Protein AF-0000000083319286 (afdb_homodimer)

pLDDT: mean 96.93, std 7.29, range [30.56, 98.94]

Structure (mmCIF, N/CA/C/O backbone):
data_AF-0000000083319286-model_v1
#
loop_
_entity.id
_entity.type
_entity.pdbx_description
1 polymer 'Gfo/Idh/MocA family oxidoreductase'
#
loop_
_atom_site.group_PDB
_atom_site.id
_atom_site.type_symbol
_atom_site.label_atom_id
_atom_site.label_alt_id
_atom_site.label_comp_id
_atom_site.label_asym_id
_atom_site.label_entity_id
_atom_site.label_seq_id
_atom_site.pdbx_PDB_ins_code
_atom_site.Cartn_x
_atom_site.Cartn_y
_atom_site.Cartn_z
_atom_site.occupancy
_atom_site.B_iso_or_equiv
_atom_site.auth_seq_id
_atom_site.auth_comp_id
_atom_site.auth_asym_id
_atom_site.auth_atom_id
_atom_site.pdbx_PDB_model_num
ATOM 1 N N . MET A 1 1 ? 12.781 -44.344 -26.469 1 31.19 1 MET A N 1
ATOM 2 C CA . MET A 1 1 ? 13.422 -43.125 -25.984 1 31.19 1 MET A CA 1
ATOM 3 C C . MET A 1 1 ? 12.641 -41.875 -26.422 1 31.19 1 MET A C 1
ATOM 5 O O . MET A 1 1 ? 12.672 -41.5 -27.594 1 31.19 1 MET A O 1
ATOM 9 N N . SER A 1 2 ? 11.344 -41.562 -25.906 1 36.69 2 SER A N 1
ATOM 10 C CA . SER A 1 2 ? 10.086 -41.094 -26.484 1 36.69 2 SER A CA 1
ATOM 11 C C . SER A 1 2 ? 10.25 -39.75 -27.156 1 36.69 2 SER A C 1
ATOM 13 O O . SER A 1 2 ? 11.242 -39.062 -26.938 1 36.69 2 SER A O 1
ATOM 15 N N . GLU A 1 3 ? 9.406 -39.25 -27.984 1 42.56 3 GLU A N 1
ATOM 16 C CA . GLU A 1 3 ? 9.195 -38.062 -28.812 1 42.56 3 GLU A CA 1
ATOM 17 C C . GLU A 1 3 ? 9.555 -36.812 -28.047 1 42.56 3 GLU A C 1
ATOM 19 O O . GLU A 1 3 ? 9.492 -35.719 -28.594 1 42.56 3 GLU A O 1
ATOM 24 N N . ALA A 1 4 ? 9.711 -36.812 -26.734 1 52 4 ALA A N 1
ATOM 25 C CA . ALA A 1 4 ? 10.461 -35.719 -26.109 1 52 4 ALA A CA 1
ATOM 26 C C . ALA A 1 4 ? 11.82 -35.531 -26.797 1 52 4 ALA A C 1
ATOM 28 O O . ALA A 1 4 ? 12.547 -34.594 -26.469 1 52 4 ALA A O 1
ATOM 29 N N . ALA A 1 5 ? 12.195 -36.562 -27.594 1 50.38 5 ALA A N 1
ATOM 30 C CA . ALA A 1 5 ? 13.461 -36.562 -28.312 1 50.38 5 ALA A CA 1
ATOM 31 C C . ALA A 1 5 ? 13.469 -35.531 -29.422 1 50.38 5 ALA A C 1
ATOM 33 O O . ALA A 1 5 ? 14.531 -35.031 -29.812 1 50.38 5 ALA A O 1
ATOM 34 N N . ASN A 1 6 ? 12.211 -35.156 -29.969 1 66.62 6 ASN A N 1
ATOM 35 C CA . ASN A 1 6 ? 12.195 -34.219 -31.078 1 66.62 6 ASN A CA 1
ATOM 36 C C . ASN A 1 6 ? 12.07 -32.75 -30.594 1 66.62 6 ASN A C 1
ATOM 38 O O . ASN A 1 6 ? 11.914 -31.844 -31.406 1 66.62 6 ASN A O 1
ATOM 42 N N . GLY A 1 7 ? 12.133 -32.562 -29.234 1 87.19 7 GLY A N 1
ATOM 43 C CA . GLY A 1 7 ? 12.172 -31.203 -28.703 1 87.19 7 GLY A CA 1
ATOM 44 C C . GLY A 1 7 ? 10.805 -30.672 -28.312 1 87.19 7 GLY A C 1
ATOM 45 O O . GLY A 1 7 ? 10.68 -29.516 -27.891 1 87.19 7 GLY A O 1
ATOM 46 N N . ILE A 1 8 ? 9.703 -31.625 -28.422 1 94.94 8 ILE A N 1
ATOM 47 C CA . ILE A 1 8 ? 8.344 -31.188 -28.141 1 94.94 8 ILE A CA 1
ATOM 48 C C . ILE A 1 8 ? 7.766 -32.031 -26.984 1 94.94 8 ILE A C 1
ATOM 50 O O . ILE A 1 8 ? 7.77 -33.25 -27.047 1 94.94 8 ILE A O 1
ATOM 54 N N . ILE A 1 9 ? 7.266 -31.422 -25.953 1 97.94 9 ILE A N 1
ATOM 55 C CA . ILE A 1 9 ? 6.664 -32.062 -24.797 1 97.94 9 ILE A CA 1
ATOM 56 C C . ILE A 1 9 ? 5.199 -32.375 -25.094 1 97.94 9 ILE A C 1
ATOM 58 O O . ILE A 1 9 ? 4.434 -31.5 -25.484 1 97.94 9 ILE A O 1
ATOM 62 N N . LYS A 1 10 ? 4.809 -33.625 -24.938 1 98.5 10 LYS A N 1
ATOM 63 C CA . LYS A 1 10 ? 3.404 -34 -25.031 1 98.5 10 LYS A CA 1
ATOM 64 C C . LYS A 1 10 ? 2.689 -33.844 -23.703 1 98.5 10 LYS A C 1
ATOM 66 O O . LYS A 1 10 ? 2.959 -34.594 -22.75 1 98.5 10 LYS A O 1
ATOM 71 N N . TRP A 1 11 ? 1.744 -32.906 -23.734 1 98.81 11 TRP A N 1
ATOM 72 C CA . TRP A 1 11 ? 1.089 -32.531 -22.484 1 98.81 11 TRP A CA 1
ATOM 73 C C . TRP A 1 11 ? -0.213 -33.312 -22.297 1 98.81 11 TRP A C 1
ATOM 75 O O . TRP A 1 11 ? -0.993 -33.469 -23.234 1 98.81 11 TRP A O 1
ATOM 85 N N . GLY A 1 12 ? -0.416 -33.812 -21.109 1 98.88 12 GLY A N 1
ATOM 86 C CA . GLY A 1 12 ? -1.74 -34.125 -20.609 1 98.88 12 GLY A CA 1
ATOM 87 C C . GLY A 1 12 ? -2.312 -33.062 -19.688 1 98.88 12 GLY A C 1
ATOM 88 O O . GLY A 1 12 ? -1.579 -32.438 -18.938 1 98.88 12 GLY A O 1
ATOM 89 N N . ILE A 1 13 ? -3.607 -32.875 -19.75 1 98.94 13 ILE A N 1
ATOM 90 C CA . ILE A 1 13 ? -4.293 -31.969 -18.812 1 98.94 13 ILE A CA 1
ATOM 91 C C . ILE A 1 13 ? -5.227 -32.781 -17.922 1 98.94 13 ILE A C 1
ATOM 93 O O . ILE A 1 13 ? -6.035 -33.562 -18.406 1 98.94 13 ILE A O 1
ATOM 97 N N . LEU A 1 14 ? -5.023 -32.656 -16.641 1 98.81 14 LEU A N 1
ATOM 98 C CA . LEU A 1 14 ? -5.852 -33.312 -15.633 1 98.81 14 LEU A CA 1
ATOM 99 C C . LEU A 1 14 ? -6.906 -32.344 -15.086 1 98.81 14 LEU A C 1
ATOM 101 O O . LEU A 1 14 ? -6.59 -31.453 -14.305 1 98.81 14 LEU A O 1
ATOM 105 N N . GLY A 1 15 ? -8.164 -32.562 -15.414 1 98.12 15 GLY A N 1
ATOM 106 C CA . GLY A 1 15 ? -9.266 -31.656 -15.125 1 98.12 15 GLY A CA 1
ATOM 107 C C . GLY A 1 15 ? -9.703 -30.859 -16.328 1 98.12 15 GLY A C 1
ATOM 108 O O . GLY A 1 15 ? -8.891 -30.531 -17.188 1 98.12 15 GLY A O 1
ATOM 109 N N . THR A 1 16 ? -10.984 -30.484 -16.406 1 97.81 16 THR A N 1
ATOM 110 C CA . THR A 1 16 ? -11.539 -29.828 -17.578 1 97.81 16 THR A CA 1
ATOM 111 C C . THR A 1 16 ? -12.266 -28.547 -17.203 1 97.81 16 THR A C 1
ATOM 113 O O . THR A 1 16 ? -13.281 -28.203 -17.812 1 97.81 16 THR A O 1
ATOM 116 N N . GLY A 1 17 ? -11.797 -27.922 -16.125 1 95.94 17 GLY A N 1
ATOM 117 C CA . GLY A 1 17 ? -12.398 -26.672 -15.695 1 95.94 17 GLY A CA 1
ATOM 118 C C . GLY A 1 17 ? -11.906 -25.469 -16.484 1 95.94 17 GLY A C 1
ATOM 119 O O . GLY A 1 17 ? -11.242 -25.625 -17.516 1 95.94 17 GLY A O 1
ATOM 120 N N . TRP A 1 18 ? -12.273 -24.344 -16.047 1 95.62 18 TRP A N 1
ATOM 121 C CA . TRP A 1 18 ? -12.008 -23.094 -16.734 1 95.62 18 TRP A CA 1
ATOM 122 C C . TRP A 1 18 ? -10.516 -22.875 -16.938 1 95.62 18 TRP A C 1
ATOM 124 O O . TRP A 1 18 ? -10.078 -22.484 -18.016 1 95.62 18 TRP A O 1
ATOM 134 N N . ILE A 1 19 ? -9.727 -23.109 -15.906 1 97.06 19 ILE A N 1
ATOM 135 C CA . ILE A 1 19 ? -8.297 -22.859 -16 1 97.06 19 ILE A CA 1
ATOM 136 C C . ILE A 1 19 ? -7.668 -23.828 -17 1 97.06 19 ILE A C 1
ATOM 138 O O . ILE A 1 19 ? -6.695 -23.484 -17.672 1 97.06 19 ILE A O 1
ATOM 142 N N . ALA A 1 20 ? -8.164 -25.047 -17.047 1 98.5 20 ALA A N 1
ATOM 143 C CA . ALA A 1 20 ? -7.727 -26.016 -18.062 1 98.5 20 ALA A CA 1
ATOM 144 C C . ALA A 1 20 ? -7.945 -25.469 -19.469 1 98.5 20 ALA A C 1
ATOM 146 O O . ALA A 1 20 ? -7.09 -25.641 -20.344 1 98.5 20 ALA A O 1
ATOM 147 N N . GLU A 1 21 ? -9.086 -24.812 -19.656 1 98.31 21 GLU A N 1
ATOM 148 C CA . GLU A 1 21 ? -9.391 -24.234 -20.969 1 98.31 21 GLU A CA 1
ATOM 149 C C . GLU A 1 21 ? -8.383 -23.141 -21.328 1 98.31 21 GLU A C 1
ATOM 151 O O . GLU A 1 21 ? -7.926 -23.062 -22.469 1 98.31 21 GLU A O 1
ATOM 156 N N . GLN A 1 22 ? -8.031 -22.328 -20.328 1 97.88 22 GLN A N 1
ATOM 157 C CA . GLN A 1 22 ? -7.062 -21.266 -20.578 1 97.88 22 GLN A CA 1
ATOM 158 C C . GLN A 1 22 ? -5.703 -21.844 -20.969 1 97.88 22 GLN A C 1
ATOM 160 O O . GLN A 1 22 ? -5.078 -21.375 -21.922 1 97.88 22 GLN A O 1
ATOM 165 N N . PHE A 1 23 ? -5.301 -22.828 -20.25 1 98.56 23 PHE A N 1
ATOM 166 C CA . PHE A 1 23 ? -4.008 -23.453 -20.516 1 98.56 23 PHE A CA 1
ATOM 167 C C . PHE A 1 23 ? -3.988 -24.109 -21.891 1 98.56 23 PHE A C 1
ATOM 169 O O . PHE A 1 23 ? -3.049 -23.906 -22.656 1 98.56 23 PHE A O 1
ATOM 176 N N . ALA A 1 24 ? -5.004 -24.844 -22.203 1 98.5 24 ALA A N 1
ATOM 177 C CA . ALA A 1 24 ? -5.086 -25.547 -23.484 1 98.5 24 ALA A CA 1
ATOM 178 C C . ALA A 1 24 ? -5.062 -24.547 -24.641 1 98.5 24 ALA A C 1
ATOM 180 O O . ALA A 1 24 ? -4.352 -24.766 -25.625 1 98.5 24 ALA A O 1
ATOM 181 N N . ALA A 1 25 ? -5.812 -23.5 -24.469 1 97.75 25 ALA A N 1
ATOM 182 C CA . ALA A 1 25 ? -5.898 -22.5 -25.516 1 97.75 25 ALA A CA 1
ATOM 183 C C . ALA A 1 25 ? -4.539 -21.844 -25.766 1 97.75 25 ALA A C 1
ATOM 185 O O . ALA A 1 25 ? -4.215 -21.484 -26.906 1 97.75 25 ALA A O 1
ATOM 186 N N . ASP A 1 26 ? -3.729 -21.75 -24.734 1 98 26 ASP A N 1
ATOM 187 C CA . ASP A 1 26 ? -2.438 -21.078 -24.828 1 98 26 ASP A CA 1
ATOM 188 C C . ASP A 1 26 ? -1.349 -22.047 -25.297 1 98 26 ASP A C 1
ATOM 190 O O . ASP A 1 26 ? -0.362 -21.625 -25.906 1 98 26 ASP A O 1
ATOM 194 N N . LEU A 1 27 ? -1.534 -23.297 -24.969 1 98 27 LEU A N 1
ATOM 195 C CA . LEU A 1 27 ? -0.496 -24.297 -25.203 1 98 27 LEU A CA 1
ATOM 196 C C . LEU A 1 27 ? -0.13 -24.375 -26.688 1 98 27 LEU A C 1
ATOM 198 O O . LEU A 1 27 ? 1.029 -24.609 -27.031 1 98 27 LEU A O 1
ATOM 202 N N . LYS A 1 28 ? -1.063 -24.125 -27.562 1 95.62 28 LYS A N 1
ATOM 203 C CA . LYS A 1 28 ? -0.822 -24.203 -29 1 95.62 28 LYS A CA 1
ATOM 204 C C . LYS A 1 28 ? 0.209 -23.156 -29.453 1 95.62 28 LYS A C 1
ATOM 206 O O . LYS A 1 28 ? 0.765 -23.25 -30.547 1 95.62 28 LYS A O 1
ATOM 211 N N . HIS A 1 29 ? 0.444 -22.188 -28.562 1 96.06 29 HIS A N 1
ATOM 212 C CA . HIS A 1 29 ? 1.405 -21.141 -28.875 1 96.06 29 HIS A CA 1
ATOM 213 C C . HIS A 1 29 ? 2.768 -21.438 -28.266 1 96.06 29 HIS A C 1
ATOM 215 O O . HIS A 1 29 ? 3.732 -20.703 -28.5 1 96.06 29 HIS A O 1
ATOM 221 N N . ALA A 1 30 ? 2.842 -22.453 -27.484 1 96.62 30 ALA A N 1
ATOM 222 C CA . ALA A 1 30 ? 4.121 -22.828 -26.891 1 96.62 30 ALA A CA 1
ATOM 223 C C . ALA A 1 30 ? 5.07 -23.391 -27.938 1 96.62 30 ALA A C 1
ATOM 225 O O . ALA A 1 30 ? 4.66 -24.188 -28.797 1 96.62 30 ALA A O 1
ATOM 226 N N . SER A 1 31 ? 6.309 -23.047 -27.891 1 95.62 31 SER A N 1
ATOM 227 C CA . SER A 1 31 ? 7.289 -23.422 -28.906 1 95.62 31 SER A CA 1
ATOM 228 C C . SER A 1 31 ? 7.758 -24.859 -28.703 1 95.62 31 SER A C 1
ATOM 230 O O . SER A 1 31 ? 8.328 -25.469 -29.609 1 95.62 31 SER A O 1
ATOM 232 N N . ASN A 1 32 ? 7.484 -25.391 -27.547 1 97.81 32 ASN A N 1
ATOM 233 C CA . ASN A 1 32 ? 8.078 -26.703 -27.234 1 97.81 32 ASN A CA 1
ATOM 234 C C . ASN A 1 32 ? 7.074 -27.625 -26.578 1 97.81 32 ASN A C 1
ATOM 236 O O . ASN A 1 32 ? 7.445 -28.453 -25.734 1 97.81 32 ASN A O 1
ATOM 240 N N . GLY A 1 33 ? 5.785 -27.438 -26.828 1 97.31 33 GLY A N 1
ATOM 241 C CA . GLY A 1 33 ? 4.762 -28.281 -26.219 1 97.31 33 GLY A CA 1
ATOM 242 C C . GLY A 1 33 ? 3.531 -28.422 -27.094 1 97.31 33 GLY A C 1
ATOM 243 O O . GLY A 1 33 ? 3.172 -27.516 -27.844 1 97.31 33 GLY A O 1
ATOM 244 N N . GLU A 1 34 ? 2.881 -29.547 -26.984 1 97.56 34 GLU A N 1
ATOM 245 C CA . GLU A 1 34 ? 1.618 -29.781 -27.672 1 97.56 34 GLU A CA 1
ATOM 246 C C . GLU A 1 34 ? 0.628 -30.516 -26.781 1 97.56 34 GLU A C 1
ATOM 248 O O . GLU A 1 34 ? 1.027 -31.328 -25.938 1 97.56 34 GLU A O 1
ATOM 253 N N . LEU A 1 35 ? -0.613 -30.25 -27 1 98.62 35 LEU A N 1
ATOM 254 C CA . LEU A 1 35 ? -1.671 -30.953 -26.281 1 98.62 35 LEU A CA 1
ATOM 255 C C . LEU A 1 35 ? -1.861 -32.375 -26.828 1 98.62 35 LEU A C 1
ATOM 257 O O . LEU A 1 35 ? -2.084 -32.562 -28.016 1 98.62 35 LEU A O 1
ATOM 261 N N . TYR A 1 36 ? -1.771 -33.344 -25.953 1 98.56 36 TYR A N 1
ATOM 262 C CA . TYR A 1 36 ? -1.844 -34.719 -26.438 1 98.56 36 TYR A CA 1
ATOM 263 C C . TYR A 1 36 ? -3.035 -35.438 -25.828 1 98.56 36 TYR A C 1
ATOM 265 O O . TYR A 1 36 ? -3.773 -36.125 -26.531 1 98.56 36 TYR A O 1
ATOM 273 N N . ALA A 1 37 ? -3.27 -35.188 -24.531 1 98.81 37 ALA A N 1
ATOM 274 C CA . ALA A 1 37 ? -4.289 -36 -23.875 1 98.81 37 ALA A CA 1
ATOM 275 C C . ALA A 1 37 ? -5.043 -35.219 -22.828 1 98.81 37 ALA A C 1
ATOM 277 O O . ALA A 1 37 ? -4.488 -34.281 -22.234 1 98.81 37 ALA A O 1
ATOM 278 N N . ILE A 1 38 ? -6.32 -35.625 -22.641 1 98.81 38 ILE A N 1
ATOM 279 C CA . ILE A 1 38 ? -7.164 -35.062 -21.594 1 98.81 38 ILE A CA 1
ATOM 280 C C . ILE A 1 38 ? -7.594 -36.125 -20.609 1 98.81 38 ILE A C 1
ATOM 282 O O . ILE A 1 38 ? -7.941 -37.25 -21.016 1 98.81 38 ILE A O 1
ATOM 286 N N . GLY A 1 39 ? -7.484 -35.844 -19.344 1 98.69 39 GLY A N 1
ATOM 287 C CA . GLY A 1 39 ? -8.055 -36.688 -18.312 1 98.69 39 GLY A CA 1
ATOM 288 C C . GLY A 1 39 ? -9.18 -36 -17.547 1 98.69 39 GLY A C 1
ATOM 289 O O . GLY A 1 39 ? -9.047 -34.875 -17.109 1 98.69 39 GLY A O 1
ATOM 290 N N . SER A 1 40 ? -10.258 -36.656 -17.438 1 97.94 40 SER A N 1
ATOM 291 C CA . SER A 1 40 ? -11.398 -36.219 -16.641 1 97.94 40 SER A CA 1
ATOM 292 C C . SER A 1 40 ? -12.008 -37.375 -15.852 1 97.94 40 SER A C 1
ATOM 294 O O . SER A 1 40 ? -11.539 -38.5 -15.953 1 97.94 40 SER A O 1
ATOM 296 N N . ARG A 1 41 ? -12.969 -37.062 -14.969 1 92.5 41 ARG A N 1
ATOM 297 C CA . ARG A 1 41 ? -13.617 -38.094 -14.141 1 92.5 41 ARG A CA 1
ATOM 298 C C . ARG A 1 41 ? -14.469 -39.031 -14.984 1 92.5 41 ARG A C 1
ATOM 300 O O . ARG A 1 41 ? -14.688 -40.156 -14.617 1 92.5 41 ARG A O 1
ATOM 307 N N . THR A 1 42 ? -14.875 -38.406 -16.219 1 95.94 42 THR A N 1
ATOM 308 C CA . THR A 1 42 ? -15.664 -39.219 -17.125 1 95.94 42 THR A CA 1
ATOM 309 C C . THR A 1 42 ? -15.109 -39.125 -18.547 1 95.94 42 THR A C 1
ATOM 311 O O . THR A 1 42 ? -14.586 -38.094 -18.953 1 95.94 42 THR A O 1
ATOM 314 N N . GLU A 1 43 ? -15.391 -40.25 -19.219 1 96.56 43 GLU A N 1
ATOM 315 C CA . GLU A 1 43 ? -14.945 -40.281 -20.609 1 96.56 43 GLU A CA 1
ATOM 316 C C . GLU A 1 43 ? -15.648 -39.188 -21.453 1 96.56 43 GLU A C 1
ATOM 318 O O . GLU A 1 43 ? -15.031 -38.594 -22.328 1 96.56 43 GLU A O 1
ATOM 323 N N . GLU A 1 44 ? -16.859 -39.031 -21.172 1 97.56 44 GLU A N 1
ATOM 324 C CA . GLU A 1 44 ? -17.656 -38.062 -21.922 1 97.56 44 GLU A CA 1
ATOM 325 C C . GLU A 1 44 ? -17.078 -36.656 -21.781 1 97.56 44 GLU A C 1
ATOM 327 O O . GLU A 1 44 ? -16.875 -35.969 -22.781 1 97.56 44 GLU A O 1
ATOM 332 N N . SER A 1 45 ? -16.828 -36.219 -20.547 1 97.44 45 SER A N 1
ATOM 333 C CA . SER A 1 45 ? -16.281 -34.875 -20.312 1 97.44 45 SER A CA 1
ATOM 334 C C . SER A 1 45 ? -14.875 -34.75 -20.891 1 97.44 45 SER A C 1
ATOM 336 O O . SER A 1 45 ? -14.523 -33.719 -21.438 1 97.44 45 SER A O 1
ATOM 338 N N . ALA A 1 46 ? -14.078 -35.812 -20.781 1 98.31 46 ALA A N 1
ATOM 339 C CA . ALA A 1 46 ? -12.742 -35.812 -21.359 1 98.31 46 ALA A CA 1
ATOM 340 C C . ALA A 1 46 ? -12.797 -35.656 -22.875 1 98.31 46 ALA A C 1
ATOM 342 O O . ALA A 1 46 ? -12.062 -34.844 -23.453 1 98.31 46 ALA A O 1
ATOM 343 N N . ARG A 1 47 ? -13.688 -36.406 -23.5 1 98.19 47 ARG A N 1
ATOM 344 C CA . ARG A 1 47 ? -13.82 -36.375 -24.953 1 98.19 47 ARG A CA 1
ATOM 345 C C . ARG A 1 47 ? -14.312 -35 -25.422 1 98.19 47 ARG A C 1
ATOM 347 O O . ARG A 1 47 ? -13.812 -34.469 -26.422 1 98.19 47 ARG A O 1
ATOM 354 N N . LYS A 1 48 ? -15.281 -34.5 -24.75 1 98.44 48 LYS A N 1
AT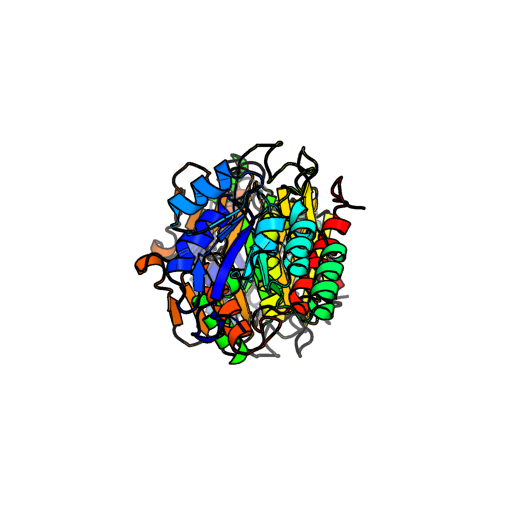OM 355 C CA . LYS A 1 48 ? -15.789 -33.188 -25.109 1 98.44 48 LYS A CA 1
ATOM 356 C C . LYS A 1 48 ? -14.68 -32.125 -25.094 1 98.44 48 LYS A C 1
ATOM 358 O O . LYS A 1 48 ? -14.562 -31.344 -26.031 1 98.44 48 LYS A O 1
ATOM 363 N N . PHE A 1 49 ? -13.914 -32.125 -24 1 98.62 49 PHE A N 1
ATOM 364 C CA . PHE A 1 49 ? -12.812 -31.203 -23.875 1 98.62 49 PHE A CA 1
ATOM 365 C C . PHE A 1 49 ? -11.75 -31.469 -24.938 1 98.62 49 PHE A C 1
ATOM 367 O O . PHE A 1 49 ? -11.242 -30.531 -25.547 1 98.62 49 PHE A O 1
ATOM 374 N N . ALA A 1 50 ? -11.398 -32.688 -25.172 1 98.5 50 ALA A N 1
ATOM 375 C CA . ALA A 1 50 ? -10.406 -33.094 -26.172 1 98.5 50 ALA A CA 1
ATOM 376 C C . ALA A 1 50 ? -10.805 -32.625 -27.562 1 98.5 50 ALA A C 1
ATOM 378 O O . ALA A 1 50 ? -9.984 -32.062 -28.312 1 98.5 50 ALA A O 1
ATOM 379 N N . ASP A 1 51 ? -12.039 -32.812 -27.891 1 98.25 51 ASP A N 1
ATOM 380 C CA . ASP A 1 51 ? -12.555 -32.406 -29.188 1 98.25 51 ASP A CA 1
ATOM 381 C C . ASP A 1 51 ? -12.492 -30.891 -29.344 1 98.25 51 ASP A C 1
ATOM 383 O O . ASP A 1 51 ? -12.133 -30.391 -30.422 1 98.25 51 ASP A O 1
ATOM 387 N N . LYS A 1 52 ? -12.844 -30.234 -28.312 1 98.25 52 LYS A N 1
ATOM 388 C CA . LYS A 1 52 ? -12.859 -28.766 -28.328 1 98.25 52 LYS A CA 1
ATOM 389 C C . LYS A 1 52 ? -11.477 -28.203 -28.625 1 98.25 52 LYS A C 1
ATOM 391 O O . LYS A 1 52 ? -11.344 -27.219 -29.344 1 98.25 52 LYS A O 1
ATOM 396 N N . PHE A 1 53 ? -10.414 -28.875 -28.109 1 98.31 53 PHE A N 1
ATOM 397 C CA . PHE A 1 53 ? -9.094 -28.266 -28.188 1 98.31 53 PHE A CA 1
ATOM 398 C C . PHE A 1 53 ? -8.164 -29.078 -29.062 1 98.31 53 PHE A C 1
ATOM 400 O O . PHE A 1 53 ? -6.984 -28.75 -29.219 1 98.31 53 PHE A O 1
ATOM 407 N N . GLY A 1 54 ? -8.641 -30.219 -29.578 1 97.69 54 GLY A N 1
ATOM 408 C CA . GLY A 1 54 ? -7.902 -30.984 -30.578 1 97.69 54 GLY A CA 1
ATOM 409 C C . GLY A 1 54 ? -6.91 -31.953 -29.969 1 97.69 54 GLY A C 1
ATOM 410 O O . GLY A 1 54 ? -5.836 -32.188 -30.531 1 97.69 54 GLY A O 1
ATOM 411 N N . ALA A 1 55 ? -7.195 -32.469 -28.812 1 98.38 55 ALA A N 1
ATOM 412 C CA . ALA A 1 55 ? -6.359 -33.5 -28.234 1 98.38 55 ALA A CA 1
ATOM 413 C C . ALA A 1 55 ? -6.691 -34.875 -28.844 1 98.38 55 ALA A C 1
ATOM 415 O O . ALA A 1 55 ? -7.859 -35.25 -28.906 1 98.38 55 ALA A O 1
ATOM 416 N N . PRO A 1 56 ? -5.75 -35.594 -29.266 1 98 56 PRO A N 1
ATOM 417 C CA . PRO A 1 56 ? -6.027 -36.875 -29.906 1 98 56 PRO A CA 1
ATOM 418 C C . PRO A 1 56 ? -6.535 -37.938 -28.922 1 98 56 PRO A C 1
ATOM 420 O O . PRO A 1 56 ? -7.227 -38.875 -29.312 1 98 56 PRO A O 1
ATOM 423 N N . VAL A 1 57 ? -6.203 -37.781 -27.625 1 98.56 57 VAL A N 1
ATOM 424 C CA . VAL A 1 57 ? -6.516 -38.844 -26.672 1 98.56 57 VAL A CA 1
ATOM 425 C C . VAL A 1 57 ? -7.352 -38.281 -25.531 1 98.56 57 VAL A C 1
ATOM 427 O O . VAL A 1 57 ? -7.125 -37.156 -25.078 1 98.56 57 VAL A O 1
ATOM 430 N N . ALA A 1 58 ? -8.391 -39 -25.125 1 98.69 58 ALA A N 1
ATOM 431 C CA . ALA A 1 58 ? -9.227 -38.688 -23.969 1 98.69 58 ALA A CA 1
ATOM 432 C C . ALA A 1 58 ? -9.305 -39.875 -23.016 1 98.69 58 ALA A C 1
ATOM 434 O O . ALA A 1 58 ? -9.555 -41.031 -23.438 1 98.69 58 ALA A O 1
ATOM 435 N N . HIS A 1 59 ? -8.984 -39.625 -21.812 1 98.62 59 HIS A N 1
ATOM 436 C CA . HIS A 1 59 ? -9.047 -40.656 -20.781 1 98.62 59 HIS A CA 1
ATOM 437 C C . HIS A 1 59 ? -10.172 -40.375 -19.797 1 98.62 59 HIS A C 1
ATOM 439 O O . HIS A 1 59 ? -10.305 -39.281 -19.281 1 98.62 59 HIS A O 1
ATOM 445 N N . GLY A 1 60 ? -10.945 -41.406 -19.438 1 97.81 60 GLY A N 1
ATOM 446 C CA . GLY A 1 60 ? -12.062 -41.25 -18.516 1 97.81 60 GLY A CA 1
ATOM 447 C C . GLY A 1 60 ? -11.672 -41.406 -17.062 1 97.81 60 GLY A C 1
ATOM 448 O O . GLY A 1 60 ? -12.516 -41.656 -16.203 1 97.81 60 GLY A O 1
ATOM 449 N N . SER A 1 61 ? -10.406 -41.375 -16.828 1 98.19 61 SER A N 1
ATOM 450 C CA . SER A 1 61 ? -9.898 -41.344 -15.461 1 98.19 61 SER A CA 1
ATOM 451 C C . SER A 1 61 ? -8.523 -40.688 -15.406 1 98.19 61 SER A C 1
ATOM 453 O O . SER A 1 61 ? -7.797 -40.656 -16.391 1 98.19 61 SER A O 1
ATOM 455 N N . TYR A 1 62 ? -8.211 -40.188 -14.219 1 98.62 62 TYR A N 1
ATOM 456 C CA . TYR A 1 62 ? -6.914 -39.531 -14.023 1 98.62 62 TYR A CA 1
ATOM 457 C C . TYR A 1 62 ? -5.793 -40.562 -14.016 1 98.62 62 TYR A C 1
ATOM 459 O O . TYR A 1 62 ? -4.688 -40.281 -14.5 1 98.62 62 TYR A O 1
ATOM 467 N N . GLU A 1 63 ? -6.051 -41.75 -13.562 1 98.5 63 GLU A N 1
ATOM 468 C CA . GLU A 1 63 ? -5.078 -42.844 -13.547 1 98.5 63 GLU A CA 1
ATOM 469 C C . GLU A 1 63 ? -4.707 -43.25 -14.969 1 98.5 63 GLU A C 1
ATOM 471 O O . GLU A 1 63 ? -3.537 -43.531 -15.258 1 98.5 63 GLU A O 1
ATOM 476 N N . ALA A 1 64 ? -5.742 -43.312 -15.797 1 98.69 64 ALA A N 1
ATOM 477 C CA . ALA A 1 64 ? -5.488 -43.688 -17.188 1 98.69 64 ALA A CA 1
ATOM 478 C C . ALA A 1 64 ? -4.621 -42.656 -17.875 1 98.69 64 ALA A C 1
ATOM 480 O O . ALA A 1 64 ? -3.742 -43 -18.672 1 98.69 64 ALA A O 1
ATOM 481 N N . LEU A 1 65 ? -4.91 -41.406 -17.609 1 98.75 65 LEU A N 1
ATOM 482 C CA . LEU A 1 65 ? -4.074 -40.344 -18.141 1 98.75 65 LEU A CA 1
ATOM 483 C C . LEU A 1 65 ? -2.629 -40.5 -17.688 1 98.75 65 LEU A C 1
ATOM 485 O O . LEU A 1 65 ? -1.703 -40.406 -18.5 1 98.75 65 LEU A O 1
ATOM 489 N N . ALA A 1 66 ? -2.416 -40.75 -16.406 1 98.75 66 ALA A N 1
ATOM 490 C CA . ALA A 1 66 ? -1.086 -40.875 -15.812 1 98.75 66 ALA A CA 1
ATOM 491 C C . ALA A 1 66 ? -0.35 -42.094 -16.359 1 98.75 66 ALA A C 1
ATOM 493 O O . ALA A 1 66 ? 0.882 -42.094 -16.438 1 98.75 66 ALA A O 1
ATOM 494 N N . ALA A 1 67 ? -1.088 -43.094 -16.812 1 98.5 67 ALA A N 1
ATOM 495 C CA . ALA A 1 67 ? -0.498 -44.344 -17.266 1 98.5 67 ALA A CA 1
ATOM 496 C C . ALA A 1 67 ? -0.165 -44.25 -18.766 1 98.5 67 ALA A C 1
ATOM 498 O O . ALA A 1 67 ? 0.49 -45.156 -19.297 1 98.5 67 ALA A O 1
ATOM 499 N N . ASP A 1 68 ? -0.638 -43.25 -19.406 1 98.44 68 ASP A N 1
ATOM 500 C CA . ASP A 1 68 ? -0.403 -43.094 -20.844 1 98.44 68 ASP A CA 1
ATOM 501 C C . ASP A 1 68 ? 1.081 -42.906 -21.141 1 98.44 68 ASP A C 1
ATOM 503 O O . ASP A 1 68 ? 1.655 -41.875 -20.781 1 98.44 68 ASP A O 1
ATOM 507 N N . ALA A 1 69 ? 1.665 -43.781 -21.875 1 97.88 69 ALA A N 1
ATOM 508 C CA . ALA A 1 69 ? 3.109 -43.781 -22.094 1 97.88 69 ALA A CA 1
ATOM 509 C C . ALA A 1 69 ? 3.537 -42.656 -23.016 1 97.88 69 ALA A C 1
ATOM 511 O O . ALA A 1 69 ? 4.711 -42.281 -23.047 1 97.88 69 ALA A O 1
ATOM 512 N N . GLU A 1 70 ? 2.584 -42.062 -23.672 1 97.62 70 GLU A N 1
ATOM 513 C CA . GLU A 1 70 ? 2.922 -41.031 -24.641 1 97.62 70 GLU A CA 1
ATOM 514 C C . GLU A 1 70 ? 2.926 -39.656 -23.969 1 97.62 70 GLU A C 1
ATOM 516 O O . GLU A 1 70 ? 3.441 -38.688 -24.547 1 97.62 70 GLU A O 1
ATOM 521 N N . VAL A 1 71 ? 2.373 -39.562 -22.781 1 98.5 71 VAL A N 1
ATOM 522 C CA . VAL A 1 71 ? 2.312 -38.281 -22.078 1 98.5 71 VAL A CA 1
ATOM 523 C C . VAL A 1 71 ? 3.631 -38.031 -21.359 1 98.5 71 VAL A C 1
ATOM 525 O O . VAL A 1 71 ? 4.102 -38.875 -20.594 1 98.5 71 VAL A O 1
ATOM 528 N N . ASP A 1 72 ? 4.219 -36.844 -21.578 1 98.25 72 ASP A N 1
ATOM 529 C CA . ASP A 1 72 ? 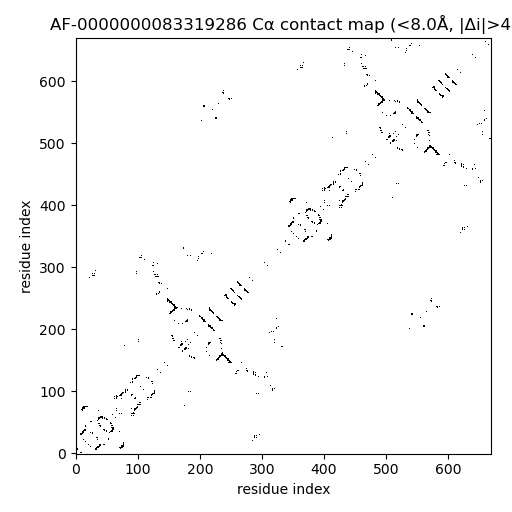5.473 -36.469 -20.938 1 98.25 72 ASP A CA 1
ATOM 530 C C . ASP A 1 72 ? 5.215 -35.719 -19.641 1 98.25 72 ASP A C 1
ATOM 532 O O . ASP A 1 72 ? 5.887 -35.938 -18.625 1 98.25 72 ASP A O 1
ATOM 536 N N . ALA A 1 73 ? 4.316 -34.812 -19.656 1 98.81 73 ALA A N 1
ATOM 537 C CA . ALA A 1 73 ? 4.02 -33.906 -18.547 1 98.81 73 ALA A CA 1
ATOM 538 C C . ALA A 1 73 ? 2.514 -33.719 -18.375 1 98.81 73 ALA A C 1
ATOM 540 O O . ALA A 1 73 ? 1.766 -33.719 -19.359 1 98.81 73 ALA A O 1
ATOM 541 N N . ILE A 1 74 ? 2.107 -33.531 -17.188 1 98.94 74 ILE A N 1
ATOM 542 C CA . ILE A 1 74 ? 0.691 -33.312 -16.891 1 98.94 74 ILE A CA 1
ATOM 543 C C . ILE A 1 74 ? 0.491 -31.969 -16.203 1 98.94 74 ILE A C 1
ATOM 545 O O . ILE A 1 74 ? 1.194 -31.641 -15.25 1 98.94 74 ILE A O 1
ATOM 549 N N . TYR A 1 75 ? -0.391 -31.141 -16.734 1 98.94 75 TYR A N 1
ATOM 550 C CA . TYR A 1 75 ? -0.914 -29.953 -16.078 1 98.94 75 TYR A CA 1
ATOM 551 C C . TYR A 1 75 ? -2.1 -30.281 -15.188 1 98.94 75 TYR A C 1
ATOM 553 O O . TYR A 1 75 ? -3.141 -30.734 -15.664 1 98.94 75 TYR A O 1
ATOM 561 N N . VAL A 1 76 ? -1.942 -30.094 -13.922 1 98.94 76 VAL A N 1
ATOM 562 C CA . VAL A 1 76 ? -3.012 -30.359 -12.961 1 98.94 76 VAL A CA 1
ATOM 563 C C . VAL A 1 76 ? -3.873 -29.109 -12.797 1 98.94 76 VAL A C 1
ATOM 565 O O . VAL A 1 76 ? -3.449 -28.141 -12.172 1 98.94 76 VAL A O 1
ATOM 568 N N . ALA A 1 77 ? -5.113 -29.219 -13.266 1 98.5 77 ALA A N 1
ATOM 569 C CA . ALA A 1 77 ? -5.988 -28.047 -13.359 1 98.5 77 ALA A CA 1
ATOM 570 C C . ALA A 1 77 ? -7.242 -28.234 -12.508 1 98.5 77 ALA A C 1
ATOM 572 O O . ALA A 1 77 ? -8.32 -27.75 -12.867 1 98.5 77 ALA A O 1
ATOM 573 N N . THR A 1 78 ? -7.18 -28.984 -11.43 1 97.31 78 THR A N 1
ATOM 574 C CA . THR A 1 78 ? -8.281 -29.188 -10.5 1 97.31 78 THR A CA 1
ATOM 575 C C . THR A 1 78 ? -8.25 -28.156 -9.375 1 97.31 78 THR A C 1
ATOM 577 O O . THR A 1 78 ? -7.285 -27.406 -9.25 1 97.31 78 THR A O 1
ATOM 580 N N . PRO A 1 79 ? -9.328 -28.125 -8.539 1 95.38 79 PRO A N 1
ATOM 581 C CA . PRO A 1 79 ? -9.281 -27.25 -7.355 1 95.38 79 PRO A CA 1
ATOM 582 C C . PRO A 1 79 ? -8.219 -27.688 -6.352 1 95.38 79 PRO A C 1
ATOM 584 O O . PRO A 1 79 ? -7.902 -28.875 -6.25 1 95.38 79 PRO A O 1
ATOM 587 N N . HIS A 1 80 ? -7.695 -26.734 -5.598 1 96.19 80 HIS A N 1
ATOM 588 C CA . HIS A 1 80 ? -6.477 -26.922 -4.816 1 96.19 80 HIS A CA 1
ATOM 589 C C . HIS A 1 80 ? -6.676 -27.953 -3.721 1 96.19 80 HIS A C 1
ATOM 591 O O . HIS A 1 80 ? -5.73 -28.656 -3.34 1 96.19 80 HIS A O 1
ATOM 597 N N . PRO A 1 81 ? -7.902 -28.219 -3.264 1 96.69 81 PRO A N 1
ATOM 598 C CA . PRO A 1 81 ? -8.023 -29.297 -2.275 1 96.69 81 PRO A CA 1
ATOM 599 C C . PRO A 1 81 ? -7.707 -30.672 -2.855 1 96.69 81 PRO A C 1
ATOM 601 O O . PRO A 1 81 ? -7.445 -31.609 -2.107 1 96.69 81 PRO A O 1
ATOM 604 N N . PHE A 1 82 ? -7.668 -30.75 -4.18 1 97.19 82 PHE A N 1
ATOM 605 C CA . PHE A 1 82 ? -7.473 -32.062 -4.816 1 97.19 82 PHE A CA 1
ATOM 606 C C . PHE A 1 82 ? -6.062 -32.156 -5.379 1 97.19 82 PHE A C 1
ATOM 608 O O . PHE A 1 82 ? -5.695 -33.219 -5.938 1 97.19 82 PHE A O 1
ATOM 615 N N . HIS A 1 83 ? -5.258 -31.156 -5.238 1 98.62 83 HIS A N 1
ATOM 616 C CA . HIS A 1 83 ? -3.945 -31.125 -5.871 1 98.62 83 HIS A CA 1
ATOM 617 C C . HIS A 1 83 ? -3.064 -32.25 -5.359 1 98.62 83 HIS A C 1
ATOM 619 O O . HIS A 1 83 ? -2.385 -32.938 -6.145 1 98.62 83 HIS A O 1
ATOM 625 N N . LYS A 1 84 ? -3.096 -32.469 -4.074 1 98.56 84 LYS A N 1
ATOM 626 C CA . LYS A 1 84 ? -2.207 -33.469 -3.535 1 98.56 84 LYS A CA 1
ATOM 627 C C . LYS A 1 84 ? -2.457 -34.844 -4.199 1 98.56 84 LYS A C 1
ATOM 629 O O . LYS A 1 84 ? -1.538 -35.438 -4.758 1 98.56 84 LYS A O 1
ATOM 634 N N . GLU A 1 85 ? -3.703 -35.25 -4.176 1 98.5 85 GLU A N 1
ATOM 635 C CA . GLU A 1 85 ? -4.066 -36.531 -4.738 1 98.5 85 GLU A CA 1
ATOM 636 C C . GLU A 1 85 ? -3.766 -36.594 -6.234 1 98.5 85 GLU A C 1
ATOM 638 O O . GLU A 1 85 ? -3.205 -37.562 -6.723 1 98.5 85 GLU A O 1
ATOM 643 N N . ASN A 1 86 ? -4.078 -35.562 -6.918 1 98.81 86 ASN A N 1
ATOM 644 C CA . ASN A 1 86 ? -3.924 -35.531 -8.367 1 98.81 86 ASN A CA 1
ATOM 645 C C . ASN A 1 86 ? -2.453 -35.5 -8.773 1 98.81 86 ASN A C 1
ATOM 647 O O . ASN A 1 86 ? -2.053 -36.156 -9.734 1 98.81 86 ASN A O 1
ATOM 651 N N . VAL A 1 87 ? -1.666 -34.719 -8.062 1 98.94 87 VAL A N 1
ATOM 652 C CA . VAL A 1 87 ? -0.236 -34.656 -8.344 1 98.94 87 VAL A CA 1
ATOM 653 C C . VAL A 1 87 ? 0.406 -36 -8.055 1 98.94 87 VAL A C 1
ATOM 655 O O . VAL A 1 87 ? 1.223 -36.5 -8.836 1 98.94 87 VAL A O 1
ATOM 658 N N . LEU A 1 88 ? 0.028 -36.625 -6.973 1 98.88 88 LEU A N 1
ATOM 659 C CA . LEU A 1 88 ? 0.568 -37.938 -6.641 1 98.88 88 LEU A CA 1
ATOM 660 C C . LEU A 1 88 ? 0.208 -38.969 -7.711 1 98.88 88 LEU A C 1
ATOM 662 O O . LEU A 1 88 ? 1.026 -39.812 -8.062 1 98.88 88 LEU A O 1
ATOM 666 N N . THR A 1 89 ? -1.028 -38.906 -8.188 1 98.88 89 THR A N 1
ATOM 667 C CA . THR A 1 89 ? -1.455 -39.781 -9.273 1 98.88 89 THR A CA 1
ATOM 668 C C . THR A 1 89 ? -0.559 -39.594 -10.492 1 98.88 89 THR A C 1
ATOM 670 O O . THR A 1 89 ? -0.08 -40.594 -11.07 1 98.88 89 THR A O 1
ATOM 673 N N . ALA A 1 90 ? -0.284 -38.375 -10.859 1 98.94 90 ALA A N 1
ATOM 674 C CA . ALA A 1 90 ? 0.558 -38.094 -12.016 1 98.94 90 ALA A CA 1
ATOM 675 C C . ALA A 1 90 ? 1.986 -38.562 -11.797 1 98.94 90 ALA A C 1
ATOM 677 O O . ALA A 1 90 ? 2.576 -39.188 -12.68 1 98.94 90 ALA A O 1
ATOM 678 N N . LEU A 1 91 ? 2.531 -38.312 -10.625 1 98.81 91 LEU A N 1
ATOM 679 C CA . LEU A 1 91 ? 3.891 -38.75 -10.297 1 98.81 91 LEU A CA 1
ATOM 680 C C . LEU A 1 91 ? 3.998 -40.281 -10.281 1 98.81 91 LEU A C 1
ATOM 682 O O . LEU A 1 91 ? 5.008 -40.812 -10.719 1 98.81 91 LEU A O 1
ATOM 686 N N . SER A 1 92 ? 2.986 -40.875 -9.766 1 98.44 92 SER A N 1
ATOM 687 C CA . SER A 1 92 ? 2.98 -42.344 -9.711 1 98.44 92 SER A CA 1
ATOM 688 C C . SER A 1 92 ? 3.064 -42.938 -11.117 1 98.44 92 SER A C 1
ATOM 690 O O . SER A 1 92 ? 3.611 -44.031 -11.297 1 98.44 92 SER A O 1
ATOM 692 N N . GLY A 1 93 ? 2.504 -42.25 -12.086 1 98.5 93 GLY A N 1
ATOM 693 C CA . GLY A 1 93 ? 2.566 -42.656 -13.477 1 98.5 93 GLY A CA 1
ATOM 694 C C . GLY A 1 93 ? 3.863 -42.281 -14.164 1 98.5 93 GLY A C 1
ATOM 695 O O . GLY A 1 93 ? 4.039 -42.531 -15.359 1 98.5 93 GLY A O 1
ATOM 696 N N . GLY A 1 94 ? 4.785 -41.656 -13.398 1 98.56 94 GLY A N 1
ATOM 697 C CA . GLY A 1 94 ? 6.09 -41.312 -13.938 1 98.56 94 GLY A CA 1
ATOM 698 C C . GLY A 1 94 ? 6.07 -40.031 -14.742 1 98.56 94 GLY A C 1
ATOM 699 O O . GLY A 1 94 ? 6.918 -39.812 -15.617 1 98.56 94 GLY A O 1
ATOM 700 N N . LYS A 1 95 ? 5.145 -39.188 -14.508 1 98.81 95 LYS A N 1
ATOM 701 C CA . LYS A 1 95 ? 4.977 -38 -15.328 1 98.81 95 LYS A CA 1
ATOM 702 C C . LYS A 1 95 ? 5.613 -36.781 -14.664 1 98.81 95 LYS A C 1
ATOM 704 O O . LYS A 1 95 ? 5.625 -36.656 -13.438 1 98.81 95 LYS A O 1
ATOM 709 N N . ALA A 1 96 ? 6.195 -35.844 -15.453 1 98.88 96 ALA A N 1
ATOM 710 C CA . ALA A 1 96 ? 6.457 -34.469 -14.992 1 98.88 96 ALA A CA 1
ATOM 711 C C . ALA A 1 96 ? 5.156 -33.75 -14.68 1 98.88 96 ALA A C 1
ATOM 713 O O . ALA A 1 96 ? 4.129 -34 -15.312 1 98.88 96 ALA A O 1
ATOM 714 N N . VAL A 1 97 ? 5.242 -32.812 -13.703 1 98.94 97 VAL A N 1
ATOM 715 C CA . VAL A 1 97 ? 3.98 -32.219 -13.281 1 98.94 97 VAL A CA 1
ATOM 716 C C . VAL A 1 97 ? 4.133 -30.688 -13.203 1 98.94 97 VAL A C 1
ATOM 718 O O . VAL A 1 97 ? 5.121 -30.188 -12.664 1 98.94 97 VAL A O 1
ATOM 721 N N . LEU A 1 98 ? 3.252 -29.938 -13.781 1 98.94 98 LEU A N 1
ATOM 722 C CA . LEU A 1 98 ? 2.93 -28.531 -13.555 1 98.94 98 LEU A CA 1
ATOM 723 C C . LEU A 1 98 ? 1.587 -28.391 -12.844 1 98.94 98 LEU A C 1
ATOM 725 O O . LEU A 1 98 ? 0.537 -28.641 -13.438 1 98.94 98 LEU A O 1
ATOM 729 N N . CYS A 1 99 ? 1.583 -28 -11.602 1 98.94 99 CYS A N 1
ATOM 730 C CA . CYS A 1 99 ? 0.366 -27.969 -10.797 1 98.94 99 CYS A CA 1
ATOM 731 C C . CYS A 1 99 ? -0.098 -26.531 -10.555 1 98.94 99 CYS A C 1
ATOM 733 O O . CYS A 1 99 ? 0.683 -25.688 -10.117 1 98.94 99 CYS A O 1
ATOM 735 N N . GLU A 1 100 ? -1.321 -26.281 -10.773 1 98.62 100 GLU A N 1
ATOM 736 C CA . GLU A 1 100 ? -1.926 -24.969 -10.57 1 98.62 100 GLU A CA 1
ATOM 737 C C . GLU A 1 100 ? -1.674 -24.453 -9.156 1 98.62 100 GLU A C 1
ATOM 739 O O . GLU A 1 100 ? -1.547 -25.234 -8.219 1 98.62 100 GLU A O 1
ATOM 744 N N . LYS A 1 101 ? -1.559 -23.172 -9.008 1 98.56 101 LYS A N 1
ATOM 745 C CA . LYS A 1 101 ? -1.456 -22.516 -7.715 1 98.56 101 LYS A CA 1
ATOM 746 C C . LYS A 1 101 ? -2.824 -22.391 -7.051 1 98.56 101 LYS A C 1
ATOM 748 O O . LYS A 1 101 ? -3.85 -22.359 -7.734 1 98.56 101 LYS A O 1
ATOM 753 N N . PRO A 1 102 ? -2.941 -22.219 -5.793 1 98.12 102 PRO A N 1
ATOM 754 C CA . PRO A 1 102 ? -1.816 -22.562 -4.922 1 98.12 102 PRO A CA 1
ATOM 755 C C . PRO A 1 102 ? -1.436 -24.031 -5.008 1 98.12 102 PRO A C 1
ATOM 757 O O . PRO A 1 102 ? -2.283 -24.875 -5.312 1 98.12 102 PRO A O 1
ATOM 760 N N . PHE A 1 103 ? -0.229 -24.312 -4.75 1 98.44 103 PHE A N 1
ATOM 761 C CA . PHE A 1 103 ? 0.325 -25.641 -4.988 1 98.44 103 PHE A CA 1
ATOM 762 C C . PHE A 1 103 ? -0.467 -26.703 -4.234 1 98.44 103 PHE A C 1
ATOM 764 O O . PHE A 1 103 ? -0.798 -27.75 -4.793 1 98.44 103 PHE A O 1
ATOM 771 N N . THR A 1 104 ? -0.743 -26.484 -3.01 1 98.31 104 THR A N 1
ATOM 772 C CA . THR A 1 104 ? -1.553 -27.297 -2.107 1 98.31 104 THR A CA 1
ATOM 773 C C . THR A 1 104 ? -2.281 -26.406 -1.096 1 98.31 104 THR A C 1
ATOM 775 O O . THR A 1 104 ? -2.139 -25.188 -1.116 1 98.31 104 THR A O 1
ATOM 778 N N . VAL A 1 105 ? -3.074 -27.047 -0.263 1 97.75 105 VAL A N 1
ATOM 779 C CA . VAL A 1 105 ? -3.848 -26.281 0.71 1 97.75 105 VAL A CA 1
ATOM 780 C C . VAL A 1 105 ? -2.963 -25.906 1.898 1 97.75 105 VAL A C 1
ATOM 782 O O . VAL A 1 105 ? -3.238 -24.938 2.605 1 97.75 105 VAL A O 1
ATOM 785 N N . ASN A 1 106 ? -1.91 -26.672 2.146 1 97.94 106 ASN A N 1
ATOM 786 C CA . ASN A 1 106 ? -0.961 -26.375 3.213 1 97.94 106 ASN A CA 1
ATOM 787 C C . ASN A 1 106 ? 0.42 -26.953 2.914 1 97.94 106 ASN A C 1
ATOM 789 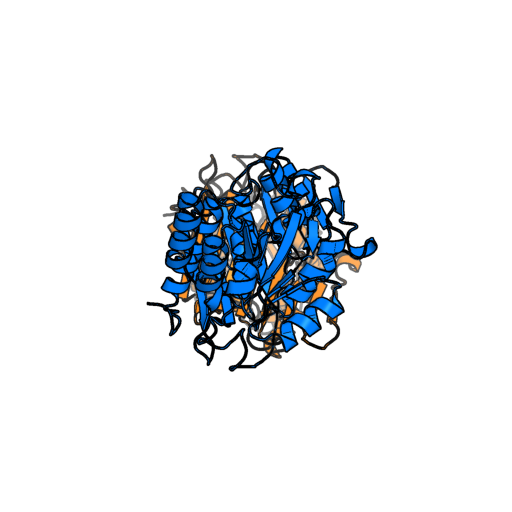O O . ASN A 1 106 ? 0.593 -27.688 1.94 1 97.94 106 ASN A O 1
ATOM 793 N N . ALA A 1 107 ? 1.367 -26.562 3.703 1 98.38 107 ALA A N 1
ATOM 794 C CA . ALA A 1 107 ? 2.77 -26.906 3.479 1 98.38 107 ALA A CA 1
ATOM 795 C C . ALA A 1 107 ? 3.006 -28.406 3.668 1 98.38 107 ALA A C 1
ATOM 797 O O . ALA A 1 107 ? 3.844 -29 2.986 1 98.38 107 ALA A O 1
ATOM 798 N N . HIS A 1 108 ? 2.301 -29 4.559 1 98.25 108 HIS A N 1
ATOM 799 C CA . HIS A 1 108 ? 2.469 -30.422 4.812 1 98.25 108 HIS A CA 1
ATOM 800 C C . HIS A 1 108 ? 2.197 -31.25 3.555 1 98.25 108 HIS A C 1
ATOM 802 O O . HIS A 1 108 ? 2.961 -32.156 3.225 1 98.25 108 HIS A O 1
ATOM 808 N N . GLU A 1 109 ? 1.163 -30.922 2.871 1 98.56 109 GLU A N 1
ATOM 809 C CA . GLU A 1 109 ? 0.831 -31.609 1.627 1 98.56 109 GLU A CA 1
ATOM 810 C C . GLU A 1 109 ? 1.913 -31.391 0.573 1 98.56 109 GLU A C 1
ATOM 812 O O . GLU A 1 109 ? 2.295 -32.344 -0.128 1 98.56 109 GLU A O 1
ATOM 817 N N . LEU A 1 110 ? 2.373 -30.203 0.501 1 98.81 110 LEU A N 1
ATOM 818 C CA . LEU A 1 110 ? 3.387 -29.906 -0.508 1 98.81 110 LEU A CA 1
ATOM 819 C C . LEU A 1 110 ? 4.68 -30.656 -0.216 1 98.81 110 LEU A C 1
ATOM 821 O O . LEU A 1 110 ? 5.367 -31.109 -1.139 1 98.81 110 LEU A O 1
ATOM 825 N N . GLU A 1 111 ? 5.008 -30.75 1.013 1 98.75 111 GLU A N 1
ATOM 826 C CA . GLU A 1 111 ? 6.199 -31.5 1.398 1 98.75 111 GLU A CA 1
ATOM 827 C C . GLU A 1 111 ? 6.145 -32.938 0.878 1 98.75 111 GLU A C 1
ATOM 829 O O . GLU A 1 111 ? 7.145 -33.469 0.392 1 98.75 111 GLU A O 1
ATOM 834 N N . GLU A 1 112 ? 5.023 -33.531 1.007 1 98.69 112 GLU A N 1
ATOM 835 C CA . GLU A 1 112 ? 4.836 -34.875 0.502 1 98.69 112 GLU A CA 1
ATOM 836 C C . GLU A 1 112 ? 5.027 -34.938 -1.011 1 98.69 112 GLU A C 1
ATOM 838 O O . GLU A 1 112 ? 5.676 -35.844 -1.523 1 98.69 112 GLU A O 1
ATOM 843 N N . LEU A 1 113 ? 4.465 -34 -1.677 1 98.88 113 LEU A N 1
ATOM 844 C CA . LEU A 1 113 ? 4.582 -33.938 -3.131 1 98.88 113 LEU A CA 1
ATOM 845 C C . LEU A 1 113 ? 6.039 -33.781 -3.553 1 98.88 113 LEU A C 1
ATOM 847 O O . LEU A 1 113 ? 6.508 -34.5 -4.445 1 98.88 113 LEU A O 1
ATOM 851 N N . ILE A 1 114 ? 6.723 -32.875 -2.926 1 98.88 114 ILE A N 1
ATOM 852 C CA . ILE A 1 114 ? 8.117 -32.594 -3.262 1 98.88 114 ILE A CA 1
ATOM 853 C C . ILE A 1 114 ? 8.969 -33.844 -2.975 1 98.88 114 ILE A C 1
ATOM 855 O O . ILE A 1 114 ? 9.805 -34.219 -3.793 1 98.88 114 ILE A O 1
ATOM 859 N N . SER A 1 115 ? 8.766 -34.469 -1.842 1 98.81 115 SER A N 1
ATOM 860 C CA . SER A 1 115 ? 9.5 -35.656 -1.483 1 98.81 115 SER A CA 1
ATOM 861 C C . SER A 1 115 ? 9.281 -36.781 -2.512 1 98.81 115 SER A C 1
ATOM 863 O O . SER A 1 115 ? 10.234 -37.438 -2.939 1 98.81 115 SER A O 1
ATOM 865 N N . THR A 1 116 ? 8.039 -36.969 -2.91 1 98.81 116 THR A N 1
ATOM 866 C CA . THR A 1 116 ? 7.703 -38 -3.887 1 98.81 116 THR A CA 1
ATOM 867 C C . THR A 1 116 ? 8.367 -37.719 -5.23 1 98.81 116 THR A C 1
ATOM 869 O O . THR A 1 116 ? 8.953 -38.594 -5.848 1 98.81 116 THR A O 1
ATOM 872 N N . ALA A 1 117 ? 8.297 -36.5 -5.676 1 98.88 117 ALA A N 1
ATOM 873 C CA . ALA A 1 117 ? 8.922 -36.094 -6.938 1 98.88 117 ALA A CA 1
ATOM 874 C C . ALA A 1 117 ? 10.422 -36.375 -6.91 1 98.88 117 ALA A C 1
ATOM 876 O O . ALA A 1 117 ? 10.992 -36.875 -7.879 1 98.88 117 ALA A O 1
ATOM 877 N N . ARG A 1 118 ? 11.047 -36.031 -5.824 1 98.69 118 ARG A N 1
ATOM 878 C CA . ARG A 1 118 ? 12.484 -36.219 -5.676 1 98.69 118 ARG A CA 1
ATOM 879 C C . ARG A 1 118 ? 12.852 -37.688 -5.66 1 98.69 118 ARG A C 1
ATOM 881 O O . ARG A 1 118 ? 13.805 -38.125 -6.312 1 98.69 118 ARG A O 1
ATOM 888 N N . GLU A 1 119 ? 12.133 -38.438 -4.922 1 98.5 119 GLU A N 1
ATOM 889 C CA . GLU A 1 119 ? 12.367 -39.875 -4.852 1 98.5 119 GLU A CA 1
ATOM 890 C C . GLU A 1 119 ? 12.273 -40.5 -6.234 1 98.5 119 GLU A C 1
ATOM 892 O O . GLU A 1 119 ? 13.078 -41.375 -6.578 1 98.5 119 GLU A O 1
ATOM 897 N N . LYS A 1 120 ? 11.367 -40.094 -7.016 1 98.44 120 LYS A N 1
ATOM 898 C CA . LYS A 1 120 ? 11.125 -40.656 -8.336 1 98.44 120 LYS A CA 1
ATOM 899 C C . LYS A 1 120 ? 11.953 -39.969 -9.406 1 98.44 120 LYS A C 1
ATOM 901 O O . LYS A 1 120 ? 11.922 -40.344 -10.578 1 98.44 120 LYS A O 1
ATOM 906 N N . LYS A 1 121 ? 12.656 -38.906 -8.977 1 98.56 121 LYS A N 1
ATOM 907 C CA . LYS A 1 121 ? 13.477 -38.094 -9.875 1 98.56 121 LYS A CA 1
ATOM 908 C C . LYS A 1 121 ? 12.633 -37.5 -11.008 1 98.56 121 LYS A C 1
ATOM 910 O O . LYS A 1 121 ? 13.023 -37.562 -12.172 1 98.56 121 LYS A O 1
ATOM 915 N N . LEU A 1 122 ? 11.484 -37 -10.664 1 98.81 122 LEU A N 1
ATOM 916 C CA . LEU A 1 122 ? 10.57 -36.406 -11.633 1 98.81 122 LEU A CA 1
ATOM 917 C C . LEU A 1 122 ? 10.492 -34.875 -11.453 1 98.81 122 LEU A C 1
ATOM 919 O O . LEU A 1 122 ? 10.719 -34.375 -10.359 1 98.81 122 LEU A O 1
ATOM 923 N N . PHE A 1 123 ? 10.172 -34.188 -12.539 1 98.81 123 PHE A N 1
ATOM 924 C CA . PHE A 1 123 ? 9.984 -32.719 -12.539 1 98.81 123 PHE A CA 1
ATOM 925 C C . PHE A 1 123 ? 8.672 -32.344 -11.867 1 98.81 123 PHE A C 1
ATOM 927 O O . PHE A 1 123 ? 7.648 -33 -12.07 1 98.81 123 PHE A O 1
ATOM 934 N N . LEU A 1 124 ? 8.711 -31.328 -11.031 1 98.94 124 LEU A N 1
ATOM 935 C CA . LEU A 1 124 ? 7.551 -30.75 -10.359 1 98.94 124 LEU A CA 1
ATOM 936 C C . LEU A 1 124 ? 7.668 -29.234 -10.289 1 98.94 124 LEU A C 1
ATOM 938 O O . LEU A 1 124 ? 8.734 -28.703 -9.992 1 98.94 124 LEU A O 1
ATOM 942 N N . MET A 1 125 ? 6.57 -28.547 -10.625 1 98.94 125 MET A N 1
ATOM 943 C CA . MET A 1 125 ? 6.59 -27.078 -10.602 1 98.94 125 MET A CA 1
ATOM 944 C C . MET A 1 125 ? 5.211 -26.531 -10.281 1 98.94 125 MET A C 1
ATOM 946 O O . MET A 1 125 ? 4.195 -27.062 -10.727 1 98.94 125 MET A O 1
ATOM 950 N N . GLU A 1 126 ? 5.199 -25.484 -9.445 1 98.88 126 GLU A N 1
ATOM 951 C CA . GLU A 1 126 ? 3.977 -24.719 -9.25 1 98.88 126 GLU A CA 1
ATOM 952 C C . GLU A 1 126 ? 3.639 -23.891 -10.477 1 98.88 126 GLU A C 1
ATOM 954 O O . GLU A 1 126 ? 4.512 -23.219 -11.047 1 98.88 126 GLU A O 1
ATOM 959 N N . ALA A 1 127 ? 2.398 -23.953 -10.875 1 98.75 127 ALA A N 1
ATOM 960 C CA . ALA A 1 127 ? 1.943 -23.156 -12.016 1 98.75 127 ALA A CA 1
ATOM 961 C C . ALA A 1 127 ? 1.599 -21.734 -11.586 1 98.75 127 ALA A C 1
ATOM 963 O O . ALA A 1 127 ? 0.423 -21.391 -11.438 1 98.75 127 ALA A O 1
ATOM 964 N N . MET A 1 128 ? 2.58 -20.953 -11.422 1 98.44 128 MET A N 1
ATOM 965 C CA . MET A 1 128 ? 2.461 -19.516 -11.18 1 98.44 128 MET A CA 1
ATOM 966 C C . MET A 1 128 ? 2.717 -18.719 -12.461 1 98.44 128 MET A C 1
ATOM 968 O O . MET A 1 128 ? 3.756 -18.078 -12.594 1 98.44 128 MET A O 1
ATOM 972 N N . TRP A 1 129 ? 1.746 -18.656 -13.266 1 98.31 129 TRP A N 1
ATOM 973 C CA . TRP A 1 129 ? 1.893 -18.219 -14.648 1 98.31 129 TRP A CA 1
ATOM 974 C C . TRP A 1 129 ? 2.436 -16.781 -14.711 1 98.31 129 TRP A C 1
ATOM 976 O O . TRP A 1 129 ? 3.25 -16.469 -15.578 1 98.31 129 TRP A O 1
ATOM 986 N N . SER A 1 130 ? 2.131 -15.961 -13.734 1 98.06 130 SER A N 1
ATOM 987 C CA . SER A 1 130 ? 2.486 -14.539 -13.75 1 98.06 130 SER A CA 1
ATOM 988 C C . SER A 1 130 ? 3.998 -14.352 -13.695 1 98.06 130 SER A C 1
ATOM 990 O O . SER A 1 130 ? 4.527 -13.383 -14.242 1 98.06 130 SER A O 1
ATOM 992 N N . ARG A 1 131 ? 4.703 -15.328 -13.07 1 98.12 131 ARG A N 1
ATOM 993 C CA . ARG A 1 131 ? 6.152 -15.258 -12.938 1 98.12 131 ARG A CA 1
ATOM 994 C C . ARG A 1 131 ? 6.836 -15.281 -14.297 1 98.12 131 ARG A C 1
ATOM 996 O O . ARG A 1 131 ? 7.996 -14.883 -14.43 1 98.12 131 ARG A O 1
ATOM 1003 N N . PHE A 1 132 ? 6.117 -15.688 -15.32 1 98.19 132 PHE A N 1
ATOM 1004 C CA . PHE A 1 132 ? 6.766 -15.984 -16.594 1 98.19 132 PHE A CA 1
ATOM 1005 C C . PHE A 1 132 ? 6.402 -14.93 -17.641 1 98.19 132 PHE A C 1
ATOM 1007 O O . PHE A 1 132 ? 6.867 -14.992 -18.781 1 98.19 132 PHE A O 1
ATOM 1014 N N . LEU A 1 133 ? 5.605 -13.969 -17.25 1 98.31 133 LEU A N 1
ATOM 1015 C CA . LEU A 1 133 ? 5.258 -12.891 -18.156 1 98.31 133 LEU A CA 1
ATOM 1016 C C . LEU A 1 133 ? 6.477 -12.023 -18.469 1 98.31 133 LEU A C 1
ATOM 1018 O O . LEU A 1 133 ? 7.32 -11.797 -17.594 1 98.31 133 LEU A O 1
ATOM 1022 N N . LYS A 1 134 ? 6.508 -11.547 -19.656 1 97.5 134 LYS A N 1
ATOM 1023 C CA . LYS A 1 134 ? 7.656 -10.781 -20.125 1 97.5 134 LYS A CA 1
ATOM 1024 C C . LYS A 1 134 ? 7.953 -9.602 -19.203 1 97.5 134 LYS A C 1
ATOM 1026 O O . LYS A 1 134 ? 9.094 -9.398 -18.797 1 97.5 134 LYS A O 1
ATOM 1031 N N . PRO A 1 135 ? 6.949 -8.789 -18.797 1 98.62 135 PRO A N 1
ATOM 1032 C CA . PRO A 1 135 ? 7.262 -7.672 -17.906 1 98.62 135 PRO A CA 1
ATOM 1033 C C . PRO A 1 135 ? 7.84 -8.125 -16.562 1 98.62 135 PRO A C 1
ATOM 1035 O O . PRO A 1 135 ? 8.727 -7.473 -16.016 1 98.62 135 PRO A O 1
ATOM 1038 N N . ILE A 1 136 ? 7.398 -9.211 -16.062 1 98.75 136 ILE A N 1
ATOM 1039 C CA . ILE A 1 136 ? 7.891 -9.711 -14.781 1 98.75 136 ILE A CA 1
ATOM 1040 C C . ILE A 1 136 ? 9.328 -10.203 -14.938 1 98.75 136 ILE A C 1
ATOM 1042 O O . ILE A 1 136 ? 10.156 -10.023 -14.039 1 98.75 136 ILE A O 1
ATOM 1046 N N . GLY A 1 137 ? 9.586 -10.891 -16.078 1 98.44 137 GLY A N 1
ATOM 1047 C CA . GLY A 1 137 ? 10.969 -11.234 -16.375 1 98.44 137 GLY A CA 1
ATOM 1048 C C . GLY A 1 137 ? 11.883 -10.031 -16.422 1 98.44 137 GLY A C 1
ATOM 1049 O O . GLY A 1 137 ? 13 -10.07 -15.891 1 98.44 137 GLY A O 1
ATOM 1050 N N . GLN A 1 138 ? 11.406 -8.969 -17.031 1 98.69 138 GLN A N 1
ATOM 1051 C CA . GLN A 1 138 ? 12.18 -7.738 -17.094 1 98.69 138 GLN A CA 1
ATOM 1052 C C . GLN A 1 138 ? 12.406 -7.152 -15.711 1 98.69 138 GLN A C 1
ATOM 1054 O O . GLN A 1 138 ? 13.492 -6.637 -15.414 1 98.69 138 GLN A O 1
ATOM 1059 N N . VAL A 1 139 ? 11.438 -7.203 -14.891 1 98.88 139 VAL A N 1
ATOM 1060 C CA . VAL A 1 139 ? 11.547 -6.73 -13.516 1 98.88 139 VAL A CA 1
ATOM 1061 C C . VAL A 1 139 ? 12.672 -7.477 -12.797 1 98.88 139 VAL A C 1
ATOM 1063 O O . VAL A 1 139 ? 13.523 -6.859 -12.148 1 98.88 139 VAL A O 1
ATOM 1066 N N . ARG A 1 140 ? 12.703 -8.797 -12.898 1 98.75 140 ARG A N 1
ATOM 1067 C CA . ARG A 1 140 ? 13.758 -9.578 -12.266 1 98.75 140 ARG A CA 1
ATOM 1068 C C . ARG A 1 140 ? 15.133 -9.156 -12.797 1 98.75 140 ARG A C 1
ATOM 1070 O O . ARG A 1 140 ? 16.094 -9.102 -12.039 1 98.75 140 ARG A O 1
ATOM 1077 N N . GLN A 1 141 ? 15.172 -8.883 -14.109 1 98.75 141 GLN A N 1
ATOM 1078 C CA . GLN A 1 141 ? 16.422 -8.43 -14.703 1 98.75 141 GLN A CA 1
ATOM 1079 C C . GLN A 1 141 ? 16.859 -7.09 -14.109 1 98.75 141 GLN A C 1
ATOM 1081 O O . GLN A 1 141 ? 18.016 -6.91 -13.742 1 98.75 141 GLN A O 1
ATOM 1086 N N . TRP A 1 142 ? 15.914 -6.141 -14.023 1 98.88 142 TRP A N 1
ATOM 1087 C CA . TRP A 1 142 ? 16.219 -4.832 -13.453 1 98.88 142 TRP A CA 1
ATOM 1088 C C . TRP A 1 142 ? 16.734 -4.973 -12.023 1 98.88 142 TRP A C 1
ATOM 1090 O O . TRP A 1 142 ? 17.672 -4.273 -11.617 1 98.88 142 TRP A O 1
ATOM 1100 N N . LEU A 1 143 ? 16.156 -5.852 -11.25 1 98.81 143 LEU A N 1
ATOM 1101 C CA . LEU A 1 143 ? 16.562 -6.074 -9.859 1 98.81 143 LEU A CA 1
ATOM 1102 C C . LEU A 1 143 ? 17.953 -6.691 -9.789 1 98.81 143 LEU A C 1
ATOM 1104 O O . LEU A 1 143 ? 18.766 -6.281 -8.961 1 98.81 143 LEU A O 1
ATOM 1108 N N . SER A 1 144 ? 18.219 -7.684 -10.633 1 98.5 144 SER A N 1
ATOM 1109 C CA . SER A 1 144 ? 19.516 -8.336 -10.641 1 98.5 144 SER A CA 1
ATOM 1110 C C . SER A 1 144 ? 20.625 -7.359 -11.016 1 98.5 144 SER A C 1
ATOM 1112 O O . SER A 1 144 ? 21.766 -7.488 -10.547 1 98.5 144 SER A O 1
ATOM 1114 N N . GLU A 1 145 ? 20.219 -6.371 -11.828 1 98.56 145 GLU A N 1
ATOM 1115 C CA . GLU A 1 145 ? 21.172 -5.355 -12.258 1 98.56 145 GLU A CA 1
ATOM 1116 C C . GLU A 1 145 ? 21.219 -4.191 -11.273 1 98.56 145 GLU A C 1
ATOM 1118 O O . GLU A 1 145 ? 21.938 -3.211 -11.508 1 98.56 145 GLU A O 1
ATOM 1123 N N . GLU A 1 146 ? 20.438 -4.254 -10.227 1 98.5 146 GLU A N 1
ATOM 1124 C CA . GLU A 1 146 ? 20.391 -3.258 -9.164 1 98.5 146 GLU A CA 1
ATOM 1125 C C . GLU A 1 146 ? 20.062 -1.875 -9.711 1 98.5 146 GLU A C 1
ATOM 1127 O O . GLU A 1 146 ? 20.656 -0.875 -9.305 1 98.5 146 GLU A O 1
ATOM 1132 N N . LYS A 1 147 ? 19.094 -1.886 -10.688 1 98.56 147 LYS A N 1
ATOM 1133 C CA . LYS A 1 147 ? 18.75 -0.635 -11.352 1 98.56 147 LYS A CA 1
ATOM 1134 C C . LYS A 1 147 ? 18.109 0.348 -10.367 1 98.56 147 LYS A C 1
ATOM 1136 O O . LYS A 1 147 ? 18.172 1.562 -10.57 1 98.56 147 LYS A O 1
ATOM 1141 N N . ILE A 1 148 ? 17.547 -0.137 -9.289 1 98.69 148 ILE A N 1
ATOM 1142 C CA . ILE A 1 148 ? 16.906 0.757 -8.328 1 98.69 148 ILE A CA 1
ATOM 1143 C C . ILE A 1 148 ? 17.656 0.711 -7 1 98.69 148 ILE A C 1
ATOM 1145 O O . ILE A 1 148 ? 17.094 1.067 -5.957 1 98.69 148 ILE A O 1
ATOM 1149 N N . GLY A 1 149 ? 18.812 0.27 -6.992 1 98.25 149 GLY A N 1
ATOM 1150 C CA . GLY A 1 149 ? 19.578 0.169 -5.766 1 98.25 149 GLY A CA 1
ATOM 1151 C C . GLY A 1 149 ? 19.094 -0.926 -4.836 1 98.25 149 GLY A C 1
ATOM 1152 O O . GLY A 1 149 ? 18.641 -1.976 -5.293 1 98.25 149 GLY A O 1
ATOM 1153 N N . GLU A 1 150 ? 19.297 -0.708 -3.527 1 98.06 150 GLU A N 1
ATOM 1154 C CA . GLU A 1 150 ? 18.844 -1.679 -2.535 1 98.06 150 GLU A CA 1
ATOM 1155 C C . GLU A 1 150 ? 17.328 -1.64 -2.377 1 98.06 150 GLU A C 1
ATOM 1157 O O . GLU A 1 150 ? 16.75 -0.59 -2.074 1 98.06 150 GLU A O 1
ATOM 1162 N N . VAL A 1 151 ? 16.703 -2.785 -2.594 1 98.81 151 VAL A N 1
ATOM 1163 C CA . VAL A 1 151 ? 15.242 -2.854 -2.455 1 98.81 151 VAL A CA 1
ATOM 1164 C C . VAL A 1 151 ? 14.859 -2.742 -0.98 1 98.81 151 VAL A C 1
ATOM 1166 O O . VAL A 1 151 ? 15.438 -3.428 -0.13 1 98.81 151 VAL A O 1
ATOM 1169 N N . ARG A 1 152 ? 13.828 -1.861 -0.708 1 98.75 152 ARG A N 1
ATOM 1170 C CA . ARG A 1 152 ? 13.453 -1.601 0.677 1 98.75 152 ARG A CA 1
ATOM 1171 C C . ARG A 1 152 ? 11.992 -1.971 0.926 1 98.75 152 ARG A C 1
ATOM 1173 O O . ARG A 1 152 ? 11.664 -2.574 1.949 1 98.75 152 ARG A O 1
ATOM 1180 N N . VAL A 1 153 ? 11.156 -1.63 0.023 1 98.88 153 VAL A N 1
ATOM 1181 C CA . VAL A 1 153 ? 9.727 -1.831 0.234 1 98.88 153 VAL A CA 1
ATOM 1182 C C . VAL A 1 153 ? 9.102 -2.465 -1.009 1 98.88 153 VAL A C 1
ATOM 1184 O O . VAL A 1 153 ? 9.352 -2.018 -2.131 1 98.88 153 VAL A O 1
ATOM 1187 N N . VAL A 1 154 ? 8.359 -3.51 -0.825 1 98.94 154 VAL A N 1
ATOM 1188 C CA . VAL A 1 154 ? 7.547 -4.145 -1.857 1 98.94 154 VAL A CA 1
ATOM 1189 C C . VAL A 1 154 ? 6.066 -4.016 -1.502 1 98.94 154 VAL A C 1
ATOM 1191 O O . VAL A 1 154 ? 5.672 -4.27 -0.362 1 98.94 154 VAL A O 1
ATOM 1194 N N . LYS A 1 155 ? 5.273 -3.494 -2.359 1 98.88 155 LYS A N 1
ATOM 1195 C CA . LYS A 1 155 ? 3.822 -3.445 -2.227 1 98.88 155 LYS A CA 1
ATOM 1196 C C . LYS A 1 155 ? 3.141 -4.234 -3.34 1 98.88 155 LYS A C 1
ATOM 1198 O O . LYS A 1 155 ? 3.545 -4.156 -4.5 1 98.88 155 LYS A O 1
ATOM 1203 N N . ALA A 1 156 ? 2.191 -5.016 -2.998 1 98.94 156 ALA A N 1
ATOM 1204 C CA . ALA A 1 156 ? 1.421 -5.754 -3.994 1 98.94 156 ALA A CA 1
ATOM 1205 C C . ALA A 1 156 ? 0.032 -6.105 -3.467 1 98.94 156 ALA A C 1
ATOM 1207 O O . ALA A 1 156 ? -0.137 -6.363 -2.273 1 98.94 156 ALA A O 1
ATOM 1208 N N . GLU A 1 157 ? -0.942 -6.102 -4.34 1 98.81 157 GLU A N 1
ATOM 1209 C CA . GLU A 1 157 ? -2.316 -6.398 -3.943 1 98.81 157 GLU A CA 1
ATOM 1210 C C . GLU A 1 157 ? -3.076 -7.098 -5.062 1 98.81 157 GLU A C 1
ATOM 1212 O O . GLU A 1 157 ? -2.82 -6.852 -6.246 1 98.81 157 GLU A O 1
ATOM 1217 N N . PHE A 1 158 ? -3.922 -7.945 -4.68 1 98.81 158 PHE A N 1
ATOM 1218 C CA . PHE A 1 158 ? -4.848 -8.562 -5.625 1 98.81 158 PHE A CA 1
ATOM 1219 C C . PHE A 1 158 ? -6.207 -8.797 -4.973 1 98.81 158 PHE A C 1
ATOM 1221 O O . PHE A 1 158 ? -6.316 -9.57 -4.02 1 98.81 158 PHE A O 1
ATOM 1228 N N . GLY A 1 159 ? -7.172 -8.164 -5.531 1 98.06 159 GLY A N 1
ATOM 1229 C CA . GLY A 1 159 ? -8.523 -8.312 -5.012 1 98.06 159 GLY A CA 1
ATOM 1230 C C . GLY A 1 159 ? -9.594 -7.934 -6.012 1 98.06 159 GLY A C 1
ATOM 1231 O O . GLY A 1 159 ? -9.352 -7.129 -6.914 1 98.06 159 GLY A O 1
ATOM 1232 N N . PHE A 1 160 ? -10.688 -8.555 -5.902 1 97.38 160 PHE A N 1
ATOM 1233 C CA . PHE A 1 160 ? -11.898 -8.328 -6.691 1 97.38 160 PHE A CA 1
ATOM 1234 C C . PHE A 1 160 ? -13.141 -8.641 -5.871 1 97.38 160 PHE A C 1
ATOM 1236 O O . PHE A 1 160 ? -13.055 -9.242 -4.801 1 97.38 160 PHE A O 1
ATOM 1243 N N . ASP A 1 161 ? -14.266 -8.172 -6.359 1 97.12 161 ASP A N 1
ATOM 1244 C CA . ASP A 1 161 ? -15.539 -8.508 -5.73 1 97.12 161 ASP A CA 1
ATOM 1245 C C . ASP A 1 161 ? -16.281 -9.578 -6.527 1 97.12 161 ASP A C 1
ATOM 1247 O O . ASP A 1 161 ? -16.906 -9.281 -7.547 1 97.12 161 ASP A O 1
ATOM 1251 N N . ALA A 1 162 ? -16.297 -10.766 -5.984 1 96.19 162 ALA A N 1
ATOM 1252 C CA . ALA A 1 162 ? -16.922 -11.891 -6.676 1 96.19 162 ALA A CA 1
ATOM 1253 C C . ALA A 1 162 ? -18.406 -11.992 -6.324 1 96.19 162 ALA A C 1
ATOM 1255 O O . ALA A 1 162 ? -19.109 -12.875 -6.816 1 96.19 162 ALA A O 1
ATOM 1256 N N . GLY A 1 163 ? -18.844 -11.109 -5.504 1 95.62 163 GLY A N 1
ATOM 1257 C CA . GLY A 1 163 ? -20.219 -11.211 -5.027 1 95.62 163 GLY A CA 1
ATOM 1258 C C . GLY A 1 163 ? -20.406 -12.273 -3.963 1 95.62 163 GLY A C 1
ATOM 1259 O O . GLY A 1 163 ? -19.438 -12.773 -3.4 1 95.62 163 GLY A O 1
ATOM 1260 N N . TRP A 1 164 ? -21.672 -12.508 -3.6 1 96.25 164 TRP A N 1
ATOM 1261 C CA . TRP A 1 164 ? -22 -13.422 -2.516 1 96.25 164 TRP A CA 1
ATOM 1262 C C . TRP A 1 164 ? -22.453 -14.773 -3.061 1 96.25 164 TRP A C 1
ATOM 1264 O O . TRP A 1 164 ? -23.484 -14.875 -3.711 1 96.25 164 TRP A O 1
ATOM 1274 N N . ASN A 1 165 ? -21.656 -15.711 -2.908 1 97.62 165 ASN A N 1
ATOM 1275 C CA . ASN A 1 165 ? -21.953 -17.094 -3.242 1 97.62 165 ASN A CA 1
ATOM 1276 C C . ASN A 1 165 ? -21.328 -18.062 -2.238 1 97.62 165 ASN A C 1
ATOM 1278 O O . ASN A 1 165 ? -20.266 -18.641 -2.504 1 97.62 165 ASN A O 1
ATOM 1282 N N . PRO A 1 166 ? -21.984 -18.266 -1.124 1 97.56 166 PRO A N 1
ATOM 1283 C CA . PRO A 1 166 ? -21.406 -19.031 -0.018 1 97.56 166 PRO A CA 1
ATOM 1284 C C . PRO A 1 166 ? -21.109 -20.484 -0.391 1 97.56 166 PRO A C 1
ATOM 1286 O O . PRO A 1 166 ? -20.297 -21.141 0.274 1 97.56 166 PRO A O 1
ATOM 1289 N N . GLU A 1 167 ? -21.719 -20.969 -1.406 1 97.19 167 GLU A N 1
ATOM 1290 C CA . GLU A 1 167 ? -21.484 -22.359 -1.825 1 97.19 167 GLU A CA 1
ATOM 1291 C C . GLU A 1 167 ? -20.391 -22.438 -2.883 1 97.19 167 GLU A C 1
ATOM 1293 O O . GLU A 1 167 ? -19.953 -23.531 -3.234 1 97.19 167 GLU A O 1
ATOM 1298 N N . GLY A 1 168 ? -19.938 -21.297 -3.324 1 96.44 168 GLY A N 1
ATOM 1299 C CA . GLY A 1 168 ? -18.953 -21.25 -4.387 1 96.44 168 GLY A CA 1
ATOM 1300 C C . GLY A 1 168 ? -17.531 -21.438 -3.885 1 96.44 168 GLY A C 1
ATOM 1301 O O . GLY A 1 168 ? -17.25 -21.266 -2.693 1 96.44 168 GLY A O 1
ATOM 1302 N N . ARG A 1 169 ? -16.625 -21.719 -4.801 1 95.06 169 ARG A N 1
ATOM 1303 C CA . ARG A 1 169 ? -15.25 -22.094 -4.516 1 95.06 169 ARG A CA 1
ATOM 1304 C C . ARG A 1 169 ? -14.531 -21 -3.727 1 95.06 169 ARG A C 1
ATOM 1306 O O . ARG A 1 169 ? -13.594 -21.281 -2.984 1 95.06 169 ARG A O 1
ATOM 1313 N N . LEU A 1 170 ? -15.016 -19.781 -3.811 1 97.44 170 LEU A N 1
ATOM 1314 C CA . LEU A 1 170 ? -14.273 -18.672 -3.223 1 97.44 170 LEU A CA 1
ATOM 1315 C C . LEU A 1 170 ? -14.703 -18.438 -1.777 1 97.44 170 LEU A C 1
ATOM 1317 O O . LEU A 1 170 ? -13.984 -17.781 -1.012 1 97.44 170 LEU A O 1
ATOM 1321 N N . LEU A 1 171 ? -15.914 -19 -1.447 1 98.25 171 LEU A N 1
ATOM 1322 C CA . LEU A 1 171 ? -16.406 -18.656 -0.119 1 98.25 171 LEU A CA 1
ATOM 1323 C C . LEU A 1 171 ? -16.703 -19.906 0.69 1 98.25 171 LEU A C 1
ATOM 1325 O O . LEU A 1 171 ? -16.906 -19.844 1.906 1 98.25 171 LEU A O 1
ATOM 1329 N N . ASN A 1 172 ? -16.703 -21.062 0.087 1 98 172 ASN A N 1
ATOM 1330 C CA . ASN A 1 172 ? -17.047 -22.312 0.752 1 98 172 ASN A CA 1
ATOM 1331 C C . ASN A 1 172 ? -15.836 -22.938 1.44 1 98 172 ASN A C 1
ATOM 1333 O O . ASN A 1 172 ? -14.898 -23.375 0.776 1 98 172 ASN A O 1
ATOM 1337 N N . PRO A 1 173 ? -15.859 -23.062 2.73 1 97.44 173 PRO A N 1
ATOM 1338 C CA . PRO A 1 173 ? -14.711 -23.641 3.43 1 97.44 173 PRO A CA 1
ATOM 1339 C C . PRO A 1 173 ? -14.469 -25.094 3.064 1 97.44 173 PRO A C 1
ATOM 1341 O O . PRO A 1 173 ? -13.336 -25.578 3.104 1 97.44 173 PRO A O 1
ATOM 1344 N N . GLU A 1 174 ? -15.453 -25.797 2.643 1 96.5 174 GLU A N 1
ATOM 1345 C CA . GLU A 1 174 ? -15.32 -27.188 2.248 1 96.5 174 GLU A CA 1
ATOM 1346 C C . GLU A 1 174 ? -14.523 -27.328 0.955 1 96.5 174 GLU A C 1
ATOM 1348 O O . GLU A 1 174 ? -14.047 -28.422 0.624 1 96.5 174 GLU A O 1
ATOM 1353 N N . LEU A 1 175 ? -14.391 -26.25 0.265 1 96.06 175 LEU A N 1
ATOM 1354 C CA . LEU A 1 175 ? -13.672 -26.234 -1.002 1 96.06 175 LEU A CA 1
ATOM 1355 C C . LEU A 1 175 ? -12.375 -25.438 -0.885 1 96.06 175 LEU A C 1
ATOM 1357 O O . LEU A 1 175 ? -11.773 -25.078 -1.897 1 96.06 175 LEU A O 1
ATOM 1361 N N . GLY A 1 176 ? -11.984 -25.141 0.354 1 96.75 176 GLY A N 1
ATOM 1362 C CA . GLY A 1 176 ? -10.781 -24.359 0.565 1 96.75 176 GLY A CA 1
ATOM 1363 C C . GLY A 1 176 ? -10.969 -22.891 0.24 1 96.75 176 GLY A C 1
ATOM 1364 O O . GLY A 1 176 ? -10.023 -22.219 -0.169 1 96.75 176 GLY A O 1
ATOM 1365 N N . GLY A 1 177 ? -12.195 -22.438 0.378 1 97.25 177 GLY A N 1
ATOM 1366 C CA . GLY A 1 177 ? -12.508 -21.062 0.035 1 97.25 177 GLY A CA 1
ATOM 1367 C C . GLY A 1 177 ? -11.758 -20.047 0.882 1 97.25 177 GLY A C 1
ATOM 1368 O O . GLY A 1 177 ? -11.195 -20.406 1.921 1 97.25 177 GLY A O 1
ATOM 1369 N N . GLY A 1 178 ? -11.852 -18.719 0.38 1 98.25 178 GLY A N 1
ATOM 1370 C CA . GLY A 1 178 ? -11.133 -17.625 0.999 1 98.25 178 GLY A CA 1
ATOM 1371 C C . GLY A 1 178 ? -10.219 -16.891 0.038 1 98.25 178 GLY A C 1
ATOM 1372 O O . GLY A 1 178 ? -9.867 -17.422 -1.021 1 98.25 178 GLY A O 1
ATOM 1373 N N . ALA A 1 179 ? -9.781 -15.75 0.48 1 98.69 179 ALA A N 1
ATOM 1374 C CA . ALA A 1 179 ? -8.984 -14.875 -0.375 1 98.69 179 ALA A CA 1
ATOM 1375 C C . ALA A 1 179 ? -7.52 -15.305 -0.385 1 98.69 179 ALA A C 1
ATOM 1377 O O . ALA A 1 179 ? -6.855 -15.25 -1.424 1 98.69 179 ALA A O 1
ATOM 1378 N N . LEU A 1 180 ? -6.953 -15.766 0.712 1 98.75 180 LEU A N 1
ATOM 1379 C CA . LEU A 1 180 ? -5.516 -15.938 0.869 1 98.75 180 LEU A CA 1
ATOM 1380 C C . LEU A 1 180 ? -4.98 -16.969 -0.117 1 98.75 180 LEU A C 1
ATOM 1382 O O . LEU A 1 180 ? -4.047 -16.688 -0.872 1 98.75 180 LEU A O 1
ATOM 1386 N N . LEU A 1 181 ? -5.59 -18.156 -0.189 1 98.38 181 LEU A N 1
ATOM 1387 C CA . LEU A 1 181 ? -5.07 -19.203 -1.046 1 98.38 181 LEU A CA 1
ATOM 1388 C C . LEU A 1 181 ? -5.352 -18.906 -2.514 1 98.38 181 LEU A C 1
ATOM 1390 O O . LEU A 1 181 ? -4.504 -19.141 -3.375 1 98.38 181 LEU A O 1
ATOM 1394 N N . ASP A 1 182 ? -6.488 -18.359 -2.785 1 96.81 182 ASP A N 1
ATOM 1395 C CA . ASP A 1 182 ? -6.887 -18.141 -4.172 1 96.81 182 ASP A CA 1
ATOM 1396 C C . ASP A 1 182 ? -6.234 -16.875 -4.734 1 96.81 182 ASP A C 1
ATOM 1398 O O . ASP A 1 182 ? -5.566 -16.922 -5.77 1 96.81 182 ASP A O 1
ATOM 1402 N N . ALA A 1 183 ? -6.457 -15.766 -4.047 1 97.56 183 ALA A N 1
ATOM 1403 C CA . ALA A 1 183 ? -6.004 -14.461 -4.527 1 97.56 183 ALA A CA 1
ATOM 1404 C C . ALA A 1 183 ? -4.684 -14.062 -3.873 1 97.56 183 ALA A C 1
ATOM 1406 O O . ALA A 1 183 ? -3.766 -13.594 -4.551 1 97.56 183 ALA A O 1
ATOM 1407 N N . GLY A 1 184 ? -4.559 -14.344 -2.619 1 98.44 184 GLY A N 1
ATOM 1408 C CA . GLY A 1 184 ? -3.426 -13.898 -1.824 1 98.44 184 GLY A CA 1
ATOM 1409 C C . GLY A 1 184 ? -2.121 -14.562 -2.215 1 98.44 184 GLY A C 1
ATOM 1410 O O . GLY A 1 184 ? -1.042 -14.016 -1.988 1 98.44 184 GLY A O 1
ATOM 1411 N N . ILE A 1 185 ? -2.188 -15.711 -2.822 1 98.69 185 ILE A N 1
ATOM 1412 C CA . ILE A 1 185 ? -0.999 -16.438 -3.26 1 98.69 185 ILE A CA 1
ATOM 1413 C C . ILE A 1 185 ? -0.191 -15.57 -4.223 1 98.69 185 ILE A C 1
ATOM 1415 O O . ILE A 1 185 ? 1.039 -15.648 -4.254 1 98.69 185 ILE A O 1
ATOM 1419 N N . TYR A 1 186 ? -0.827 -14.688 -4.973 1 98.75 186 TYR A N 1
ATOM 1420 C CA . TYR A 1 186 ? -0.155 -13.891 -5.996 1 98.75 186 TYR A CA 1
ATOM 1421 C C . TYR A 1 186 ? 0.706 -12.805 -5.363 1 98.75 186 TYR A C 1
ATOM 1423 O O . TYR A 1 186 ? 1.917 -12.75 -5.59 1 98.75 186 TYR A O 1
ATOM 1431 N N . PRO A 1 187 ? 0.145 -11.938 -4.492 1 98.88 187 PRO A N 1
ATOM 1432 C CA . PRO A 1 187 ? 1.025 -10.93 -3.889 1 98.88 187 PRO A CA 1
ATOM 1433 C C . PRO A 1 187 ? 2.092 -11.547 -2.986 1 98.88 187 PRO A C 1
ATOM 1435 O O . PRO A 1 187 ? 3.205 -11.031 -2.896 1 98.88 187 PRO A O 1
ATOM 1438 N N . VAL A 1 188 ? 1.796 -12.648 -2.332 1 98.94 188 VAL A N 1
ATOM 1439 C CA . VAL A 1 188 ? 2.787 -13.297 -1.484 1 98.94 188 VAL A CA 1
ATOM 1440 C C . VAL A 1 188 ? 3.92 -13.852 -2.348 1 98.94 188 VAL A C 1
ATOM 1442 O O . VAL A 1 188 ? 5.098 -13.688 -2.014 1 98.94 188 VAL A O 1
ATOM 1445 N N . SER A 1 189 ? 3.531 -14.508 -3.439 1 98.88 189 SER A N 1
ATOM 1446 C CA . SER A 1 189 ? 4.531 -15.023 -4.367 1 98.88 189 SER A CA 1
ATOM 1447 C C . SER A 1 189 ? 5.371 -13.898 -4.961 1 98.88 189 SER A C 1
ATOM 1449 O O . SER A 1 189 ? 6.582 -14.047 -5.145 1 98.88 189 SER A O 1
ATOM 1451 N N . PHE A 1 190 ? 4.762 -12.805 -5.23 1 98.88 190 PHE A N 1
ATOM 1452 C CA . PHE A 1 190 ? 5.477 -11.648 -5.77 1 98.88 190 PHE A CA 1
ATOM 1453 C C . PHE A 1 190 ? 6.504 -11.141 -4.77 1 98.88 190 PHE A C 1
ATOM 1455 O O . PHE A 1 190 ? 7.66 -10.898 -5.129 1 98.88 190 PHE A O 1
ATOM 1462 N N . ALA A 1 191 ? 6.082 -10.969 -3.555 1 98.94 191 ALA A N 1
ATOM 1463 C CA . ALA A 1 191 ? 7.012 -10.555 -2.508 1 98.94 191 ALA A CA 1
ATOM 1464 C C . ALA A 1 191 ? 8.164 -11.539 -2.369 1 98.94 191 ALA A C 1
ATOM 1466 O O . ALA A 1 191 ? 9.32 -11.133 -2.201 1 98.94 191 ALA A O 1
ATOM 1467 N N . SER A 1 192 ? 7.852 -12.82 -2.426 1 98.88 192 SER A N 1
ATOM 1468 C CA . SER A 1 192 ? 8.867 -13.859 -2.326 1 98.88 192 SER A CA 1
ATOM 1469 C C . SER A 1 192 ? 9.875 -13.758 -3.463 1 98.88 192 SER A C 1
ATOM 1471 O O . SER A 1 192 ? 11.07 -13.984 -3.262 1 98.88 192 SER A O 1
ATOM 1473 N N . MET A 1 193 ? 9.391 -13.445 -4.648 1 98.75 193 MET A N 1
ATOM 1474 C CA . MET A 1 193 ? 10.273 -13.289 -5.805 1 98.75 193 MET A CA 1
ATOM 1475 C C . MET A 1 193 ? 11.344 -12.234 -5.531 1 98.75 193 MET A C 1
ATOM 1477 O O . MET A 1 193 ? 12.469 -12.352 -6.008 1 98.75 193 MET A O 1
ATOM 1481 N N . VAL A 1 194 ? 10.977 -11.242 -4.719 1 98.81 194 VAL A N 1
ATOM 1482 C CA . VAL A 1 194 ? 11.852 -10.094 -4.516 1 98.81 194 VAL A CA 1
ATOM 1483 C C . VAL A 1 194 ? 12.711 -10.32 -3.275 1 98.81 194 VAL A C 1
ATOM 1485 O O . VAL A 1 194 ? 13.938 -10.164 -3.326 1 98.81 194 VAL A O 1
ATOM 1488 N N . PHE A 1 195 ? 12.086 -10.797 -2.146 1 98.69 195 PHE A N 1
ATOM 1489 C CA . PHE A 1 195 ? 12.789 -10.836 -0.869 1 98.69 195 PHE A CA 1
ATOM 1490 C C . PHE A 1 195 ? 13.023 -12.273 -0.419 1 98.69 195 PHE A C 1
ATOM 1492 O O . PHE A 1 195 ? 13.781 -12.516 0.524 1 98.69 195 PHE A O 1
ATOM 1499 N N . GLY A 1 196 ? 12.391 -13.25 -1.063 1 98.5 196 GLY A N 1
ATOM 1500 C CA . GLY A 1 196 ? 12.406 -14.625 -0.592 1 98.5 196 GLY A CA 1
ATOM 1501 C C . GLY A 1 196 ? 11.203 -14.969 0.272 1 98.5 196 GLY A C 1
ATOM 1502 O O . GLY A 1 196 ? 10.43 -14.086 0.653 1 98.5 196 GLY A O 1
ATOM 1503 N N . PRO A 1 197 ? 11.031 -16.188 0.586 1 98.56 197 PRO A N 1
ATOM 1504 C CA . PRO A 1 197 ? 9.805 -16.641 1.236 1 98.56 197 PRO A CA 1
ATOM 1505 C C . PRO A 1 197 ? 9.93 -16.703 2.758 1 98.56 197 PRO A C 1
ATOM 1507 O O . PRO A 1 197 ? 9.047 -17.25 3.43 1 98.56 197 PRO A O 1
ATOM 1510 N N . ASN A 1 198 ? 11.047 -16.219 3.318 1 98.62 198 ASN A N 1
ATOM 1511 C CA . ASN A 1 198 ? 11.289 -16.375 4.75 1 98.62 198 ASN A CA 1
ATOM 1512 C C . ASN A 1 198 ? 11.453 -15.031 5.445 1 98.62 198 ASN A C 1
ATOM 1514 O O . ASN A 1 198 ? 12.562 -14.672 5.855 1 98.62 198 ASN A O 1
ATOM 1518 N N . PRO A 1 199 ? 10.406 -14.289 5.684 1 98.81 199 PRO A N 1
ATOM 1519 C CA . PRO A 1 199 ? 10.516 -13.055 6.465 1 98.81 199 PRO A CA 1
ATOM 1520 C C . PRO A 1 199 ? 10.859 -13.32 7.934 1 98.81 199 PRO A C 1
ATOM 1522 O O . PRO A 1 199 ? 10.594 -14.406 8.445 1 98.81 199 PRO A O 1
ATOM 1525 N N . ASP A 1 200 ? 11.391 -12.32 8.602 1 98.56 200 ASP A N 1
ATOM 1526 C CA . ASP A 1 200 ? 11.719 -12.406 10.023 1 98.56 200 ASP A CA 1
ATOM 1527 C C . ASP A 1 200 ? 10.453 -12.328 10.875 1 98.56 200 ASP A C 1
ATOM 1529 O O . ASP A 1 200 ? 10.352 -12.992 11.906 1 98.56 200 ASP A O 1
ATOM 1533 N N . ASN A 1 201 ? 9.531 -11.484 10.508 1 98.44 201 ASN A N 1
ATOM 1534 C CA . ASN A 1 201 ? 8.258 -11.312 11.195 1 98.44 201 ASN A CA 1
ATOM 1535 C C . ASN A 1 201 ? 7.098 -11.211 10.211 1 98.44 201 ASN A C 1
ATOM 1537 O O . ASN A 1 201 ? 7.273 -10.75 9.086 1 98.44 201 ASN A O 1
ATOM 1541 N N . VAL A 1 202 ? 5.973 -11.742 10.648 1 98.75 202 VAL A N 1
ATOM 1542 C CA . VAL A 1 202 ? 4.742 -11.695 9.875 1 98.75 202 VAL A CA 1
ATOM 1543 C C . VAL A 1 202 ? 3.609 -11.125 10.727 1 98.75 202 VAL A C 1
ATOM 1545 O O . VAL A 1 202 ? 3.271 -11.68 11.773 1 98.75 202 VAL A O 1
ATOM 1548 N N . TRP A 1 203 ? 3.08 -9.984 10.328 1 98.5 203 TRP A N 1
ATOM 1549 C CA . TRP A 1 203 ? 1.87 -9.445 10.945 1 98.5 203 TRP A CA 1
ATOM 1550 C C . TRP A 1 203 ? 0.721 -9.414 9.938 1 98.5 203 TRP A C 1
ATOM 1552 O O . TRP A 1 203 ? 0.926 -9.117 8.758 1 98.5 203 TRP A O 1
ATOM 1562 N N . THR A 1 204 ? -0.433 -9.789 10.375 1 98.06 204 THR A N 1
ATOM 1563 C CA . THR A 1 204 ? -1.552 -9.891 9.445 1 98.06 204 THR A CA 1
ATOM 1564 C C . THR A 1 204 ? -2.877 -9.641 10.156 1 98.06 204 THR A C 1
ATOM 1566 O O . THR A 1 204 ? -2.969 -9.805 11.375 1 98.06 204 THR A O 1
ATOM 1569 N N . THR A 1 205 ? -3.84 -9.133 9.398 1 97.69 205 THR A N 1
ATOM 1570 C CA . THR A 1 205 ? -5.238 -9.047 9.805 1 97.69 205 THR A CA 1
ATOM 1571 C C . THR A 1 205 ? -6.156 -9.508 8.672 1 97.69 205 THR A C 1
ATOM 1573 O O . THR A 1 205 ? -5.77 -9.492 7.504 1 97.69 205 THR A O 1
ATOM 1576 N N . ALA A 1 206 ? -7.367 -9.992 9.07 1 98.44 206 ALA A N 1
ATOM 1577 C CA . ALA A 1 206 ? -8.32 -10.438 8.062 1 98.44 206 ALA A CA 1
ATOM 1578 C C . ALA A 1 206 ? -9.758 -10.18 8.508 1 98.44 206 ALA A C 1
ATOM 1580 O O . ALA A 1 206 ? -10.016 -9.953 9.695 1 98.44 206 ALA A O 1
ATOM 1581 N N . HIS A 1 207 ? -10.57 -10.039 7.551 1 98.62 207 HIS A N 1
ATOM 1582 C CA . HIS A 1 207 ? -12.008 -10.148 7.766 1 98.62 207 HIS A CA 1
ATOM 1583 C C . HIS A 1 207 ? -12.516 -11.547 7.402 1 98.62 207 HIS A C 1
ATOM 1585 O O . HIS A 1 207 ? -12.523 -11.914 6.227 1 98.62 207 HIS A O 1
ATOM 1591 N N . LEU A 1 208 ? -12.906 -12.32 8.398 1 98.31 208 LEU A N 1
ATOM 1592 C CA . LEU A 1 208 ? -13.562 -13.602 8.156 1 98.31 208 LEU A CA 1
ATOM 1593 C C . LEU A 1 208 ? -15.07 -13.414 8 1 98.31 208 LEU A C 1
ATOM 1595 O O . LEU A 1 208 ? -15.734 -12.93 8.922 1 98.31 208 LEU A O 1
ATOM 1599 N N . GLY A 1 209 ? -15.562 -13.75 6.855 1 97.38 209 GLY A N 1
ATOM 1600 C CA . GLY A 1 209 ? -16.969 -13.531 6.551 1 97.38 209 GLY A CA 1
ATOM 1601 C C . GLY A 1 209 ? -17.891 -14.555 7.191 1 97.38 209 GLY A C 1
ATOM 1602 O O . GLY A 1 209 ? -17.469 -15.297 8.086 1 97.38 209 GLY A O 1
ATOM 1603 N N . GLU A 1 210 ? -19.094 -14.594 6.699 1 97.31 210 GLU A N 1
ATOM 1604 C CA . GLU A 1 210 ? -20.156 -15.414 7.281 1 97.31 210 GLU A CA 1
ATOM 1605 C C . GLU A 1 210 ? -19.859 -16.906 7.109 1 97.31 210 GLU A C 1
ATOM 1607 O O . GLU A 1 210 ? -20.25 -17.719 7.941 1 97.31 210 GLU A O 1
ATOM 1612 N N . THR A 1 211 ? -19.141 -17.25 6.055 1 98 211 THR A N 1
ATOM 1613 C CA . THR A 1 211 ? -18.875 -18.656 5.789 1 98 211 THR A CA 1
ATOM 1614 C C . THR A 1 211 ? -17.672 -19.141 6.613 1 98 211 THR A C 1
ATOM 1616 O O . THR A 1 211 ? -17.359 -20.344 6.617 1 98 211 THR A O 1
ATOM 1619 N N . GLY A 1 212 ? -17 -18.203 7.215 1 97.75 212 GLY A N 1
ATOM 1620 C CA . GLY A 1 212 ? -15.883 -18.562 8.07 1 97.75 212 GLY A CA 1
ATOM 1621 C C . GLY A 1 212 ? -14.539 -18.438 7.375 1 97.75 212 GLY A C 1
ATOM 1622 O O . GLY A 1 212 ? -13.492 -18.656 7.992 1 97.75 212 GLY A O 1
ATOM 1623 N N . VAL A 1 213 ? -14.57 -18.062 6.121 1 98.38 213 VAL A N 1
ATOM 1624 C CA . VAL A 1 213 ? -13.305 -17.922 5.41 1 98.38 213 VAL A CA 1
ATOM 1625 C C . VAL A 1 213 ? -12.945 -16.438 5.293 1 98.38 213 VAL A C 1
ATOM 1627 O O . VAL A 1 213 ? -13.789 -15.57 5.543 1 98.38 213 VAL A O 1
ATOM 1630 N N . ASP A 1 214 ? -11.703 -16.172 4.984 1 98.69 214 ASP A N 1
ATOM 1631 C CA . ASP A 1 214 ? -11.234 -14.797 4.832 1 98.69 214 ASP A CA 1
ATOM 1632 C C . ASP A 1 214 ? -11.75 -14.172 3.537 1 98.69 214 ASP A C 1
ATOM 1634 O O . ASP A 1 214 ? -11.453 -14.664 2.445 1 98.69 214 ASP A O 1
ATOM 1638 N N . GLU A 1 215 ? -12.445 -13.086 3.652 1 98.62 215 GLU A N 1
ATOM 1639 C CA . GLU A 1 215 ? -12.938 -12.391 2.467 1 98.62 215 GLU A CA 1
ATOM 1640 C C . GLU A 1 215 ? -11.93 -11.352 1.979 1 98.62 215 GLU A C 1
ATOM 1642 O O . GLU A 1 215 ? -11.867 -11.047 0.785 1 98.62 215 GLU A O 1
ATOM 1647 N N . HIS A 1 216 ? -11.18 -10.758 2.904 1 98.69 216 HIS A N 1
ATOM 1648 C CA . HIS A 1 216 ? -10.016 -9.945 2.58 1 98.69 216 HIS A CA 1
ATOM 1649 C C . HIS A 1 216 ? -9.016 -9.922 3.73 1 98.69 216 HIS A C 1
ATOM 1651 O O . HIS A 1 216 ? -9.344 -10.328 4.848 1 98.69 216 HIS A O 1
ATOM 1657 N N . PHE A 1 217 ? -7.785 -9.523 3.428 1 98.81 217 PHE A N 1
ATOM 1658 C CA . PHE A 1 217 ? -6.738 -9.523 4.445 1 98.81 217 PHE A CA 1
ATOM 1659 C C . PHE A 1 217 ? -5.68 -8.477 4.137 1 98.81 217 PHE A C 1
ATOM 1661 O O . PHE A 1 217 ? -5.637 -7.934 3.029 1 98.81 217 PHE A O 1
ATOM 1668 N N . THR A 1 218 ? -4.898 -8.141 5.102 1 98.81 218 THR A N 1
ATOM 1669 C CA . THR A 1 218 ? -3.672 -7.352 5.02 1 98.81 218 THR A CA 1
ATOM 1670 C C . THR A 1 218 ? -2.508 -8.094 5.668 1 98.81 218 THR A C 1
ATOM 1672 O O . THR A 1 218 ? -2.662 -8.688 6.742 1 98.81 218 THR A O 1
ATOM 1675 N N . ILE A 1 219 ? -1.372 -8.141 4.953 1 98.88 219 ILE A N 1
ATOM 1676 C CA . ILE A 1 219 ? -0.167 -8.781 5.469 1 98.88 219 ILE A CA 1
ATOM 1677 C C . ILE A 1 219 ? 0.997 -7.793 5.441 1 98.88 219 ILE A C 1
ATOM 1679 O O . ILE A 1 219 ? 1.195 -7.086 4.449 1 98.88 219 ILE A O 1
ATOM 1683 N N . LEU A 1 220 ? 1.727 -7.684 6.508 1 98.88 220 LEU A N 1
ATOM 1684 C CA . LEU A 1 220 ? 3.025 -7.02 6.574 1 98.88 220 LEU A CA 1
ATOM 1685 C C . LEU A 1 220 ? 4.133 -8.031 6.859 1 98.88 220 LEU A C 1
ATOM 1687 O O . LEU A 1 220 ? 4.141 -8.664 7.914 1 98.88 220 LEU A O 1
ATOM 1691 N N . LEU A 1 221 ? 4.996 -8.219 5.863 1 98.94 221 LEU A N 1
ATOM 1692 C CA . LEU A 1 221 ? 6.18 -9.055 6.023 1 98.94 221 LEU A CA 1
ATOM 1693 C C . LEU A 1 221 ? 7.406 -8.211 6.332 1 98.94 221 LEU A C 1
ATOM 1695 O O . LEU A 1 221 ? 7.695 -7.242 5.629 1 98.94 221 LEU A O 1
ATOM 1699 N N . ASP A 1 222 ? 8.109 -8.57 7.355 1 98.75 222 ASP A N 1
ATOM 1700 C CA . ASP A 1 222 ? 9.32 -7.871 7.777 1 98.75 222 ASP A CA 1
ATOM 1701 C C . ASP A 1 222 ? 10.562 -8.719 7.512 1 98.75 222 ASP A C 1
ATOM 1703 O O . ASP A 1 222 ? 10.695 -9.82 8.047 1 98.75 222 ASP A O 1
ATOM 1707 N N . TYR A 1 223 ? 11.484 -8.211 6.719 1 98.69 223 TYR A N 1
ATOM 1708 C CA . TYR A 1 223 ? 12.711 -8.922 6.375 1 98.69 223 TYR A CA 1
ATOM 1709 C C . TYR A 1 223 ? 13.914 -8.297 7.066 1 98.69 223 TYR A C 1
ATOM 1711 O O . TYR A 1 223 ? 15.055 -8.539 6.676 1 98.69 223 TYR A O 1
ATOM 1719 N N . GLY A 1 224 ? 13.703 -7.418 7.984 1 97.31 224 GLY A N 1
ATOM 1720 C CA . GLY A 1 224 ? 14.75 -6.781 8.766 1 97.31 224 GLY A CA 1
ATOM 1721 C C . GLY A 1 224 ? 15.25 -5.488 8.148 1 97.31 224 GLY A C 1
ATOM 1722 O O . GLY A 1 224 ? 15.25 -5.34 6.926 1 97.31 224 GLY A O 1
ATOM 1723 N N . GLN A 1 225 ? 15.578 -4.52 8.992 1 93.81 225 GLN A N 1
ATOM 1724 C CA . GLN A 1 225 ? 16.234 -3.273 8.625 1 93.81 225 GLN A CA 1
ATOM 1725 C C . GLN A 1 225 ? 15.375 -2.447 7.68 1 93.81 225 GLN A C 1
ATOM 1727 O O . GLN A 1 225 ? 15.883 -1.858 6.723 1 93.81 225 GLN A O 1
ATOM 1732 N N . GLY A 1 226 ? 14.156 -2.537 7.863 1 96.38 226 GLY A N 1
ATOM 1733 C CA . GLY A 1 226 ? 13.242 -1.699 7.102 1 96.38 226 GLY A CA 1
ATOM 1734 C C . GLY A 1 226 ? 12.844 -2.307 5.77 1 96.38 226 GLY A C 1
ATOM 1735 O O . GLY A 1 226 ? 12.133 -1.68 4.984 1 96.38 226 GLY A O 1
ATOM 1736 N N . ARG A 1 227 ? 13.383 -3.529 5.457 1 98.56 227 ARG A N 1
ATOM 1737 C CA . ARG A 1 227 ? 12.914 -4.25 4.277 1 98.56 227 ARG A CA 1
ATOM 1738 C C . ARG A 1 227 ? 11.57 -4.918 4.551 1 98.56 227 ARG A C 1
ATOM 1740 O O . ARG A 1 227 ? 11.469 -5.793 5.414 1 98.56 227 ARG A O 1
ATOM 1747 N N . THR A 1 228 ? 10.555 -4.473 3.775 1 98.75 228 THR A N 1
ATOM 1748 C CA . THR A 1 228 ? 9.219 -4.941 4.105 1 98.75 228 THR A CA 1
ATOM 1749 C C . THR A 1 228 ? 8.406 -5.211 2.84 1 98.75 228 THR A C 1
ATOM 1751 O O . THR A 1 228 ? 8.703 -4.66 1.778 1 98.75 228 THR A O 1
ATOM 1754 N N . ALA A 1 229 ? 7.469 -6.109 2.924 1 98.94 229 ALA A N 1
ATOM 1755 C CA . ALA A 1 229 ? 6.414 -6.277 1.926 1 98.94 229 ALA A CA 1
ATOM 1756 C C . ALA A 1 229 ? 5.039 -6.023 2.533 1 98.94 229 ALA A C 1
ATOM 1758 O O . ALA A 1 229 ? 4.691 -6.598 3.568 1 98.94 229 ALA A O 1
ATOM 1759 N N . SER A 1 230 ? 4.332 -5.113 1.989 1 98.88 230 SER A N 1
ATOM 1760 C CA . SER A 1 230 ? 2.951 -4.824 2.355 1 98.88 230 SER A CA 1
ATOM 1761 C C . SER A 1 230 ? 1.978 -5.387 1.324 1 98.88 230 SER A C 1
ATOM 1763 O O . SER A 1 230 ? 1.941 -4.922 0.182 1 98.88 230 SER A O 1
ATOM 1765 N N . LEU A 1 231 ? 1.166 -6.316 1.749 1 98.94 231 LEU A N 1
ATOM 1766 C CA . LEU A 1 231 ? 0.369 -7.086 0.8 1 98.94 231 LEU A CA 1
ATOM 1767 C C . LEU A 1 231 ? -1.108 -7.051 1.177 1 98.94 231 LEU A C 1
ATOM 1769 O O . LEU A 1 231 ? -1.452 -7.07 2.361 1 98.94 231 LEU A O 1
ATOM 1773 N N . HIS A 1 232 ? -1.963 -7.027 0.149 1 98.88 232 HIS A N 1
ATOM 1774 C CA . HIS A 1 232 ? -3.408 -7.062 0.332 1 98.88 232 HIS A CA 1
ATOM 1775 C C . HIS A 1 232 ? -4.059 -8.055 -0.625 1 98.88 232 HIS A C 1
ATOM 1777 O O . HIS A 1 232 ? -3.562 -8.281 -1.731 1 98.88 232 HIS A O 1
ATOM 1783 N N . GLY A 1 233 ? -5.109 -8.609 -0.203 1 98.62 233 GLY A N 1
ATOM 1784 C CA . GLY A 1 233 ? -5.918 -9.477 -1.049 1 98.62 233 GLY A CA 1
ATOM 1785 C C . GLY A 1 233 ? -7.375 -9.523 -0.633 1 98.62 233 GLY A C 1
ATOM 1786 O O . GLY A 1 233 ? -7.711 -9.203 0.509 1 98.62 233 GLY A O 1
ATOM 1787 N N . GLY A 1 234 ? -8.219 -9.867 -1.561 1 98.56 234 GLY A N 1
ATOM 1788 C CA . GLY A 1 234 ? -9.641 -9.953 -1.268 1 98.56 234 GLY A CA 1
ATOM 1789 C C . GLY A 1 234 ? -10.445 -10.609 -2.379 1 98.56 234 GLY A C 1
ATOM 1790 O O . GLY A 1 234 ? -10.133 -10.43 -3.559 1 98.56 234 GLY A O 1
ATOM 1791 N N . VAL A 1 235 ? -11.508 -11.328 -1.967 1 98.5 235 VAL A N 1
ATOM 1792 C CA . VAL A 1 235 ? -12.414 -11.906 -2.953 1 98.5 235 VAL A CA 1
ATOM 1793 C C . VAL A 1 235 ? -13.758 -11.188 -2.898 1 98.5 235 VAL A C 1
ATOM 1795 O O . VAL A 1 235 ? -14.625 -11.406 -3.748 1 98.5 235 VAL A O 1
ATOM 1798 N N . ARG A 1 236 ? -13.898 -10.32 -1.899 1 97.69 236 ARG A N 1
ATOM 1799 C CA . ARG A 1 236 ? -15.094 -9.5 -1.773 1 97.69 236 ARG A CA 1
ATOM 1800 C C . ARG A 1 236 ? -14.734 -8.031 -1.571 1 97.69 236 ARG A C 1
ATOM 1802 O O . ARG A 1 236 ? -15.484 -7.281 -0.946 1 97.69 236 ARG A O 1
ATOM 1809 N N . LEU A 1 237 ? -13.57 -7.664 -1.967 1 97.94 237 LEU A N 1
ATOM 1810 C CA . LEU A 1 237 ? -13.055 -6.301 -1.884 1 97.94 237 LEU A CA 1
ATOM 1811 C C . LEU A 1 237 ? -12.203 -5.965 -3.102 1 97.94 237 LEU A C 1
ATOM 1813 O O . LEU A 1 237 ? -11.227 -6.66 -3.393 1 97.94 237 LEU A O 1
ATOM 1817 N N . GLU A 1 238 ? -12.484 -4.902 -3.723 1 97.5 238 GLU A N 1
ATOM 1818 C CA . GLU A 1 238 ? -11.82 -4.551 -4.977 1 97.5 238 GLU A CA 1
ATOM 1819 C C . GLU A 1 238 ? -10.539 -3.768 -4.723 1 97.5 238 GLU A C 1
ATOM 1821 O O . GLU A 1 238 ? -10.508 -2.863 -3.887 1 97.5 238 GLU A O 1
ATOM 1826 N N . PHE A 1 239 ? -9.469 -4.105 -5.402 1 97.81 239 PHE A N 1
ATOM 1827 C CA . PHE A 1 239 ? -8.203 -3.381 -5.441 1 97.81 239 PHE A CA 1
ATOM 1828 C C . PHE A 1 239 ? -7.824 -3.045 -6.879 1 97.81 239 PHE A C 1
ATOM 1830 O O . PHE A 1 239 ? -8.312 -3.674 -7.82 1 97.81 239 PHE A O 1
ATOM 1837 N N . PRO A 1 240 ? -6.895 -2.066 -7.062 1 97.25 240 PRO A N 1
ATOM 1838 C CA . PRO A 1 240 ? -6.371 -1.77 -8.398 1 97.25 240 PRO A CA 1
ATOM 1839 C C . PRO A 1 240 ? -5.438 -2.859 -8.922 1 97.25 240 PRO A C 1
ATOM 1841 O O . PRO A 1 240 ? -5.191 -2.943 -10.125 1 97.25 240 PRO A O 1
ATOM 1844 N N . ASN A 1 241 ? -4.871 -3.605 -8.008 1 98.62 241 ASN A N 1
ATOM 1845 C CA . ASN A 1 241 ? -4.062 -4.777 -8.328 1 98.62 241 ASN A CA 1
ATOM 1846 C C . ASN A 1 241 ? -2.703 -4.383 -8.906 1 98.62 241 ASN A C 1
ATOM 1848 O O . ASN A 1 241 ? -2.203 -5.031 -9.82 1 98.62 241 ASN A O 1
ATOM 1852 N N . ASP A 1 242 ? -2.094 -3.357 -8.328 1 98.44 242 ASP A N 1
ATOM 1853 C CA . ASP A 1 242 ? -0.751 -2.924 -8.703 1 98.44 242 ASP A CA 1
ATOM 1854 C C . ASP A 1 242 ? 0.304 -3.588 -7.82 1 98.44 242 ASP A C 1
ATOM 1856 O O . ASP A 1 242 ? -0.013 -4.113 -6.75 1 98.44 242 ASP A O 1
ATOM 1860 N N . ALA A 1 243 ? 1.481 -3.535 -8.328 1 98.88 243 ALA A N 1
ATOM 1861 C CA . ALA A 1 243 ? 2.66 -3.826 -7.512 1 98.88 243 ALA A CA 1
ATOM 1862 C C . ALA A 1 243 ? 3.711 -2.73 -7.66 1 98.88 243 ALA A C 1
ATOM 1864 O O . ALA A 1 243 ? 3.824 -2.107 -8.719 1 98.88 243 ALA A O 1
ATOM 1865 N N . TYR A 1 244 ? 4.406 -2.484 -6.59 1 98.94 244 TYR A N 1
ATOM 1866 C CA . TYR A 1 244 ? 5.523 -1.551 -6.551 1 98.94 244 TYR A CA 1
ATOM 1867 C C . TYR A 1 244 ? 6.723 -2.168 -5.844 1 98.94 244 TYR A C 1
ATOM 1869 O O . TYR A 1 244 ? 6.566 -2.871 -4.84 1 98.94 244 TYR A O 1
ATOM 1877 N N . ILE A 1 245 ? 7.879 -1.913 -6.363 1 98.94 245 ILE A N 1
ATOM 1878 C CA . ILE A 1 245 ? 9.141 -2.219 -5.699 1 98.94 245 ILE A CA 1
ATOM 1879 C C . ILE A 1 245 ? 9.953 -0.938 -5.531 1 98.94 245 ILE A C 1
ATOM 1881 O O . ILE A 1 245 ? 10.32 -0.289 -6.516 1 98.94 245 ILE A O 1
ATOM 1885 N N . HIS A 1 246 ? 10.219 -0.576 -4.305 1 98.88 246 HIS A N 1
ATOM 1886 C CA . HIS A 1 246 ? 10.945 0.655 -4.02 1 98.88 246 HIS A CA 1
ATOM 1887 C C . HIS A 1 246 ? 12.367 0.358 -3.547 1 98.88 246 HIS A C 1
ATOM 1889 O O . HIS A 1 246 ? 12.562 -0.425 -2.615 1 98.88 246 HIS A O 1
ATOM 1895 N N . GLY A 1 247 ? 13.297 1.004 -4.191 1 98.62 247 GLY A N 1
ATOM 1896 C CA . GLY A 1 247 ? 14.688 0.908 -3.801 1 98.62 247 GLY A CA 1
ATOM 1897 C C . GLY A 1 247 ? 15.344 2.26 -3.596 1 98.62 247 GLY A C 1
ATOM 1898 O O . GLY A 1 247 ? 14.719 3.299 -3.803 1 98.62 247 GLY A O 1
ATOM 1899 N N . THR A 1 248 ? 16.578 2.281 -3.209 1 97.81 248 THR A N 1
ATOM 1900 C CA . THR A 1 248 ? 17.297 3.467 -2.77 1 97.81 248 THR A CA 1
ATOM 1901 C C . THR A 1 248 ? 17.578 4.398 -3.945 1 97.81 248 THR A C 1
ATOM 1903 O O . THR A 1 248 ? 17.938 5.559 -3.752 1 97.81 248 THR A O 1
ATOM 1906 N N . LYS A 1 249 ? 17.359 3.93 -5.18 1 98 249 LYS A N 1
ATOM 1907 C CA . LYS A 1 249 ? 17.688 4.766 -6.336 1 98 249 LYS A CA 1
ATOM 1908 C C . LYS A 1 249 ? 16.469 4.965 -7.227 1 98 249 LYS A C 1
ATOM 1910 O O . LYS A 1 249 ? 16.562 5.559 -8.297 1 98 249 LYS A O 1
ATOM 1915 N N . GLY A 1 250 ? 15.344 4.449 -6.836 1 98.19 250 GLY A N 1
ATOM 1916 C CA . GLY A 1 250 ? 14.141 4.523 -7.652 1 98.19 250 GLY A CA 1
ATOM 1917 C C . GLY A 1 250 ? 13.125 3.453 -7.312 1 98.19 250 GLY A C 1
ATOM 1918 O O . GLY A 1 250 ? 13.141 2.896 -6.211 1 98.19 250 GLY A O 1
ATOM 1919 N N . TYR A 1 251 ? 12.164 3.219 -8.219 1 98.81 251 TYR A N 1
ATOM 1920 C CA . TYR A 1 251 ? 11.148 2.197 -7.984 1 98.81 251 TYR A CA 1
ATOM 1921 C C . TYR A 1 251 ? 10.633 1.622 -9.297 1 98.81 251 TYR A C 1
ATOM 1923 O O . TYR A 1 251 ? 10.906 2.164 -10.367 1 98.81 251 TYR A O 1
ATOM 1931 N N . ILE A 1 252 ? 10.008 0.51 -9.203 1 98.94 252 ILE A N 1
ATOM 1932 C CA . ILE A 1 252 ? 9.359 -0.168 -10.312 1 98.94 252 ILE A CA 1
ATOM 1933 C C . ILE A 1 252 ? 7.852 -0.237 -10.07 1 98.94 252 ILE A C 1
ATOM 1935 O O . ILE A 1 252 ? 7.41 -0.544 -8.961 1 98.94 252 ILE A O 1
ATOM 1939 N N . HIS A 1 253 ? 7.125 0.156 -11.062 1 98.94 253 HIS A N 1
ATOM 1940 C CA . HIS A 1 253 ? 5.668 0.065 -11.023 1 98.94 253 HIS A CA 1
ATOM 1941 C C . HIS A 1 253 ? 5.152 -0.957 -12.031 1 98.94 253 HIS A C 1
ATOM 1943 O O . HIS A 1 253 ? 5.535 -0.928 -13.203 1 98.94 253 HIS A O 1
ATOM 1949 N N . ILE A 1 254 ? 4.293 -1.875 -11.57 1 98.94 254 ILE A N 1
ATOM 1950 C CA . ILE A 1 254 ? 3.688 -2.893 -12.422 1 98.94 254 ILE A CA 1
ATOM 1951 C C . ILE A 1 254 ? 2.168 -2.855 -12.273 1 98.94 254 ILE A C 1
ATOM 1953 O O . ILE A 1 254 ? 1.608 -3.529 -11.406 1 98.94 254 ILE A O 1
ATOM 1957 N N . PRO A 1 255 ? 1.46 -2.152 -13.172 1 98.5 255 PRO A N 1
ATOM 1958 C CA . PRO A 1 255 ? -0.003 -2.152 -13.102 1 98.5 255 PRO A CA 1
ATOM 1959 C C . PRO A 1 255 ? -0.607 -3.527 -13.367 1 98.5 255 PRO A C 1
ATOM 1961 O O . PRO A 1 255 ? -0.105 -4.273 -14.211 1 98.5 255 PRO A O 1
ATOM 1964 N N . GLN A 1 256 ? -1.664 -3.846 -12.609 1 97.81 256 GLN A N 1
ATOM 1965 C CA . GLN A 1 256 ? -2.301 -5.141 -12.812 1 97.81 256 GLN A CA 1
ATOM 1966 C C . GLN A 1 256 ? -1.262 -6.258 -12.906 1 97.81 256 GLN A C 1
ATOM 1968 O O . GLN A 1 256 ? -1.262 -7.035 -13.859 1 97.81 256 GLN A O 1
ATOM 1973 N N . PHE A 1 257 ? -0.441 -6.367 -11.852 1 98.44 257 PHE A N 1
ATOM 1974 C CA . PHE A 1 257 ? 0.831 -7.074 -11.938 1 98.44 257 PHE A CA 1
ATOM 1975 C C . PHE A 1 257 ? 0.608 -8.555 -12.227 1 98.44 257 PHE A C 1
ATOM 1977 O O . PHE A 1 257 ? 1.477 -9.219 -12.797 1 98.44 257 PHE A O 1
ATOM 1984 N N . LEU A 1 258 ? -0.553 -9.094 -11.859 1 97.62 258 LEU A N 1
ATOM 1985 C CA . LEU A 1 258 ? -0.861 -10.5 -12.125 1 97.62 258 LEU A CA 1
ATOM 1986 C C . LEU A 1 258 ? -0.977 -10.75 -13.625 1 97.62 258 LEU A C 1
ATOM 1988 O O . LEU A 1 258 ? -0.687 -11.852 -14.102 1 97.62 258 LEU A O 1
ATOM 1992 N N . PHE A 1 259 ? -1.453 -9.75 -14.305 1 97.19 259 PHE A N 1
ATOM 1993 C CA . PHE A 1 259 ? -1.644 -9.781 -15.75 1 97.19 259 PHE A CA 1
ATOM 1994 C C . PHE A 1 259 ? -0.701 -8.805 -16.438 1 97.19 259 PHE A C 1
ATOM 1996 O O . PHE A 1 259 ? -1.062 -8.195 -17.453 1 97.19 259 PHE A O 1
ATOM 2003 N N . ALA A 1 260 ? 0.397 -8.695 -15.945 1 98.25 260 ALA A N 1
ATOM 2004 C CA . ALA A 1 260 ? 1.288 -7.598 -16.312 1 98.25 260 ALA A CA 1
ATOM 2005 C C . ALA A 1 260 ? 1.458 -7.512 -17.828 1 98.25 260 ALA A C 1
ATOM 2007 O O . ALA A 1 260 ? 1.966 -8.445 -18.453 1 98.25 260 ALA A O 1
ATOM 2008 N N . LYS A 1 261 ? 1.02 -6.395 -18.328 1 97.88 261 LYS A N 1
ATOM 2009 C CA . LYS A 1 261 ? 1.241 -6.074 -19.734 1 97.88 261 LYS A CA 1
ATOM 2010 C C . LYS A 1 261 ? 2.377 -5.07 -19.891 1 97.88 261 LYS A C 1
ATOM 2012 O O . LYS A 1 261 ? 2.879 -4.867 -21 1 97.88 261 LYS A O 1
ATOM 2017 N N . GLU A 1 262 ? 2.682 -4.488 -18.812 1 98.56 262 GLU A N 1
ATOM 2018 C CA . GLU A 1 262 ? 3.775 -3.52 -18.812 1 98.56 262 GLU A CA 1
ATOM 2019 C C . GLU A 1 262 ? 4.422 -3.42 -17.438 1 98.56 262 GLU A C 1
ATOM 2021 O O . GLU A 1 262 ? 3.834 -3.842 -16.438 1 98.56 262 GLU A O 1
ATOM 2026 N N . ALA A 1 263 ? 5.566 -2.961 -17.359 1 98.88 263 ALA A N 1
ATOM 2027 C CA . ALA A 1 263 ? 6.312 -2.553 -16.172 1 98.88 263 ALA A CA 1
ATOM 2028 C C . ALA A 1 263 ? 7.125 -1.29 -16.438 1 98.88 263 ALA A C 1
ATOM 2030 O O . ALA A 1 263 ? 7.672 -1.119 -17.531 1 98.88 263 ALA A O 1
ATOM 2031 N N . THR A 1 264 ? 7.145 -0.398 -15.508 1 98.94 264 THR A N 1
ATOM 2032 C CA . THR A 1 264 ? 7.871 0.855 -15.68 1 98.94 264 THR A CA 1
ATOM 2033 C C . THR A 1 264 ? 8.953 1.009 -14.609 1 98.94 264 THR A C 1
ATOM 2035 O O . THR A 1 264 ? 8.68 0.862 -13.422 1 98.94 264 THR A O 1
ATOM 2038 N N . LEU A 1 265 ? 10.156 1.267 -15.078 1 98.88 265 LEU A N 1
ATOM 2039 C CA . LEU A 1 265 ? 11.32 1.537 -14.242 1 98.88 265 LEU A CA 1
ATOM 2040 C C . LEU A 1 265 ? 11.508 3.037 -14.039 1 98.88 265 LEU A C 1
ATOM 2042 O O . LEU A 1 265 ? 11.656 3.785 -15.008 1 98.88 265 LEU A O 1
ATOM 2046 N N . HIS A 1 266 ? 11.438 3.465 -12.828 1 98.75 266 HIS A N 1
ATOM 2047 C CA . HIS A 1 266 ? 11.711 4.848 -12.453 1 98.75 266 HIS A CA 1
ATOM 2048 C C . HIS A 1 266 ? 13.023 4.957 -11.68 1 98.75 266 HIS A C 1
ATOM 2050 O O . HIS A 1 266 ? 13.102 4.539 -10.523 1 98.75 266 HIS A O 1
ATOM 2056 N N . VAL A 1 267 ? 14.008 5.5 -12.32 1 98.06 267 VAL A N 1
ATOM 2057 C CA . VAL A 1 267 ? 15.289 5.762 -11.664 1 98.06 267 VAL A CA 1
ATOM 2058 C C . VAL A 1 267 ? 15.461 7.266 -11.461 1 98.06 267 VAL A C 1
ATOM 2060 O O . VAL A 1 267 ? 15.203 8.055 -12.367 1 98.06 267 VAL A O 1
ATOM 2063 N N . SER A 1 268 ? 15.891 7.641 -10.312 1 95 268 SER A N 1
ATOM 2064 C CA . SER A 1 268 ? 16.047 9.055 -9.977 1 95 268 SER A CA 1
ATOM 2065 C C . SER A 1 268 ? 16.906 9.773 -11.016 1 95 268 SER A C 1
ATOM 2067 O O . SER A 1 268 ? 18 9.312 -11.352 1 95 268 SER A O 1
ATOM 2069 N N . GLY A 1 269 ? 16.391 10.906 -11.445 1 94.31 269 GLY A N 1
ATOM 2070 C CA . GLY A 1 269 ? 17.125 11.742 -12.383 1 94.31 269 GLY A CA 1
ATOM 2071 C C . GLY A 1 269 ? 17.094 11.227 -13.805 1 94.31 269 GLY A C 1
ATOM 2072 O O . GLY A 1 269 ? 17.734 11.781 -14.695 1 94.31 269 GLY A O 1
ATOM 2073 N N . GLN A 1 270 ? 16.375 10.102 -14.047 1 97.12 270 GLN A N 1
ATOM 2074 C CA . GLN A 1 270 ? 16.297 9.516 -15.383 1 97.12 270 GLN A CA 1
ATOM 2075 C C . GLN A 1 270 ? 14.852 9.477 -15.875 1 97.12 270 GLN A C 1
ATOM 2077 O O . GLN A 1 270 ? 13.922 9.531 -15.078 1 97.12 270 GLN A O 1
ATOM 2082 N N . GLU A 1 271 ? 14.75 9.469 -17.125 1 98.06 271 GLU A N 1
ATOM 2083 C CA . GLU A 1 271 ? 13.422 9.25 -17.703 1 98.06 271 GLU A CA 1
ATOM 2084 C C . GLU A 1 271 ? 12.938 7.828 -17.453 1 98.06 271 GLU A C 1
ATOM 2086 O O . GLU A 1 271 ? 13.719 6.879 -17.531 1 98.06 271 GLU A O 1
ATOM 2091 N N . PRO A 1 272 ? 11.703 7.711 -17.156 1 98.56 272 PRO A N 1
ATOM 2092 C CA . PRO A 1 272 ? 11.172 6.359 -16.953 1 98.56 272 PRO A CA 1
ATOM 2093 C C . PRO A 1 272 ? 11.312 5.477 -18.188 1 98.56 272 PRO A C 1
ATOM 2095 O O . PRO A 1 272 ? 11.219 5.969 -19.328 1 98.56 272 PRO A O 1
ATOM 2098 N N . VAL A 1 273 ? 11.547 4.199 -17.953 1 98.69 273 VAL A N 1
ATOM 2099 C CA . VAL A 1 273 ? 11.617 3.199 -19 1 98.69 273 VAL A CA 1
ATOM 2100 C C . VAL A 1 273 ? 10.461 2.209 -18.859 1 98.69 273 VAL A C 1
ATOM 2102 O O . VAL A 1 273 ? 10.32 1.563 -17.812 1 98.69 273 VAL A O 1
ATOM 2105 N N . THR A 1 274 ? 9.688 2.098 -19.891 1 98.75 274 THR A N 1
ATOM 2106 C CA . THR A 1 274 ? 8.562 1.175 -19.859 1 98.75 274 THR A CA 1
ATOM 2107 C C . THR A 1 274 ? 8.781 0.018 -20.828 1 98.75 274 THR A C 1
ATOM 2109 O O . THR A 1 274 ? 9.164 0.232 -21.969 1 98.75 274 THR A O 1
ATOM 2112 N N . VAL A 1 275 ? 8.562 -1.188 -20.297 1 98.56 275 VAL A N 1
ATOM 2113 C CA . VAL A 1 275 ? 8.547 -2.375 -21.141 1 98.56 275 VAL A CA 1
ATOM 2114 C C . VAL A 1 275 ? 7.113 -2.883 -21.297 1 98.56 275 VAL A C 1
ATOM 2116 O O . VAL A 1 275 ? 6.336 -2.859 -20.344 1 98.56 275 VAL A O 1
ATOM 2119 N N . THR A 1 276 ? 6.805 -3.295 -22.469 1 97.56 276 THR A N 1
ATOM 2120 C CA . THR A 1 276 ? 5.461 -3.793 -22.75 1 97.56 276 THR A CA 1
ATOM 2121 C C . THR A 1 276 ? 5.512 -5.223 -23.281 1 97.56 276 THR A C 1
ATOM 2123 O O . THR A 1 276 ? 6.566 -5.688 -23.719 1 97.56 276 THR A O 1
ATOM 2126 N N . ASP A 1 277 ? 4.391 -5.809 -22.969 1 94.12 277 ASP A N 1
ATOM 2127 C CA . ASP A 1 277 ? 4.148 -7.16 -23.469 1 94.12 277 ASP A CA 1
ATOM 2128 C C . ASP A 1 277 ? 3.275 -7.141 -24.719 1 94.12 277 ASP A C 1
ATOM 2130 O O . ASP A 1 277 ? 2.416 -6.27 -24.875 1 94.12 277 ASP A O 1
ATOM 2134 N N . ASP A 1 278 ? 3.512 -7.996 -25.75 1 92.5 278 ASP A N 1
ATOM 2135 C CA . ASP A 1 278 ? 2.721 -8.031 -26.984 1 92.5 278 ASP A CA 1
ATOM 2136 C C . ASP A 1 278 ? 1.913 -9.32 -27.078 1 92.5 278 ASP A C 1
ATOM 2138 O O . ASP A 1 278 ? 1.431 -9.688 -28.156 1 92.5 278 ASP A O 1
ATOM 2142 N N . ARG A 1 279 ? 1.735 -9.969 -26 1 94.25 279 ARG A N 1
ATOM 2143 C CA . ARG A 1 279 ? 1.123 -11.297 -26.078 1 94.25 279 ARG A CA 1
ATOM 2144 C C . ARG A 1 279 ? -0.319 -11.211 -26.562 1 94.25 279 ARG A C 1
ATOM 2146 O O . ARG A 1 279 ? -0.78 -12.07 -27.312 1 94.25 279 ARG A O 1
ATOM 2153 N N . GLU A 1 280 ? -0.998 -10.156 -26.188 1 92.12 280 GLU A N 1
ATOM 2154 C CA . GLU A 1 280 ? -2.396 -10.031 -26.594 1 92.12 280 GLU A CA 1
ATOM 2155 C C . GLU A 1 280 ? -2.529 -9.93 -28.109 1 92.12 280 GLU A C 1
ATOM 2157 O O . GLU A 1 280 ? -3.465 -10.484 -28.688 1 92.12 280 GLU A O 1
ATOM 2162 N N . ASP A 1 281 ? -1.639 -9.219 -28.688 1 93.62 281 ASP A N 1
ATOM 2163 C CA . ASP A 1 281 ? -1.62 -9.102 -30.156 1 93.62 281 ASP A CA 1
ATOM 2164 C C . ASP A 1 281 ? -1.433 -10.469 -30.812 1 93.62 281 ASP A C 1
ATOM 2166 O O . ASP A 1 281 ? -1.866 -10.688 -31.938 1 93.62 281 ASP A O 1
ATOM 2170 N N . ARG A 1 282 ? -0.864 -11.383 -30.031 1 93.62 282 ARG A N 1
ATOM 2171 C CA . ARG A 1 282 ? -0.562 -12.711 -30.562 1 93.62 282 ARG A CA 1
ATOM 2172 C C . ARG A 1 282 ? -1.621 -13.719 -30.125 1 93.62 282 ARG A C 1
ATOM 2174 O O . ARG A 1 282 ? -1.496 -14.914 -30.422 1 93.62 282 ARG A O 1
ATOM 2181 N N . GLY A 1 283 ? -2.611 -13.234 -29.391 1 94.38 283 GLY A N 1
ATOM 2182 C CA . GLY A 1 283 ? -3.676 -14.109 -28.938 1 94.38 283 GLY A CA 1
ATOM 2183 C C . GLY A 1 283 ? -3.248 -15.016 -27.797 1 94.38 283 GLY A C 1
ATOM 2184 O O . GLY A 1 283 ? -3.82 -16.094 -27.594 1 94.38 283 GLY A O 1
ATOM 2185 N N . ILE A 1 284 ? -2.201 -14.664 -27.078 1 96.12 284 ILE A N 1
ATOM 2186 C CA . ILE A 1 284 ? -1.659 -15.453 -25.984 1 96.12 284 ILE A CA 1
ATOM 2187 C C . ILE A 1 284 ? -2.074 -14.828 -24.641 1 96.12 284 ILE A C 1
ATOM 2189 O O . ILE A 1 284 ? -1.909 -13.625 -24.438 1 96.12 284 ILE A O 1
ATOM 2193 N N . LYS A 1 285 ? -2.557 -15.617 -23.734 1 96.19 285 LYS A N 1
ATOM 2194 C CA . LYS A 1 285 ? -2.918 -15.125 -22.406 1 96.19 285 LYS A CA 1
ATOM 2195 C C . LYS A 1 285 ? -1.702 -15.078 -21.484 1 96.19 285 LYS A C 1
ATOM 2197 O O . LYS A 1 285 ? -1.556 -14.148 -20.688 1 96.19 285 LYS A O 1
ATOM 2202 N N . GLY A 1 286 ? -0.904 -16.047 -21.594 1 97.44 286 GLY A N 1
ATOM 2203 C CA . GLY A 1 286 ? 0.313 -16.031 -20.797 1 97.44 286 GLY A CA 1
ATOM 2204 C C . GLY A 1 286 ? 0.676 -17.391 -20.25 1 97.44 286 GLY A C 1
ATOM 2205 O O . GLY A 1 286 ? 1.81 -17.609 -19.812 1 97.44 286 GLY A O 1
ATOM 2206 N N . TYR A 1 287 ? -0.199 -18.359 -20.344 1 98.06 287 TYR A N 1
ATOM 2207 C CA . TYR A 1 287 ? 0.017 -19.688 -19.781 1 98.06 287 TYR A CA 1
ATOM 2208 C C . TYR A 1 287 ? 1.033 -20.469 -20.609 1 98.06 287 TYR A C 1
ATOM 2210 O O . TYR A 1 287 ? 1.645 -21.422 -20.109 1 98.06 287 TYR A O 1
ATOM 2218 N N . ALA A 1 288 ? 1.25 -20.125 -21.859 1 97.75 288 ALA A N 1
ATOM 2219 C CA . ALA A 1 288 ? 2.207 -20.797 -22.734 1 97.75 288 ALA A CA 1
ATOM 2220 C C . ALA A 1 288 ? 3.625 -20.688 -22.188 1 97.75 288 ALA A C 1
ATOM 2222 O O . ALA A 1 288 ? 4.445 -21.594 -22.375 1 97.75 288 ALA A O 1
ATOM 2223 N N . TYR A 1 289 ? 3.854 -19.594 -21.453 1 97.94 289 TYR A N 1
ATOM 2224 C CA . TYR A 1 289 ? 5.219 -19.312 -21.031 1 97.94 289 TYR A CA 1
ATOM 2225 C C . TYR A 1 289 ? 5.648 -20.266 -19.906 1 97.94 289 TYR A C 1
ATOM 2227 O O . TYR A 1 289 ? 6.805 -20.672 -19.859 1 97.94 289 TYR A O 1
ATOM 2235 N N . GLU A 1 290 ? 4.715 -20.578 -19.016 1 98.56 290 GLU A N 1
ATOM 2236 C CA . GLU A 1 290 ? 5.082 -21.547 -17.984 1 98.56 290 GLU A CA 1
ATOM 2237 C C . GLU A 1 290 ? 5.199 -22.953 -18.578 1 98.56 290 GLU A C 1
ATOM 2239 O O . GLU A 1 290 ? 6.027 -23.75 -18.141 1 98.56 290 GLU A O 1
ATOM 2244 N N . ALA A 1 291 ? 4.414 -23.266 -19.562 1 98.44 291 ALA A N 1
ATOM 2245 C CA . ALA A 1 291 ? 4.578 -24.531 -20.281 1 98.44 291 ALA A CA 1
ATOM 2246 C C . ALA A 1 291 ? 5.949 -24.625 -20.938 1 98.44 291 ALA A C 1
ATOM 2248 O O . ALA A 1 291 ? 6.617 -25.656 -20.875 1 98.44 291 ALA A O 1
ATOM 2249 N N . GLU A 1 292 ? 6.344 -23.531 -21.531 1 98.06 292 GLU A N 1
ATOM 2250 C CA . GLU A 1 292 ? 7.648 -23.484 -22.188 1 98.06 292 GLU A CA 1
ATOM 2251 C C . GLU A 1 292 ? 8.773 -23.688 -21.172 1 98.06 292 GLU A C 1
ATOM 2253 O O . GLU A 1 292 ? 9.781 -24.328 -21.484 1 98.06 292 GLU A O 1
ATOM 2258 N N . GLU A 1 293 ? 8.57 -23.094 -20.031 1 98.25 293 GLU A N 1
ATOM 2259 C CA . GLU A 1 293 ? 9.562 -23.281 -18.984 1 98.25 293 GLU A CA 1
ATOM 2260 C C . GLU A 1 293 ? 9.688 -24.75 -18.609 1 98.25 293 GLU A C 1
ATOM 2262 O O . GLU A 1 293 ? 10.797 -25.281 -18.453 1 98.25 293 GLU A O 1
ATOM 2267 N N . VAL A 1 294 ? 8.602 -25.438 -18.406 1 98.56 294 VAL A N 1
ATOM 2268 C CA . VAL A 1 294 ? 8.617 -26.859 -18.109 1 98.56 294 VAL A CA 1
ATOM 2269 C C . VAL A 1 294 ? 9.32 -27.625 -19.234 1 98.56 294 VAL A C 1
ATOM 2271 O O . VAL A 1 294 ? 10.18 -28.469 -18.969 1 98.56 294 VAL A O 1
ATOM 2274 N N . GLY A 1 295 ? 8.945 -27.297 -20.469 1 98.06 295 GLY A N 1
ATOM 2275 C CA . GLY A 1 295 ? 9.57 -27.953 -21.609 1 98.06 295 GLY A CA 1
ATOM 2276 C C . GLY A 1 295 ? 11.078 -27.766 -21.641 1 98.06 295 GLY A C 1
ATOM 2277 O O . GLY A 1 295 ? 11.82 -28.734 -21.844 1 98.06 295 GLY A O 1
ATOM 2278 N N . ARG A 1 296 ? 11.516 -26.562 -21.422 1 97.5 296 ARG A N 1
ATOM 2279 C CA . ARG A 1 296 ? 12.953 -26.281 -21.406 1 97.5 296 ARG A CA 1
ATOM 2280 C C . ARG A 1 296 ? 13.641 -27.078 -20.312 1 97.5 296 ARG A C 1
ATOM 2282 O O . ARG A 1 296 ? 14.703 -27.672 -20.531 1 97.5 296 ARG A O 1
ATOM 2289 N N . ALA A 1 297 ? 13.055 -27.078 -19.141 1 97.88 297 ALA A N 1
ATOM 2290 C CA . ALA A 1 297 ? 13.641 -27.812 -18.016 1 97.88 297 ALA A CA 1
ATOM 2291 C C . ALA A 1 297 ? 13.758 -29.297 -18.328 1 97.88 297 ALA A C 1
ATOM 2293 O O . ALA A 1 297 ? 14.812 -29.891 -18.125 1 97.88 297 ALA A O 1
ATOM 2294 N N . LEU A 1 298 ? 12.719 -29.844 -18.875 1 97.62 298 LEU A N 1
ATOM 2295 C CA . LEU A 1 298 ? 12.695 -31.266 -19.188 1 97.62 298 LEU A CA 1
ATOM 2296 C C . LEU A 1 298 ? 13.727 -31.609 -20.25 1 97.62 298 LEU A C 1
ATOM 2298 O O . LEU A 1 298 ? 14.445 -32.594 -20.125 1 97.62 298 LEU A O 1
ATOM 2302 N N . LEU A 1 299 ? 13.797 -30.781 -21.219 1 95.94 299 LEU A N 1
ATOM 2303 C CA . LEU A 1 299 ? 14.734 -31.016 -22.312 1 95.94 299 LEU A CA 1
ATOM 2304 C C . LEU A 1 299 ? 16.172 -30.875 -21.844 1 95.94 299 LEU A C 1
ATOM 2306 O O . LEU A 1 299 ? 17.078 -31.531 -22.375 1 95.94 299 LEU A O 1
ATOM 2310 N N . GLU A 1 300 ? 16.359 -30.141 -20.797 1 96.25 300 GLU A N 1
ATOM 2311 C CA . GLU A 1 300 ? 17.688 -29.938 -20.219 1 96.25 300 GLU A CA 1
ATOM 2312 C C . GLU A 1 300 ? 17.969 -30.938 -19.094 1 96.25 300 GLU A C 1
ATOM 2314 O O . GLU A 1 300 ? 19.062 -30.938 -18.531 1 96.25 300 GLU A O 1
ATOM 2319 N N . GLY A 1 301 ? 16.969 -31.703 -18.734 1 96.56 301 GLY A N 1
ATOM 2320 C CA . GLY A 1 301 ? 17.125 -32.719 -17.703 1 96.56 301 GLY A CA 1
ATOM 2321 C C . GLY A 1 301 ? 16.984 -32.188 -16.297 1 96.56 301 GLY A C 1
ATOM 2322 O O . GLY A 1 301 ? 17.375 -32.844 -15.328 1 96.56 301 GLY A O 1
ATOM 2323 N N . ARG A 1 302 ? 16.422 -30.984 -16.188 1 97.5 302 ARG A N 1
ATOM 2324 C CA . ARG A 1 302 ? 16.188 -30.391 -14.867 1 97.5 302 ARG A CA 1
ATOM 2325 C C . ARG A 1 302 ? 14.922 -30.953 -14.234 1 97.5 302 ARG A C 1
ATOM 2327 O O . ARG A 1 302 ? 13.992 -31.359 -14.938 1 97.5 302 ARG A O 1
ATOM 2334 N N . ARG A 1 303 ? 14.891 -31 -12.922 1 97.75 303 ARG A N 1
ATOM 2335 C CA . ARG A 1 303 ? 13.758 -31.562 -12.195 1 97.75 303 ARG A CA 1
ATOM 2336 C C . ARG A 1 303 ? 12.922 -30.469 -11.547 1 97.75 303 ARG A C 1
ATOM 2338 O O . ARG A 1 303 ? 11.883 -30.75 -10.938 1 97.75 303 ARG A O 1
ATOM 2345 N N . GLU A 1 304 ? 13.344 -29.234 -11.617 1 98 304 GLU A N 1
ATOM 2346 C CA . GLU A 1 304 ? 12.594 -28.078 -11.141 1 98 304 GLU A CA 1
ATOM 2347 C C . GLU A 1 304 ? 12.945 -26.828 -11.953 1 98 304 GLU A C 1
ATOM 2349 O O . GLU A 1 304 ? 13.922 -26.812 -12.695 1 98 304 GLU A O 1
ATOM 2354 N N . SER A 1 305 ? 12.141 -25.891 -11.852 1 97.69 305 SER A N 1
ATOM 2355 C CA . SER A 1 305 ? 12.367 -24.609 -12.523 1 97.69 305 SER A CA 1
ATOM 2356 C C . SER A 1 305 ? 13.312 -23.719 -11.727 1 97.69 305 SER A C 1
ATOM 2358 O O . SER A 1 305 ? 13.258 -23.703 -10.492 1 97.69 305 SER A O 1
ATOM 2360 N N . GLY A 1 306 ? 14.156 -22.984 -12.422 1 95.31 306 GLY A N 1
ATOM 2361 C CA . GLY A 1 306 ? 14.984 -21.984 -11.781 1 95.31 306 GLY A CA 1
ATOM 2362 C C . GLY A 1 306 ? 14.25 -20.688 -11.508 1 95.31 306 GLY A C 1
ATOM 2363 O O . GLY A 1 306 ? 14.727 -19.844 -10.734 1 95.31 306 GLY A O 1
ATOM 2364 N N . VAL A 1 307 ? 13.102 -20.484 -12.109 1 97.38 307 VAL A N 1
ATOM 2365 C CA . VAL A 1 307 ? 12.312 -19.266 -11.969 1 97.38 307 VAL A CA 1
ATOM 2366 C C . VAL A 1 307 ? 11.508 -19.312 -10.672 1 97.38 307 VAL A C 1
ATOM 2368 O O . VAL A 1 307 ? 11.414 -18.328 -9.953 1 97.38 307 VAL A O 1
ATOM 2371 N N . ILE A 1 308 ? 10.93 -20.438 -10.344 1 98.19 308 ILE A N 1
ATOM 2372 C CA . ILE A 1 308 ? 10.258 -20.688 -9.078 1 98.19 308 ILE A CA 1
ATOM 2373 C C . ILE A 1 308 ? 10.617 -22.094 -8.57 1 98.19 308 ILE A C 1
ATOM 2375 O O . ILE A 1 308 ? 10.031 -23.078 -9 1 98.19 308 ILE A O 1
ATOM 2379 N N . SER A 1 309 ? 11.539 -22.156 -7.695 1 98.56 309 SER A N 1
ATOM 2380 C CA . SER A 1 309 ? 12.062 -23.422 -7.195 1 98.56 309 SER A CA 1
ATOM 2381 C C . SER A 1 309 ? 11.086 -24.094 -6.227 1 98.56 309 SER A C 1
ATOM 2383 O O . SER A 1 309 ? 10.195 -23.422 -5.684 1 98.56 309 SER A O 1
ATOM 2385 N N . LEU A 1 310 ? 11.219 -25.344 -6.07 1 98.81 310 LEU A N 1
ATOM 2386 C CA . LEU A 1 310 ? 10.406 -26.062 -5.102 1 98.81 310 LEU A CA 1
ATOM 2387 C C . LEU A 1 310 ? 10.641 -25.547 -3.691 1 98.81 310 LEU A C 1
ATOM 2389 O O . LEU A 1 310 ? 9.703 -25.469 -2.887 1 98.81 310 LEU A O 1
ATOM 2393 N N . ALA A 1 311 ? 11.844 -25.141 -3.395 1 98.69 311 ALA A N 1
ATOM 2394 C CA . ALA A 1 311 ? 12.148 -24.562 -2.09 1 98.69 311 ALA A CA 1
ATOM 2395 C C . ALA A 1 311 ? 11.375 -23.266 -1.869 1 98.69 311 ALA A C 1
ATOM 2397 O O . ALA A 1 311 ? 10.875 -23.016 -0.771 1 98.69 311 ALA A O 1
ATOM 2398 N N . GLU A 1 312 ? 11.336 -22.438 -2.883 1 98.69 312 GLU A N 1
ATOM 2399 C CA . GLU A 1 312 ? 10.586 -21.188 -2.764 1 98.69 312 GLU A CA 1
ATOM 2400 C C . GLU A 1 312 ? 9.094 -21.453 -2.582 1 98.69 312 GLU A C 1
ATOM 2402 O O . GLU A 1 312 ? 8.445 -20.859 -1.724 1 98.69 312 GLU A O 1
ATOM 2407 N N . SER A 1 313 ? 8.562 -22.375 -3.42 1 98.88 313 SER A N 1
ATOM 2408 C CA . SER A 1 313 ? 7.152 -22.734 -3.283 1 98.88 313 SER A CA 1
ATOM 2409 C C . SER A 1 313 ? 6.852 -23.266 -1.883 1 98.88 313 SER A C 1
ATOM 2411 O O . SER A 1 313 ? 5.812 -22.938 -1.302 1 98.88 313 SER A O 1
ATOM 2413 N N . MET A 1 314 ? 7.746 -24.062 -1.394 1 98.88 314 MET A N 1
ATOM 2414 C CA . MET A 1 314 ? 7.586 -24.609 -0.046 1 98.88 314 MET A CA 1
ATOM 2415 C C . MET A 1 314 ? 7.566 -23.484 0.988 1 98.88 314 MET A C 1
ATOM 2417 O O . MET A 1 314 ? 6.719 -23.469 1.882 1 98.88 314 MET A O 1
ATOM 2421 N N . GLY A 1 315 ? 8.516 -22.547 0.872 1 98.88 315 GLY A N 1
ATOM 2422 C CA . GLY A 1 315 ? 8.547 -21.406 1.766 1 98.88 315 GLY A CA 1
ATOM 2423 C C . GLY A 1 315 ? 7.281 -20.562 1.699 1 98.88 315 GLY A C 1
ATOM 2424 O O . GLY A 1 315 ? 6.773 -20.109 2.729 1 98.88 315 GLY A O 1
ATOM 2425 N N . ILE A 1 316 ? 6.793 -20.359 0.515 1 98.88 316 ILE A N 1
ATOM 2426 C CA . ILE A 1 316 ? 5.57 -19.594 0.309 1 98.88 316 ILE A CA 1
ATOM 2427 C C . ILE A 1 316 ? 4.398 -20.297 0.999 1 98.88 316 ILE A C 1
ATOM 2429 O O . ILE A 1 316 ? 3.613 -19.656 1.7 1 98.88 316 ILE A O 1
ATOM 2433 N N . MET A 1 317 ? 4.277 -21.625 0.802 1 98.81 317 MET A N 1
ATOM 2434 C CA . MET A 1 317 ? 3.182 -22.359 1.421 1 98.81 317 MET A CA 1
ATOM 2435 C C . MET A 1 317 ? 3.266 -22.281 2.941 1 98.81 317 MET A C 1
ATOM 2437 O O . MET A 1 317 ? 2.246 -22.141 3.619 1 98.81 317 MET A O 1
ATOM 2441 N N . ARG A 1 318 ? 4.473 -22.391 3.492 1 98.88 318 ARG A N 1
ATOM 2442 C CA . ARG A 1 318 ? 4.656 -22.266 4.934 1 98.88 318 ARG A CA 1
ATOM 2443 C C . ARG A 1 318 ? 4.238 -20.875 5.422 1 98.88 318 ARG A C 1
ATOM 2445 O O . ARG A 1 318 ? 3.648 -20.75 6.496 1 98.88 318 ARG A O 1
ATOM 2452 N N . LEU A 1 319 ? 4.574 -19.891 4.68 1 98.88 319 LEU A N 1
ATOM 2453 C CA . LEU A 1 319 ? 4.184 -18.516 5.004 1 98.88 319 LEU A CA 1
ATOM 2454 C C . LEU A 1 319 ? 2.664 -18.375 5.012 1 98.88 319 LEU A C 1
ATOM 2456 O O . LEU A 1 319 ? 2.098 -17.766 5.922 1 98.88 319 LEU A O 1
ATOM 2460 N N . LEU A 1 320 ? 1.989 -18.953 4.035 1 98.81 320 LEU A N 1
ATOM 2461 C CA . LEU A 1 320 ? 0.532 -18.906 3.984 1 98.81 320 LEU A CA 1
ATOM 2462 C C . LEU A 1 320 ? -0.077 -19.625 5.184 1 98.81 320 LEU A C 1
ATOM 2464 O O . LEU A 1 320 ? -1.069 -19.156 5.75 1 98.81 320 LEU A O 1
ATOM 2468 N N . ASP A 1 321 ? 0.542 -20.766 5.523 1 98.62 321 ASP A N 1
ATOM 2469 C CA . ASP A 1 321 ? 0.087 -21.484 6.711 1 98.62 321 ASP A CA 1
ATOM 2470 C C . ASP A 1 321 ? 0.189 -20.594 7.953 1 98.62 321 ASP A C 1
ATOM 2472 O O . ASP A 1 321 ? -0.739 -20.547 8.766 1 98.62 321 ASP A O 1
ATOM 2476 N N . ASN A 1 322 ? 1.31 -19.953 8.094 1 98.75 322 ASN A N 1
ATOM 2477 C CA . ASN A 1 322 ? 1.519 -19.047 9.219 1 98.75 322 ASN A CA 1
ATOM 2478 C C . ASN A 1 322 ? 0.453 -17.953 9.266 1 98.75 322 ASN A C 1
ATOM 2480 O O . ASN A 1 322 ? -0.114 -17.688 10.32 1 98.75 322 ASN A O 1
ATOM 2484 N N . VAL A 1 323 ? 0.151 -17.359 8.172 1 98.75 323 VAL A N 1
ATOM 2485 C CA . VAL A 1 323 ? -0.824 -16.266 8.07 1 98.75 323 VAL A CA 1
ATOM 2486 C C . VAL A 1 323 ? -2.205 -16.781 8.484 1 98.75 323 VAL A C 1
ATOM 2488 O O . VAL A 1 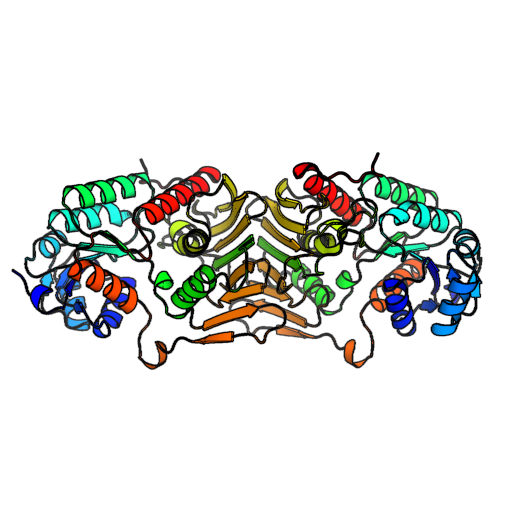323 ? -2.863 -16.188 9.336 1 98.75 323 VAL A O 1
ATOM 2491 N N . ARG A 1 324 ? -2.646 -17.906 7.969 1 98.25 324 ARG A N 1
ATOM 2492 C CA . ARG A 1 324 ? -3.953 -18.469 8.289 1 98.25 324 ARG A CA 1
ATOM 2493 C C . ARG A 1 324 ? -4.043 -18.828 9.773 1 98.25 324 ARG A C 1
ATOM 2495 O O . ARG A 1 324 ? -5.086 -18.641 10.398 1 98.25 324 ARG A O 1
ATOM 2502 N N . ALA A 1 325 ? -2.953 -19.406 10.25 1 98.19 325 ALA A N 1
ATOM 2503 C CA . ALA A 1 325 ? -2.936 -19.812 11.656 1 98.19 325 ALA A CA 1
ATOM 2504 C C . ALA A 1 325 ? -3.213 -18.625 12.578 1 98.19 325 ALA A C 1
ATOM 2506 O O . ALA A 1 325 ? -3.879 -18.766 13.602 1 98.19 325 ALA A O 1
ATOM 2507 N N . GLN A 1 326 ? -2.779 -17.453 12.195 1 97.94 326 GLN A N 1
ATOM 2508 C CA . GLN A 1 326 ? -2.969 -16.25 13 1 97.94 326 GLN A CA 1
ATOM 2509 C C . GLN A 1 326 ? -4.441 -15.836 13.047 1 97.94 326 GLN A C 1
ATOM 2511 O O . GLN A 1 326 ? -4.867 -15.141 13.969 1 97.94 326 GLN A O 1
ATOM 2516 N N . TRP A 1 327 ? -5.172 -16.266 12.047 1 97.69 327 TRP A N 1
ATOM 2517 C CA . TRP A 1 327 ? -6.594 -15.945 11.984 1 97.69 327 TRP A CA 1
ATOM 2518 C C . TRP A 1 327 ? -7.43 -17.047 12.625 1 97.69 327 TRP A C 1
ATOM 2520 O O . TRP A 1 327 ? -8.648 -16.922 12.742 1 97.69 327 TRP A O 1
ATOM 2530 N N . GLY A 1 328 ? -6.816 -18.203 12.883 1 97.12 328 GLY A N 1
ATOM 2531 C CA . GLY A 1 328 ? -7.551 -19.375 13.328 1 97.12 328 GLY A CA 1
ATOM 2532 C C . GLY A 1 328 ? -8.328 -20.047 12.211 1 97.12 328 GLY A C 1
ATOM 2533 O O . GLY A 1 328 ? -9.328 -20.719 12.469 1 97.12 328 GLY A O 1
ATOM 2534 N N . LEU A 1 329 ? -7.922 -19.797 10.992 1 97.38 329 LEU A N 1
ATOM 2535 C CA . LEU A 1 329 ? -8.633 -20.375 9.859 1 97.38 329 LEU A CA 1
ATOM 2536 C C . LEU A 1 329 ? -8.086 -21.766 9.523 1 97.38 329 LEU A C 1
ATOM 2538 O O . LEU A 1 329 ? -6.926 -21.906 9.125 1 97.38 329 LEU A O 1
ATOM 2542 N N . LYS A 1 330 ? -8.898 -22.766 9.672 1 96.31 330 LYS A N 1
ATOM 2543 C CA . LYS A 1 330 ? -8.625 -24.172 9.328 1 96.31 330 LYS A CA 1
ATOM 2544 C C . LYS A 1 330 ? -9.758 -24.766 8.5 1 96.31 330 LYS A C 1
ATOM 2546 O O . LYS A 1 330 ? -10.938 -24.578 8.82 1 96.31 330 LYS A O 1
ATOM 2551 N N . TYR A 1 331 ? -9.367 -25.406 7.484 1 96.81 331 TYR A N 1
ATOM 2552 C CA . TYR A 1 331 ? -10.391 -26 6.645 1 96.81 331 TYR A CA 1
ATOM 2553 C C . TYR A 1 331 ? -10.883 -27.328 7.242 1 96.81 331 TYR A C 1
ATOM 2555 O O . TYR A 1 331 ? -10.125 -28.016 7.918 1 96.81 331 TYR A O 1
ATOM 2563 N N . PRO A 1 332 ? -12.086 -27.688 6.914 1 95.25 332 PRO A N 1
ATOM 2564 C CA . PRO A 1 332 ? -12.672 -28.891 7.496 1 95.25 332 PRO A CA 1
ATOM 2565 C C . PRO A 1 332 ? -11.922 -30.172 7.102 1 95.25 332 PRO A C 1
ATOM 2567 O O . PRO A 1 332 ? -11.891 -31.125 7.867 1 95.25 332 PRO A O 1
ATOM 2570 N N . PHE A 1 333 ? -11.289 -30.125 6.02 1 93 333 PHE A N 1
ATOM 2571 C CA . PHE A 1 333 ? -10.664 -31.344 5.508 1 93 333 PHE A CA 1
ATOM 2572 C C . PHE A 1 333 ? -9.195 -31.406 5.922 1 93 333 PHE A C 1
ATOM 2574 O O . PHE A 1 333 ? -8.516 -32.406 5.625 1 93 333 PHE A O 1
ATOM 2581 N N . GLU A 1 334 ? -8.75 -30.281 6.523 1 90.75 334 GLU A N 1
ATOM 2582 C CA . GLU A 1 334 ? -7.352 -30.266 6.953 1 90.75 334 GLU A CA 1
ATOM 2583 C C . GLU A 1 334 ? -7.156 -31.062 8.234 1 90.75 334 GLU A C 1
ATOM 2585 O O . GLU A 1 334 ? -8.008 -31.047 9.125 1 90.75 334 GLU A O 1
ATOM 2590 N N . LYS A 1 335 ? -6.184 -32 8.281 1 73.25 335 LYS A N 1
ATOM 2591 C CA . LYS A 1 335 ? -5.852 -32.812 9.461 1 73.25 335 LYS A CA 1
ATOM 2592 C C . LYS A 1 335 ? -4.855 -32.062 10.352 1 73.25 335 LYS A C 1
ATOM 2594 O O . LYS A 1 335 ? -4.016 -31.312 9.867 1 73.25 335 LYS A O 1
ATOM 2599 N N . MET B 1 1 ? -12.641 45.531 21.594 1 30.56 1 MET B N 1
ATOM 2600 C CA . MET B 1 1 ? -13.398 44.375 21.172 1 30.56 1 MET B CA 1
ATOM 2601 C C . MET B 1 1 ? -13.227 44.094 19.688 1 30.56 1 MET B C 1
ATOM 2603 O O . MET B 1 1 ? -13.867 44.719 18.859 1 30.56 1 MET B O 1
ATOM 2607 N N . SER B 1 2 ? -11.938 43.844 19.094 1 35.94 2 SER B N 1
ATOM 2608 C CA . SER B 1 2 ? -11.172 44.375 17.969 1 35.94 2 SER B CA 1
ATOM 2609 C C . SER B 1 2 ? -11.828 44.031 16.641 1 35.94 2 SER B C 1
ATOM 2611 O O . SER B 1 2 ? -12.703 43.156 16.594 1 35.94 2 SER B O 1
ATOM 2613 N N . GLU B 1 3 ? -11.453 44.531 15.531 1 41.59 3 GLU B N 1
ATOM 2614 C CA . GLU B 1 3 ? -11.742 44.5 14.102 1 41.59 3 GLU B CA 1
ATOM 2615 C C . GLU B 1 3 ? -11.93 43.094 13.594 1 41.59 3 GLU B C 1
ATOM 2617 O O . GLU B 1 3 ? -12.164 42.875 12.398 1 41.59 3 GLU B O 1
ATOM 2622 N N . ALA B 1 4 ? -11.68 42.062 14.344 1 51 4 ALA B N 1
ATOM 2623 C CA . ALA B 1 4 ? -12.328 40.781 14.008 1 51 4 ALA B CA 1
ATOM 2624 C C . ALA B 1 4 ? -13.828 40.969 13.828 1 51 4 ALA B C 1
ATOM 2626 O O . ALA B 1 4 ? -14.539 40 13.508 1 51 4 ALA B O 1
ATOM 2627 N N . ALA B 1 5 ? -14.297 42.156 14.219 1 49.78 5 ALA B N 1
ATOM 2628 C CA . ALA B 1 5 ? -15.703 42.562 14.133 1 49.78 5 ALA B CA 1
ATOM 2629 C C . ALA B 1 5 ? -16.141 42.688 12.68 1 49.78 5 ALA B C 1
ATOM 2631 O O . ALA B 1 5 ? -17.328 42.531 12.359 1 49.78 5 ALA B O 1
ATOM 2632 N N . ASN B 1 6 ? -15.133 43.062 11.734 1 65.75 6 ASN B N 1
ATOM 2633 C CA . ASN B 1 6 ? -15.562 43.281 10.352 1 65.75 6 ASN B CA 1
ATOM 2634 C C . ASN B 1 6 ? -15.492 42 9.523 1 65.75 6 ASN B C 1
ATOM 2636 O O . ASN B 1 6 ? -15.68 42.062 8.305 1 65.75 6 ASN B O 1
ATOM 2640 N N . GLY B 1 7 ? -15.188 40.844 10.18 1 86.94 7 GLY B N 1
ATOM 2641 C CA . GLY B 1 7 ? -15.25 39.562 9.5 1 86.94 7 GLY B CA 1
ATOM 2642 C C . GLY B 1 7 ? -13.906 39.094 8.953 1 86.94 7 GLY B C 1
ATOM 2643 O O . GLY B 1 7 ? -13.82 38.062 8.297 1 86.94 7 GLY B O 1
ATOM 2644 N N . ILE B 1 8 ? -12.75 39.969 9.305 1 94.81 8 ILE B N 1
ATOM 2645 C CA . ILE B 1 8 ? -11.438 39.656 8.758 1 94.81 8 ILE B CA 1
ATOM 2646 C C . ILE B 1 8 ? -10.445 39.406 9.891 1 94.81 8 ILE B C 1
ATOM 2648 O O . ILE B 1 8 ? -10.305 40.219 10.789 1 94.81 8 ILE B O 1
ATOM 2652 N N . ILE B 1 9 ? -9.758 38.312 9.914 1 97.94 9 ILE B N 1
ATOM 2653 C CA . ILE B 1 9 ? -8.773 37.938 10.922 1 97.94 9 ILE B CA 1
ATOM 2654 C C . ILE B 1 9 ? -7.422 38.562 10.57 1 97.94 9 ILE B C 1
ATOM 2656 O O . ILE B 1 9 ? -6.926 38.375 9.453 1 97.94 9 ILE B O 1
ATOM 2660 N N . LYS B 1 10 ? -6.836 39.281 11.492 1 98.5 10 LYS B N 1
ATOM 2661 C CA . LYS B 1 10 ? -5.48 39.812 11.32 1 98.5 10 LYS B CA 1
ATOM 2662 C C . LYS B 1 10 ? -4.445 38.781 11.789 1 98.5 10 LYS B C 1
ATOM 2664 O O . LYS B 1 10 ? -4.336 38.5 12.992 1 98.5 10 LYS B O 1
ATOM 2669 N N . TRP B 1 11 ? -3.684 38.344 10.805 1 98.81 11 TRP B N 1
ATOM 2670 C CA . TRP B 1 11 ? -2.76 37.219 11.07 1 98.81 11 TRP B CA 1
ATOM 2671 C C . TRP B 1 11 ? -1.367 37.75 11.391 1 98.81 11 TRP B C 1
ATOM 2673 O O . TRP B 1 11 ? -0.875 38.688 10.734 1 98.81 11 TRP B O 1
ATOM 2683 N N . GLY B 1 12 ? -0.764 37.25 12.414 1 98.88 12 GLY B N 1
ATOM 2684 C CA . GLY B 1 12 ? 0.68 37.25 12.586 1 98.88 12 GLY B CA 1
ATOM 2685 C C . GLY B 1 12 ? 1.341 35.938 12.172 1 98.88 12 GLY B C 1
ATOM 2686 O O . GLY B 1 12 ? 0.771 34.875 12.352 1 98.88 12 GLY B O 1
ATOM 2687 N N . ILE B 1 13 ? 2.523 36 11.617 1 98.94 13 ILE B N 1
ATOM 2688 C CA . ILE B 1 13 ? 3.318 34.812 11.305 1 98.94 13 ILE B CA 1
ATOM 2689 C C . ILE B 1 13 ? 4.566 34.812 12.188 1 98.94 13 ILE B C 1
ATOM 2691 O O . ILE B 1 13 ? 5.301 35.781 12.258 1 98.94 13 ILE B O 1
ATOM 2695 N N . LEU B 1 14 ? 4.727 33.75 12.906 1 98.81 14 LEU B N 1
ATOM 2696 C CA . LEU B 1 14 ? 5.887 33.5 13.766 1 98.81 14 LEU B CA 1
ATOM 2697 C C . LEU B 1 14 ? 6.914 32.625 13.07 1 98.81 14 LEU B C 1
ATOM 2699 O O . LEU B 1 14 ? 6.715 31.422 12.945 1 98.81 14 LEU B O 1
ATOM 2703 N N . GLY B 1 15 ? 8.039 33.156 12.68 1 98.12 15 GLY B N 1
ATOM 2704 C CA . GLY B 1 15 ? 9.047 32.5 11.859 1 98.12 15 GLY B CA 1
ATOM 2705 C C . GLY B 1 15 ? 9.016 32.969 10.414 1 98.12 15 GLY B C 1
ATOM 2706 O O . GLY B 1 15 ? 7.953 33.281 9.883 1 98.12 15 GLY B O 1
ATOM 2707 N N . THR B 1 16 ? 10.172 32.938 9.727 1 97.75 16 THR B N 1
ATOM 2708 C CA . THR B 1 16 ? 10.273 33.5 8.375 1 97.75 16 THR B CA 1
ATOM 2709 C C . THR B 1 16 ? 10.898 32.469 7.43 1 97.75 16 THR B C 1
ATOM 2711 O O . THR B 1 16 ? 11.648 32.844 6.523 1 97.75 16 THR B O 1
ATOM 2714 N N . GLY B 1 17 ? 10.68 31.188 7.734 1 95.88 17 GLY B N 1
ATOM 2715 C CA . GLY B 1 17 ? 11.203 30.125 6.879 1 95.88 17 GLY B CA 1
ATOM 2716 C C . GLY B 1 17 ? 10.352 29.891 5.648 1 95.88 17 GLY B C 1
ATOM 2717 O O . GLY B 1 17 ? 9.445 30.672 5.344 1 95.88 17 GLY B O 1
ATOM 2718 N N . TRP B 1 18 ? 10.672 28.891 4.961 1 95.56 18 TRP B N 1
ATOM 2719 C CA . TRP B 1 18 ? 10.055 28.547 3.68 1 95.56 18 TRP B CA 1
ATOM 2720 C C . TRP B 1 18 ? 8.547 28.375 3.83 1 95.56 18 TRP B C 1
ATOM 2722 O O . TRP B 1 18 ? 7.773 28.875 3.014 1 95.56 18 TRP B O 1
ATOM 2732 N N . ILE B 1 19 ? 8.125 27.641 4.824 1 97 19 ILE B N 1
ATOM 2733 C CA . ILE B 1 19 ? 6.699 27.359 4.992 1 97 19 ILE B CA 1
ATOM 2734 C C . ILE B 1 19 ? 5.957 28.656 5.305 1 97 19 ILE B C 1
ATOM 2736 O O . ILE B 1 19 ? 4.793 28.812 4.926 1 97 19 ILE B O 1
ATOM 2740 N N . ALA B 1 20 ? 6.57 29.547 6.059 1 98.44 20 ALA B N 1
ATOM 2741 C CA . ALA B 1 20 ? 6 30.875 6.309 1 98.44 20 ALA B CA 1
ATOM 2742 C C . ALA B 1 20 ? 5.734 31.609 5 1 98.44 20 ALA B C 1
ATOM 2744 O O . ALA B 1 20 ? 4.699 32.25 4.848 1 98.44 20 ALA B O 1
ATOM 2745 N N . GLU B 1 21 ? 6.672 31.484 4.066 1 98.25 21 GLU B N 1
ATOM 2746 C CA . GLU B 1 21 ? 6.512 32.125 2.762 1 98.25 21 GLU B CA 1
ATOM 2747 C C . GLU B 1 21 ? 5.305 31.562 2.02 1 98.25 21 GLU B C 1
ATOM 2749 O O . GLU B 1 21 ? 4.535 32.312 1.412 1 98.25 21 GLU B O 1
ATOM 2754 N N . GLN B 1 22 ? 5.145 30.234 2.098 1 97.81 22 GLN B N 1
ATOM 2755 C CA . GLN B 1 22 ? 4.008 29.609 1.429 1 97.81 22 GLN B CA 1
ATOM 2756 C C . GLN B 1 22 ? 2.688 30.094 2.018 1 97.81 22 GLN B C 1
ATOM 2758 O O . GLN B 1 22 ? 1.761 30.438 1.279 1 97.81 22 GLN B O 1
ATOM 2763 N N . PHE B 1 23 ? 2.637 30.141 3.297 1 98.56 23 PHE B N 1
ATOM 2764 C CA . PHE B 1 23 ? 1.423 30.578 3.982 1 98.56 23 PHE B CA 1
ATOM 2765 C C . PHE B 1 23 ? 1.102 32.031 3.66 1 98.56 23 PHE B C 1
ATOM 2767 O O . PHE B 1 23 ? -0.036 32.344 3.32 1 98.56 23 PHE B O 1
ATOM 2774 N N . ALA B 1 24 ? 2.086 32.875 3.746 1 98.5 24 ALA B N 1
ATOM 2775 C CA . ALA B 1 24 ? 1.895 34.281 3.479 1 98.5 24 ALA B CA 1
ATOM 2776 C C . ALA B 1 24 ? 1.407 34.531 2.051 1 98.5 24 ALA B C 1
ATOM 2778 O O . ALA B 1 24 ? 0.482 35.312 1.823 1 98.5 24 ALA B O 1
ATOM 2779 N N . ALA B 1 25 ? 2.021 33.812 1.154 1 97.69 25 ALA B N 1
ATOM 2780 C CA . ALA B 1 25 ? 1.669 33.969 -0.256 1 97.69 25 ALA B CA 1
ATOM 2781 C C . ALA B 1 25 ? 0.222 33.562 -0.506 1 97.69 25 ALA B C 1
ATOM 2783 O O . ALA B 1 25 ? -0.458 34.125 -1.357 1 97.69 25 ALA B O 1
ATOM 2784 N N . ASP B 1 26 ? -0.26 32.594 0.271 1 97.94 26 ASP B N 1
ATOM 2785 C CA . ASP B 1 26 ? -1.604 32.062 0.07 1 97.94 26 ASP B CA 1
ATOM 2786 C C . ASP B 1 26 ? -2.641 32.906 0.829 1 97.94 26 ASP B C 1
ATOM 2788 O O . ASP B 1 26 ? -3.805 32.969 0.428 1 97.94 26 ASP B O 1
ATOM 2792 N N . LEU B 1 27 ? -2.207 33.5 1.908 1 97.94 27 LEU B N 1
ATOM 2793 C CA . LEU B 1 27 ? -3.123 34.156 2.816 1 97.94 27 LEU B CA 1
ATOM 2794 C C . LEU B 1 27 ? -3.873 35.281 2.096 1 97.94 27 LEU B C 1
ATOM 2796 O O . LEU B 1 27 ? -5.039 35.562 2.396 1 97.94 27 LEU B O 1
ATOM 2800 N N . LYS B 1 28 ? -3.262 35.906 1.115 1 95.56 28 LYS B N 1
ATOM 2801 C CA . LYS B 1 28 ? -3.881 37 0.383 1 95.56 28 LYS B CA 1
ATOM 2802 C C . LYS B 1 28 ? -5.125 36.531 -0.367 1 95.56 28 LYS B C 1
ATOM 2804 O O . LYS B 1 28 ? -5.949 37.375 -0.788 1 95.56 28 LYS B O 1
ATOM 2809 N N . HIS B 1 29 ? -5.242 35.219 -0.51 1 95.94 29 HIS B N 1
ATOM 2810 C CA . HIS B 1 29 ? -6.383 34.656 -1.218 1 95.94 29 HIS B CA 1
ATOM 2811 C C . HIS B 1 29 ? -7.465 34.188 -0.243 1 95.94 29 HIS B C 1
ATOM 2813 O O . HIS B 1 29 ? -8.547 33.781 -0.662 1 95.94 29 HIS B O 1
ATOM 2819 N N . ALA B 1 30 ? -7.18 34.25 1.011 1 96.56 30 ALA B N 1
ATOM 2820 C CA . ALA B 1 30 ? -8.18 33.875 2.006 1 96.56 30 ALA B CA 1
ATOM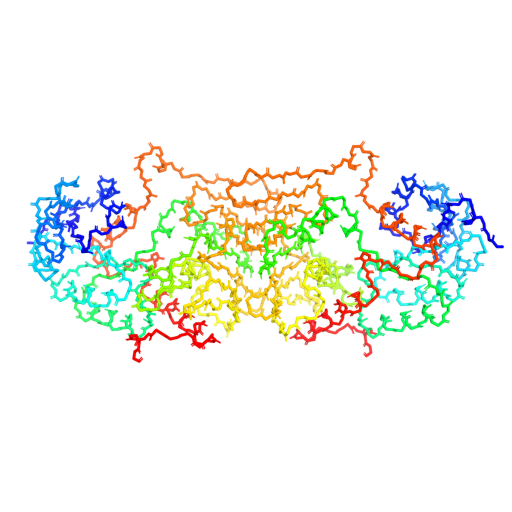 2821 C C . ALA B 1 30 ? -9.305 34.906 2.064 1 96.56 30 ALA B C 1
ATOM 2823 O O . ALA B 1 30 ? -9.055 36.125 2.021 1 96.56 30 ALA B O 1
ATOM 2824 N N . SER B 1 31 ? -10.508 34.469 2.201 1 95.62 31 SER B N 1
ATOM 2825 C CA . SER B 1 31 ? -11.68 35.344 2.17 1 95.62 31 SER B CA 1
ATOM 2826 C C . SER B 1 31 ? -11.875 36.062 3.504 1 95.62 31 SER B C 1
ATOM 2828 O O . SER B 1 31 ? -12.602 37.062 3.584 1 95.62 31 SER B O 1
ATOM 2830 N N . ASN B 1 32 ? -11.211 35.562 4.516 1 97.75 32 ASN B N 1
ATOM 2831 C CA . ASN B 1 32 ? -11.516 36.094 5.836 1 97.75 32 ASN B CA 1
ATOM 2832 C C . ASN B 1 32 ? -10.242 36.344 6.652 1 97.75 32 ASN B C 1
ATOM 2834 O O . ASN B 1 32 ? -10.25 36.188 7.875 1 97.75 32 ASN B O 1
ATOM 2838 N N . GLY B 1 33 ? -9.125 36.562 5.988 1 97.31 33 GLY B N 1
ATOM 2839 C CA . GLY B 1 33 ? -7.871 36.812 6.688 1 97.31 33 GLY B CA 1
ATOM 2840 C C . GLY B 1 33 ? -6.926 37.719 5.934 1 97.31 33 GLY B C 1
ATOM 2841 O O . GLY B 1 33 ? -6.918 37.719 4.699 1 97.31 33 GLY B O 1
ATOM 2842 N N . GLU B 1 34 ? -6.129 38.438 6.66 1 97.56 34 GLU B N 1
ATOM 2843 C CA . GLU B 1 34 ? -5.094 39.281 6.062 1 97.56 34 GLU B CA 1
ATOM 2844 C C . GLU B 1 34 ? -3.801 39.219 6.871 1 97.56 34 GLU B C 1
ATOM 2846 O O . GLU B 1 34 ? -3.834 39.062 8.094 1 97.56 34 GLU B O 1
ATOM 2851 N N . LEU B 1 35 ? -2.721 39.375 6.184 1 98.62 35 LEU B N 1
ATOM 2852 C CA . LEU B 1 35 ? -1.418 39.438 6.84 1 98.62 35 LEU B CA 1
ATOM 2853 C C . LEU B 1 35 ? -1.201 40.781 7.527 1 98.62 35 LEU B C 1
ATOM 2855 O O . LEU B 1 35 ? -1.305 41.812 6.891 1 98.62 35 LEU B O 1
ATOM 2859 N N . TYR B 1 36 ? -0.906 40.75 8.797 1 98.56 36 TYR B N 1
ATOM 2860 C CA . TYR B 1 36 ? -0.79 42 9.523 1 98.56 36 TYR B CA 1
ATOM 2861 C C . TYR B 1 36 ? 0.612 42.188 10.094 1 98.56 36 TYR B C 1
ATOM 2863 O O . TYR B 1 36 ? 1.206 43.25 9.992 1 98.56 36 TYR B O 1
ATOM 2871 N N . ALA B 1 37 ? 1.165 41.062 10.625 1 98.81 37 ALA B N 1
ATOM 2872 C CA . ALA B 1 37 ? 2.43 41.25 11.336 1 98.81 37 ALA B CA 1
ATOM 2873 C C . ALA B 1 37 ? 3.336 40.031 11.141 1 98.81 37 ALA B C 1
ATOM 2875 O O . ALA B 1 37 ? 2.854 38.906 10.953 1 98.81 37 ALA B O 1
ATOM 2876 N N . ILE B 1 38 ? 4.656 40.344 11.195 1 98.81 38 ILE B N 1
ATOM 2877 C CA . ILE B 1 38 ? 5.672 39.281 11.141 1 98.81 38 ILE B CA 1
ATOM 2878 C C . ILE B 1 38 ? 6.504 39.312 12.422 1 98.81 38 ILE B C 1
ATOM 2880 O O . ILE B 1 38 ? 6.867 40.375 12.914 1 98.81 38 ILE B O 1
ATOM 2884 N N . GLY B 1 39 ? 6.73 38.156 12.984 1 98.69 39 GLY B N 1
ATOM 2885 C CA . GLY B 1 39 ? 7.684 38 14.07 1 98.69 39 GLY B CA 1
ATOM 2886 C C . GLY B 1 39 ? 8.875 37.156 13.695 1 98.69 39 GLY B C 1
ATOM 2887 O O . GLY B 1 39 ? 8.719 36.062 13.125 1 98.69 39 GLY B O 1
ATOM 2888 N N . SER B 1 40 ? 10.008 37.625 13.945 1 97.94 40 SER B N 1
ATOM 2889 C CA . SER B 1 40 ? 11.258 36.875 13.766 1 97.94 40 SER B CA 1
ATOM 2890 C C . SER B 1 40 ? 12.211 37.125 14.93 1 97.94 40 SER B C 1
ATOM 2892 O O . SER B 1 40 ? 11.891 37.875 15.859 1 97.94 40 SER B O 1
ATOM 2894 N N . ARG B 1 41 ? 13.344 36.406 14.961 1 92.69 41 ARG B N 1
ATOM 2895 C CA . ARG B 1 41 ? 14.328 36.5 16.031 1 92.69 41 ARG B CA 1
ATOM 2896 C C . ARG B 1 41 ? 15.023 37.875 15.992 1 92.69 41 ARG B C 1
ATOM 2898 O O . ARG B 1 41 ? 15.5 38.375 17.016 1 92.69 41 ARG B O 1
ATOM 2905 N N . THR B 1 42 ? 14.977 38.438 14.695 1 95.94 42 THR B N 1
ATOM 2906 C CA . THR B 1 42 ? 15.578 39.781 14.539 1 95.94 42 THR B CA 1
ATOM 2907 C C . THR B 1 42 ? 14.641 40.719 13.789 1 95.94 42 THR B C 1
ATOM 2909 O O . THR B 1 42 ? 13.883 40.25 12.914 1 95.94 42 THR B O 1
ATOM 2912 N N . GLU B 1 43 ? 14.852 41.969 14.133 1 96.56 43 GLU B N 1
ATOM 2913 C CA . GLU B 1 43 ? 14.039 42.969 13.461 1 96.56 43 GLU B CA 1
ATOM 2914 C C . GLU B 1 43 ? 14.32 43 11.961 1 96.56 43 GLU B C 1
ATOM 2916 O O . GLU B 1 43 ? 13.406 43.188 11.156 1 96.56 43 GLU B O 1
ATOM 2921 N N . GLU B 1 44 ? 15.531 42.844 11.641 1 97.5 44 GLU B N 1
ATOM 2922 C CA . GLU B 1 44 ? 15.945 42.906 10.242 1 97.5 44 GLU B CA 1
ATOM 2923 C C . GLU B 1 44 ? 15.25 41.812 9.43 1 97.5 44 GLU B C 1
ATOM 2925 O O . GLU B 1 44 ? 14.68 42.094 8.367 1 97.5 44 GLU B O 1
ATOM 2930 N N . SER B 1 45 ? 15.305 40.562 9.914 1 97.44 45 SER B N 1
ATOM 2931 C CA . SER B 1 45 ? 14.672 39.469 9.203 1 97.44 45 SER B CA 1
ATOM 2932 C C . SER B 1 45 ? 13.156 39.625 9.156 1 97.44 45 SER B C 1
ATOM 2934 O O . SER B 1 45 ? 12.523 39.312 8.148 1 97.44 45 SER B O 1
ATOM 2936 N N . ALA B 1 46 ? 12.578 40.094 10.25 1 98.31 46 ALA B N 1
ATOM 2937 C CA . ALA B 1 46 ? 11.141 40.344 10.281 1 98.31 46 ALA B CA 1
ATOM 2938 C C . ALA B 1 46 ? 10.742 41.406 9.242 1 98.31 46 ALA B C 1
ATOM 2940 O O . ALA B 1 46 ? 9.766 41.219 8.508 1 98.31 46 ALA B O 1
ATOM 2941 N N . ARG B 1 47 ? 11.516 42.469 9.203 1 98.19 47 ARG B N 1
ATOM 2942 C CA . ARG B 1 47 ? 11.219 43.562 8.281 1 98.19 47 ARG B CA 1
ATOM 2943 C C . ARG B 1 47 ? 11.375 43.125 6.832 1 98.19 47 ARG B C 1
ATOM 2945 O O . ARG B 1 47 ? 10.539 43.438 5.98 1 98.19 47 ARG B O 1
ATOM 2952 N N . LYS B 1 48 ? 12.414 42.406 6.559 1 98.38 48 LYS B N 1
ATOM 2953 C CA . LYS B 1 48 ? 12.625 41.875 5.211 1 98.38 48 LYS B CA 1
ATOM 2954 C C . LYS B 1 48 ? 11.43 41.031 4.746 1 98.38 48 LYS B C 1
ATOM 2956 O O . LYS B 1 48 ? 10.953 41.219 3.625 1 98.38 48 LYS B O 1
ATOM 2961 N N . PHE B 1 49 ? 11.016 40.125 5.625 1 98.56 49 PHE B N 1
ATOM 2962 C CA . PHE B 1 49 ? 9.875 39.281 5.305 1 98.56 49 PHE B CA 1
ATOM 2963 C C .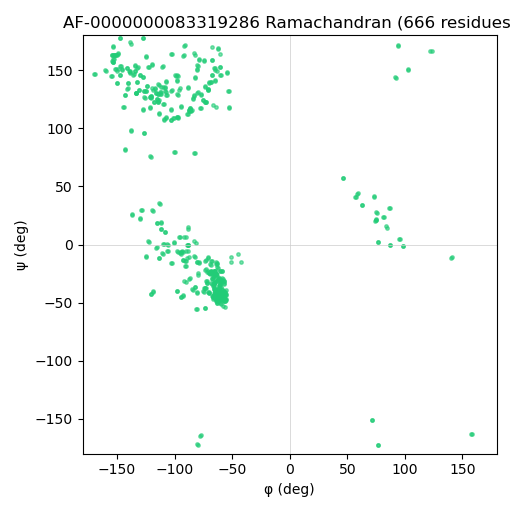 PHE B 1 49 ? 8.602 40.094 5.172 1 98.56 49 PHE B C 1
ATOM 2965 O O . PHE B 1 49 ? 7.812 39.875 4.246 1 98.56 49 PHE B O 1
ATOM 2972 N N . ALA B 1 50 ? 8.367 41.031 6.051 1 98.5 50 ALA B N 1
ATOM 2973 C CA . ALA B 1 50 ? 7.191 41.906 6.035 1 98.5 50 ALA B CA 1
ATOM 2974 C C . ALA B 1 50 ? 7.113 42.688 4.734 1 98.5 50 ALA B C 1
ATOM 2976 O O . ALA B 1 50 ? 6.051 42.781 4.121 1 98.5 50 ALA B O 1
ATOM 2977 N N . ASP B 1 51 ? 8.227 43.219 4.355 1 98.25 51 ASP B N 1
ATOM 2978 C CA . ASP B 1 51 ? 8.289 44 3.125 1 98.25 51 ASP B CA 1
ATOM 2979 C C . ASP B 1 51 ? 7.98 43.125 1.908 1 98.25 51 ASP B C 1
ATOM 2981 O O . ASP B 1 51 ? 7.273 43.562 0.995 1 98.25 51 ASP B O 1
ATOM 2985 N N . LYS B 1 52 ? 8.516 41.969 1.92 1 98.19 52 LYS B N 1
ATOM 2986 C CA . LYS B 1 52 ? 8.336 41.062 0.808 1 98.19 52 LYS B CA 1
ATOM 2987 C C . LYS B 1 52 ? 6.859 40.719 0.601 1 98.19 52 LYS B C 1
ATOM 2989 O O . LYS B 1 52 ? 6.398 40.625 -0.536 1 98.19 52 LYS B O 1
ATOM 2994 N N . PHE B 1 53 ? 6.078 40.625 1.706 1 98.31 53 PHE B N 1
ATOM 2995 C CA . PHE B 1 53 ? 4.723 40.125 1.573 1 98.31 53 PHE B CA 1
ATOM 2996 C C . PHE B 1 53 ? 3.697 41.188 1.933 1 98.31 53 PHE B C 1
ATOM 2998 O O . PHE B 1 53 ? 2.492 40.938 1.919 1 98.31 53 PHE B O 1
ATOM 3005 N N . GLY B 1 54 ? 4.156 42.344 2.352 1 97.69 54 GLY B N 1
ATOM 3006 C CA . GLY B 1 54 ? 3.273 43.5 2.533 1 97.69 54 GLY B CA 1
ATOM 3007 C C . GLY B 1 54 ? 2.629 43.531 3.906 1 97.69 54 GLY B C 1
ATOM 3008 O O . GLY B 1 54 ? 1.479 43.969 4.047 1 97.69 54 GLY B O 1
ATOM 3009 N N . ALA B 1 55 ? 3.307 43.031 4.898 1 98.38 55 ALA B N 1
ATOM 3010 C CA . ALA B 1 55 ? 2.818 43.188 6.27 1 98.38 55 ALA B CA 1
ATOM 3011 C C . ALA B 1 55 ? 3.141 44.562 6.828 1 98.38 55 ALA B C 1
ATOM 3013 O O . ALA B 1 55 ? 4.281 45.031 6.742 1 98.38 55 ALA B O 1
ATOM 3014 N N . PRO B 1 56 ? 2.219 45.219 7.391 1 98 56 PRO B N 1
ATOM 3015 C CA . PRO B 1 56 ? 2.475 46.562 7.898 1 98 56 PRO B CA 1
ATOM 3016 C C . PRO B 1 56 ? 3.375 46.594 9.133 1 98 56 PRO B C 1
ATOM 3018 O O . PRO B 1 56 ? 4.047 47.594 9.406 1 98 56 PRO B O 1
ATOM 3021 N N . VAL B 1 57 ? 3.41 45.469 9.891 1 98.56 57 VAL B N 1
ATOM 3022 C CA . VAL B 1 57 ? 4.117 45.469 11.164 1 98.56 57 VAL B CA 1
ATOM 3023 C C . VAL B 1 57 ? 5.164 44.375 11.188 1 98.56 57 VAL B C 1
ATOM 3025 O O . VAL B 1 57 ? 4.93 43.281 10.664 1 98.56 57 VAL B O 1
ATOM 3028 N N . ALA B 1 58 ? 6.355 44.688 11.688 1 98.69 58 ALA B N 1
ATOM 3029 C CA . ALA B 1 58 ? 7.438 43.719 11.906 1 98.69 58 ALA B CA 1
ATOM 3030 C C . ALA B 1 58 ? 7.941 43.781 13.344 1 98.69 58 ALA B C 1
ATOM 3032 O O . ALA B 1 58 ? 8.211 44.875 13.867 1 98.69 58 ALA B O 1
ATOM 3033 N N . HIS B 1 59 ? 7.961 42.656 13.945 1 98.62 59 HIS B N 1
ATOM 3034 C CA . HIS B 1 59 ? 8.445 42.562 15.32 1 98.62 59 HIS B CA 1
ATOM 3035 C C . HIS B 1 59 ? 9.758 41.781 15.383 1 98.62 59 HIS B C 1
ATOM 3037 O O . HIS B 1 59 ? 9.875 40.719 14.805 1 98.62 59 HIS B O 1
ATOM 3043 N N . GLY B 1 60 ? 10.727 42.281 16.141 1 97.81 60 GLY B N 1
ATOM 3044 C CA . GLY B 1 60 ? 12.031 41.625 16.25 1 97.81 60 GLY B CA 1
ATOM 3045 C C . GLY B 1 60 ? 12.086 40.594 17.344 1 97.81 60 GLY B C 1
ATOM 3046 O O . GLY B 1 60 ? 13.172 40.219 17.797 1 97.81 60 GLY B O 1
ATOM 3047 N N . SER B 1 61 ? 10.953 40.219 17.812 1 98.19 61 SER B N 1
ATOM 3048 C CA . SER B 1 61 ? 10.852 39.094 18.75 1 98.19 61 SER B CA 1
ATOM 3049 C C . SER B 1 61 ? 9.477 38.438 18.672 1 98.19 61 SER B C 1
ATOM 3051 O O . SER B 1 61 ? 8.5 39.094 18.281 1 98.19 61 SER B O 1
ATOM 3053 N N . TYR B 1 62 ? 9.445 37.219 19.094 1 98.62 62 TYR B N 1
ATOM 3054 C CA . TYR B 1 62 ? 8.188 36.469 19.094 1 98.62 62 TYR B CA 1
ATOM 3055 C C . TYR B 1 62 ? 7.258 36.969 20.188 1 98.62 62 TYR B C 1
ATOM 3057 O O . TYR B 1 62 ? 6.039 37.031 20.016 1 98.62 62 TYR B O 1
ATOM 3065 N N . GLU B 1 63 ? 7.789 37.438 21.281 1 98.5 63 GLU B N 1
ATOM 3066 C CA . GLU B 1 63 ? 7.016 38 22.375 1 98.5 63 GLU B CA 1
ATOM 3067 C C . GLU B 1 63 ? 6.312 39.281 21.969 1 98.5 63 GLU B C 1
ATOM 3069 O O . GLU B 1 63 ? 5.156 39.531 22.312 1 98.5 63 GLU B O 1
ATOM 3074 N N . ALA B 1 64 ? 7.078 40.094 21.219 1 98.69 64 ALA B N 1
ATOM 3075 C CA . ALA B 1 64 ? 6.492 41.344 20.75 1 98.69 64 ALA B CA 1
ATOM 3076 C C . ALA B 1 64 ? 5.332 41.062 19.797 1 98.69 64 ALA B C 1
ATOM 3078 O O . ALA B 1 64 ? 4.316 41.75 19.828 1 98.69 64 ALA B O 1
ATOM 3079 N N . LEU B 1 65 ? 5.508 40.094 18.938 1 98.75 65 LEU B N 1
ATOM 3080 C CA . LEU B 1 65 ? 4.418 39.688 18.047 1 98.75 65 LEU B CA 1
ATOM 3081 C C . LEU B 1 65 ? 3.197 39.25 18.844 1 98.75 65 LEU B C 1
ATOM 3083 O O . LEU B 1 65 ? 2.076 39.688 18.562 1 98.75 65 LEU B O 1
ATOM 3087 N N . ALA B 1 66 ? 3.393 38.438 19.875 1 98.75 66 ALA B N 1
ATOM 3088 C CA . ALA B 1 66 ? 2.314 37.906 20.703 1 98.75 66 ALA B CA 1
ATOM 3089 C C . ALA B 1 66 ? 1.62 39 21.484 1 98.75 66 ALA B C 1
ATOM 3091 O O . ALA B 1 66 ? 0.432 38.906 21.812 1 98.75 66 ALA B O 1
ATOM 3092 N N . ALA B 1 67 ? 2.33 40.062 21.766 1 98.5 67 ALA B N 1
ATOM 3093 C CA . ALA B 1 67 ? 1.804 41.156 22.594 1 98.5 67 ALA B CA 1
ATOM 3094 C C . ALA B 1 67 ? 1.057 42.188 21.75 1 98.5 67 ALA B C 1
ATOM 3096 O O . ALA B 1 67 ? 0.402 43.062 22.281 1 98.5 67 ALA B O 1
ATOM 3097 N N . ASP B 1 68 ? 1.188 42.062 20.453 1 98.44 68 ASP B N 1
ATOM 3098 C CA . ASP B 1 68 ? 0.539 43.031 19.562 1 98.44 68 ASP B CA 1
ATOM 3099 C C . ASP B 1 68 ? -0.981 42.906 19.656 1 98.44 68 ASP B C 1
ATOM 3101 O O . ASP B 1 68 ? -1.567 41.906 19.25 1 98.44 68 ASP B O 1
ATOM 3105 N N . ALA B 1 69 ? -1.63 43.969 20.047 1 97.88 69 ALA B N 1
ATOM 3106 C CA . ALA B 1 69 ? -3.061 43.938 20.344 1 97.88 69 ALA B CA 1
ATOM 3107 C C . ALA B 1 69 ? -3.883 43.844 19.062 1 97.88 69 ALA B C 1
ATOM 3109 O O . ALA B 1 69 ? -5.055 43.469 19.094 1 97.88 69 ALA B O 1
ATOM 3110 N N . GLU B 1 70 ? -3.24 44.094 17.953 1 97.62 70 GLU B N 1
ATOM 3111 C CA . GLU B 1 70 ? -3.977 44.094 16.688 1 97.62 70 GLU B CA 1
ATOM 3112 C C . GLU B 1 70 ? -3.975 42.688 16.047 1 97.62 70 GLU B C 1
ATOM 3114 O O . GLU B 1 70 ? -4.754 42.438 15.133 1 97.62 70 GLU B O 1
ATOM 3119 N N . VAL B 1 71 ? -3.127 41.812 16.531 1 98.5 71 VAL B N 1
ATOM 3120 C CA . VAL B 1 71 ? -3.037 40.469 15.977 1 98.5 71 VAL B CA 1
ATOM 3121 C C . VAL B 1 71 ? -4.121 39.594 16.594 1 98.5 71 VAL B C 1
ATOM 3123 O O . VAL B 1 71 ? -4.238 39.5 17.812 1 98.5 71 VAL B O 1
ATOM 3126 N N . ASP B 1 72 ? -4.887 38.938 15.75 1 98.19 72 ASP B N 1
ATOM 3127 C CA . ASP B 1 72 ? -5.941 38.031 16.219 1 98.19 72 ASP B CA 1
ATOM 3128 C C . ASP B 1 72 ? -5.434 36.594 16.328 1 98.19 72 ASP B C 1
ATOM 3130 O O . ASP B 1 72 ? -5.758 35.906 17.297 1 98.19 72 ASP B O 1
ATOM 3134 N N . ALA B 1 73 ? -4.707 36.156 15.367 1 98.81 73 ALA B N 1
ATOM 3135 C CA . ALA B 1 73 ? -4.234 34.781 15.273 1 98.81 73 ALA B CA 1
ATOM 3136 C C . ALA B 1 73 ? -2.781 34.719 14.805 1 98.81 73 ALA B C 1
ATOM 3138 O O . ALA B 1 73 ? -2.348 35.562 14.016 1 98.81 73 ALA B O 1
ATOM 3139 N N . ILE B 1 74 ? -2.08 33.75 15.258 1 98.94 74 ILE B N 1
ATOM 3140 C CA . ILE B 1 74 ? -0.682 33.594 14.883 1 98.94 74 ILE B CA 1
ATOM 3141 C C . ILE B 1 74 ? -0.479 32.25 14.219 1 98.94 74 ILE B C 1
ATOM 3143 O O . ILE B 1 74 ? -0.917 31.203 14.742 1 98.94 74 ILE B O 1
ATOM 3147 N N . TYR B 1 75 ? 0.093 32.219 13.039 1 98.94 75 TYR B N 1
ATOM 3148 C CA . TYR B 1 75 ? 0.614 31.016 12.375 1 98.94 75 TYR B CA 1
ATOM 3149 C C . TYR B 1 75 ? 2.039 30.719 12.828 1 98.94 75 TYR B C 1
ATOM 3151 O O . TYR B 1 75 ? 2.951 31.516 12.578 1 98.94 75 TYR B O 1
ATOM 3159 N N . VAL B 1 76 ? 2.229 29.625 13.477 1 98.94 76 VAL B N 1
ATOM 3160 C CA . VAL B 1 76 ? 3.553 29.219 13.945 1 98.94 76 VAL B CA 1
ATOM 3161 C C . VAL B 1 76 ? 4.25 28.406 12.859 1 98.94 76 VAL B C 1
ATOM 3163 O O . VAL B 1 76 ? 3.893 27.25 12.625 1 98.94 76 VAL B O 1
ATOM 3166 N N . ALA B 1 77 ? 5.301 28.984 12.297 1 98.44 77 ALA B N 1
ATOM 3167 C CA . ALA B 1 77 ? 5.949 28.422 11.117 1 98.44 77 ALA B CA 1
ATOM 3168 C C . ALA B 1 77 ? 7.402 28.062 11.406 1 98.44 77 ALA B C 1
ATOM 3170 O O . ALA B 1 77 ? 8.258 28.156 10.523 1 98.44 77 ALA B O 1
ATOM 3171 N N . THR B 1 78 ? 7.758 27.719 12.625 1 97.31 78 THR B N 1
ATOM 3172 C CA . THR B 1 78 ? 9.102 27.312 13.023 1 97.31 78 THR B CA 1
ATOM 3173 C C . THR B 1 78 ? 9.25 25.797 12.922 1 97.31 78 THR B C 1
ATOM 3175 O O . THR B 1 78 ? 8.266 25.078 12.719 1 97.31 78 THR B O 1
ATOM 3178 N N . PRO B 1 79 ? 10.5 25.281 13.078 1 95.31 79 PRO B N 1
ATOM 3179 C CA . PRO B 1 79 ? 10.672 23.828 13.148 1 95.31 79 PRO B CA 1
ATOM 3180 C C . PRO B 1 79 ? 10.008 23.219 14.383 1 95.31 79 PRO B C 1
ATOM 3182 O O . PRO B 1 79 ? 9.906 23.859 15.422 1 95.31 79 PRO B O 1
ATOM 3185 N N . HIS B 1 80 ? 9.602 21.953 14.273 1 96.25 80 HIS B N 1
ATOM 3186 C CA . HIS B 1 80 ? 8.688 21.328 15.227 1 96.25 80 HIS B CA 1
ATOM 3187 C C . HIS B 1 80 ? 9.328 21.203 16.609 1 96.25 80 HIS B C 1
ATOM 3189 O O . HIS B 1 80 ? 8.633 21.234 17.625 1 96.25 80 HIS B O 1
ATOM 3195 N N . PRO B 1 81 ? 10.664 21.203 16.719 1 96.75 81 PRO B N 1
ATOM 3196 C CA . PRO B 1 81 ? 11.195 21.172 18.078 1 96.75 81 PRO B CA 1
ATOM 3197 C C . PRO B 1 81 ? 10.922 22.453 18.859 1 96.75 81 PRO B C 1
ATOM 3199 O O . PRO B 1 81 ? 11.008 22.469 20.094 1 96.75 81 PRO B O 1
ATOM 3202 N N . PHE B 1 82 ? 10.523 23.5 18.141 1 97.19 82 PHE B N 1
ATOM 3203 C CA . PHE B 1 82 ? 10.328 24.797 18.781 1 97.19 82 PHE B CA 1
ATOM 3204 C C . PHE B 1 82 ? 8.844 25.094 18.938 1 97.19 82 PHE B C 1
ATOM 3206 O O . PHE B 1 82 ? 8.477 26.141 19.5 1 97.19 82 PHE B O 1
ATOM 3213 N N . HIS B 1 83 ? 7.992 24.219 18.5 1 98.62 83 HIS B N 1
ATOM 3214 C CA . HIS B 1 83 ? 6.562 24.5 18.469 1 98.62 83 HIS B CA 1
ATOM 3215 C C . HIS B 1 83 ? 6.023 24.734 19.891 1 98.62 83 HIS B C 1
ATOM 3217 O O . HIS B 1 83 ? 5.242 25.656 20.109 1 98.62 83 HIS B O 1
ATOM 3223 N N . LYS B 1 84 ? 6.449 23.906 20.781 1 98.56 84 LYS B N 1
ATOM 3224 C CA . LYS B 1 84 ? 5.898 24.047 22.125 1 98.56 84 LYS B CA 1
ATOM 3225 C C . LYS B 1 84 ? 6.125 25.453 22.672 1 98.56 84 LYS B C 1
ATOM 3227 O O . LYS B 1 84 ? 5.172 26.141 23.047 1 98.56 84 LYS B O 1
ATOM 3232 N N . GLU B 1 85 ? 7.363 25.859 22.641 1 98.5 85 GLU B N 1
ATOM 3233 C CA . GLU B 1 85 ? 7.719 27.172 23.172 1 98.5 85 GLU B CA 1
ATOM 3234 C C . GLU B 1 85 ? 7.016 28.297 22.422 1 98.5 85 GLU B C 1
ATOM 3236 O O . GLU B 1 85 ? 6.477 29.219 23.016 1 98.5 85 GLU B O 1
ATOM 3241 N N . ASN B 1 86 ? 6.98 28.188 21.156 1 98.81 86 ASN B N 1
ATOM 3242 C CA . ASN B 1 86 ? 6.418 29.25 20.312 1 98.81 86 ASN B CA 1
ATOM 3243 C C . ASN B 1 86 ? 4.898 29.328 20.469 1 98.81 86 ASN B C 1
ATOM 3245 O O . ASN B 1 86 ? 4.336 30.422 20.5 1 98.81 86 ASN B O 1
ATOM 3249 N N . VAL B 1 87 ? 4.254 28.172 20.516 1 98.94 87 VAL B N 1
ATOM 3250 C CA . VAL B 1 87 ? 2.807 28.156 20.703 1 98.94 87 VAL B CA 1
ATOM 3251 C C . VAL B 1 87 ? 2.461 28.719 22.078 1 98.94 87 VAL B C 1
ATOM 3253 O O . VAL B 1 87 ? 1.527 29.516 22.219 1 98.94 87 VAL B O 1
ATOM 3256 N N . LEU B 1 88 ? 3.211 28.375 23.094 1 98.88 88 LEU B N 1
ATOM 3257 C CA . LEU B 1 88 ? 2.967 28.891 24.422 1 98.88 88 LEU B CA 1
ATOM 3258 C C . LEU B 1 88 ? 3.141 30.406 24.453 1 98.88 88 LEU B C 1
ATOM 3260 O O . LEU B 1 88 ? 2.377 31.109 25.125 1 98.88 88 LEU B O 1
ATOM 3264 N N . THR B 1 89 ? 4.172 30.891 23.781 1 98.88 89 THR B N 1
ATOM 3265 C CA . THR B 1 89 ? 4.383 32.344 23.656 1 98.88 89 THR B CA 1
ATOM 3266 C C . THR B 1 89 ? 3.158 33 23.062 1 98.88 89 THR B C 1
ATOM 3268 O O . THR B 1 89 ? 2.672 34 23.578 1 98.88 89 THR B O 1
ATOM 3271 N N . ALA B 1 90 ? 2.633 32.469 22 1 98.94 90 ALA B N 1
ATOM 3272 C CA . ALA B 1 90 ? 1.464 33.031 21.328 1 98.94 90 ALA B CA 1
ATOM 3273 C C . ALA B 1 90 ? 0.236 32.969 22.234 1 98.94 90 ALA B C 1
ATOM 3275 O O . ALA B 1 90 ? -0.493 33.969 22.344 1 98.94 90 ALA B O 1
ATOM 3276 N N . LEU B 1 91 ? 0.019 31.875 22.891 1 98.81 91 LEU B N 1
ATOM 3277 C CA . LEU B 1 91 ? -1.121 31.719 23.781 1 98.81 91 LEU B CA 1
ATOM 3278 C C . LEU B 1 91 ? -1.017 32.656 24.969 1 98.81 91 LEU B C 1
ATOM 3280 O O . LEU B 1 91 ? -2.023 33.219 25.422 1 98.81 91 LEU B O 1
ATOM 3284 N N . SER B 1 92 ? 0.169 32.812 25.453 1 98.44 92 SER B N 1
ATOM 3285 C CA . SER B 1 92 ? 0.384 33.719 26.578 1 98.44 92 SER B CA 1
ATOM 3286 C C . SER B 1 92 ? -0.015 35.156 26.219 1 98.44 92 SER B C 1
ATOM 3288 O O . SER B 1 92 ? -0.439 35.906 27.078 1 98.44 92 SER B O 1
ATOM 3290 N N . GLY B 1 93 ? 0.144 35.5 24.953 1 98.5 93 GLY B N 1
ATOM 3291 C CA . GLY B 1 93 ? -0.251 36.812 24.469 1 98.5 93 GLY B CA 1
ATOM 3292 C C . GLY B 1 93 ? -1.729 36.906 24.141 1 98.5 93 GLY B C 1
ATOM 3293 O O . GLY B 1 93 ? -2.201 37.938 23.672 1 98.5 93 GLY B O 1
ATOM 3294 N N . GLY B 1 94 ? -2.467 35.812 24.391 1 98.56 94 GLY B N 1
ATOM 3295 C CA . GLY B 1 94 ? -3.904 35.812 24.172 1 98.56 94 GLY B CA 1
ATOM 3296 C C . GLY B 1 94 ? -4.289 35.594 22.719 1 98.56 94 GLY B C 1
ATOM 3297 O O . GLY B 1 94 ? -5.367 36 22.281 1 98.56 94 GLY B O 1
ATOM 3298 N N . LYS B 1 95 ? -3.445 35 21.969 1 98.81 95 LYS B N 1
ATOM 3299 C CA . LYS B 1 95 ? -3.68 34.875 20.531 1 98.81 95 LYS B CA 1
ATOM 3300 C C . LYS B 1 95 ? -4.262 33.5 20.203 1 98.81 95 LYS B C 1
ATOM 3302 O O . LYS B 1 95 ? -3.938 32.5 20.844 1 98.81 95 LYS B O 1
ATOM 3307 N N . ALA B 1 96 ? -5.16 33.406 19.188 1 98.88 96 ALA B N 1
ATOM 3308 C CA . ALA B 1 96 ? -5.457 32.125 18.516 1 98.88 96 ALA B CA 1
ATOM 3309 C C . ALA B 1 96 ? -4.234 31.609 17.781 1 98.88 96 ALA B C 1
ATOM 3311 O O . ALA B 1 96 ? -3.404 32.375 17.297 1 98.88 96 ALA B O 1
ATOM 3312 N N . VAL B 1 97 ? -4.16 30.266 17.688 1 98.94 97 VAL B N 1
ATOM 3313 C CA . VAL B 1 97 ? -2.924 29.719 17.125 1 98.94 97 VAL B CA 1
ATOM 3314 C C . VAL B 1 97 ? -3.25 28.656 16.078 1 98.94 97 VAL B C 1
ATOM 3316 O O . VAL B 1 97 ? -4.102 27.797 16.297 1 98.94 97 VAL B O 1
ATOM 3319 N N . LEU B 1 98 ? -2.682 28.719 14.914 1 98.94 98 LEU B N 1
ATOM 3320 C CA . LEU B 1 98 ? -2.5 27.688 13.898 1 98.94 98 LEU B CA 1
ATOM 3321 C C . LEU B 1 98 ? -1.043 27.25 13.836 1 98.94 98 LEU B C 1
ATOM 3323 O O . LEU B 1 98 ? -0.181 28 13.375 1 98.94 98 LEU B O 1
ATOM 3327 N N . CYS B 1 99 ? -0.738 26.062 14.273 1 98.94 99 CYS B N 1
ATOM 3328 C CA . CYS B 1 99 ? 0.642 25.609 14.391 1 98.94 99 CYS B CA 1
ATOM 3329 C C . CYS B 1 99 ? 0.958 24.562 13.32 1 98.94 99 CYS B C 1
ATOM 3331 O O . CYS B 1 99 ? 0.228 23.578 13.18 1 98.94 99 CYS B O 1
ATOM 3333 N N . GLU B 1 100 ? 2.029 24.719 12.656 1 98.62 100 GLU B N 1
ATOM 3334 C CA . GLU B 1 100 ? 2.482 23.797 11.617 1 98.62 100 GLU B CA 1
ATOM 3335 C C . GLU B 1 100 ? 2.574 22.359 12.141 1 98.62 100 GLU B C 1
ATOM 3337 O O . GLU B 1 100 ? 2.832 22.156 13.328 1 98.62 100 GLU B O 1
ATOM 3342 N N . LYS B 1 101 ? 2.334 21.422 11.297 1 98.56 101 LYS B N 1
ATOM 3343 C CA . LYS B 1 101 ? 2.518 20 11.602 1 98.56 101 LYS B CA 1
ATOM 3344 C C . LYS B 1 101 ? 3.988 19.609 11.516 1 98.56 101 LYS B C 1
ATOM 3346 O O . LYS B 1 101 ? 4.762 20.234 10.789 1 98.56 101 LYS B O 1
ATOM 3351 N N . PRO B 1 102 ? 4.434 18.562 12.117 1 98.12 102 PRO B N 1
ATOM 3352 C CA . PRO B 1 102 ? 3.662 17.984 13.219 1 98.12 102 PRO B CA 1
ATOM 3353 C C . PRO B 1 102 ? 3.475 18.953 14.383 1 98.12 102 PRO B C 1
ATOM 3355 O O . PRO B 1 102 ? 4.305 19.844 14.586 1 98.12 102 PRO B O 1
ATOM 3358 N N . PHE B 1 103 ? 2.439 18.781 15.094 1 98.44 103 PHE B N 1
ATOM 3359 C CA . PHE B 1 103 ? 2.025 19.734 16.109 1 98.44 103 PHE B CA 1
ATOM 3360 C C . PHE B 1 103 ? 3.137 19.969 17.125 1 98.44 103 PHE B C 1
ATOM 3362 O O . PHE B 1 103 ? 3.436 21.109 17.484 1 98.44 103 PHE B O 1
ATOM 3369 N N . THR B 1 104 ? 3.711 18.938 17.594 1 98.31 104 THR B N 1
ATOM 3370 C CA . THR B 1 104 ? 4.844 18.875 18.516 1 98.31 104 THR B CA 1
ATOM 3371 C C . THR B 1 104 ? 5.707 17.656 18.25 1 98.31 104 THR B C 1
ATOM 3373 O O . THR B 1 104 ? 5.406 16.859 17.344 1 98.31 104 THR B O 1
ATOM 3376 N N . VAL B 1 105 ? 6.777 17.531 18.984 1 97.75 105 VAL B N 1
ATOM 3377 C CA . VAL B 1 105 ? 7.684 16.406 18.781 1 97.75 105 VAL B CA 1
ATOM 3378 C C . VAL B 1 105 ? 7.129 15.164 19.453 1 97.75 105 VAL B C 1
ATOM 3380 O O . VAL B 1 105 ? 7.457 14.039 19.078 1 97.75 105 VAL B O 1
ATOM 3383 N N . ASN B 1 106 ? 6.312 15.336 20.484 1 97.94 106 ASN B N 1
ATOM 3384 C CA . ASN B 1 106 ? 5.672 14.211 21.156 1 97.94 106 ASN B CA 1
ATOM 3385 C C . ASN B 1 106 ? 4.355 14.625 21.812 1 97.94 106 ASN B C 1
ATOM 3387 O O . ASN B 1 106 ? 4.016 15.812 21.828 1 97.94 106 ASN B O 1
ATOM 3391 N N . ALA B 1 107 ? 3.627 13.664 22.266 1 98.44 107 ALA B N 1
ATOM 3392 C CA . ALA B 1 107 ? 2.279 13.867 22.781 1 98.44 107 ALA B CA 1
ATOM 3393 C C . ALA B 1 107 ? 2.309 14.656 24.094 1 98.44 107 ALA B C 1
ATOM 3395 O O . ALA B 1 107 ? 1.399 15.438 24.375 1 98.44 107 ALA B O 1
ATOM 3396 N N . HIS B 1 108 ? 3.311 14.469 24.859 1 98.25 108 HIS B N 1
ATOM 3397 C CA . HIS B 1 108 ? 3.416 15.172 26.141 1 98.25 108 HIS B CA 1
ATOM 3398 C C . HIS B 1 108 ? 3.428 16.688 25.922 1 98.25 108 HIS B C 1
ATOM 3400 O O . HIS B 1 108 ? 2.732 17.422 26.641 1 98.25 108 HIS B O 1
ATOM 3406 N N . GLU B 1 109 ? 4.164 17.125 24.969 1 98.56 109 GLU B N 1
ATOM 3407 C CA . GLU B 1 109 ? 4.219 18.547 24.656 1 98.56 109 GLU B CA 1
ATOM 3408 C C . GLU B 1 109 ? 2.865 19.062 24.188 1 98.56 109 GLU B C 1
ATOM 3410 O O . GLU B 1 109 ? 2.43 20.141 24.578 1 98.56 109 GLU B O 1
ATOM 3415 N N . LEU B 1 110 ? 2.248 18.281 23.375 1 98.81 110 LEU B N 1
ATOM 3416 C CA . LEU B 1 110 ? 0.963 18.703 22.844 1 98.81 110 LEU B CA 1
ATOM 3417 C C . LEU B 1 110 ? -0.082 18.812 23.953 1 98.81 110 LEU B C 1
ATOM 3419 O O . LEU B 1 110 ? -0.939 19.688 23.922 1 98.81 110 LEU B O 1
ATOM 3423 N N . GLU B 1 111 ? -0.036 17.906 24.828 1 98.75 111 GLU B N 1
ATOM 3424 C CA . GLU B 1 111 ? -0.96 17.938 25.969 1 98.75 111 GLU B CA 1
ATOM 3425 C C . GLU B 1 111 ? -0.865 19.266 26.719 1 98.75 111 GLU B C 1
ATOM 3427 O O . GLU B 1 111 ? -1.885 19.828 27.109 1 98.75 111 GLU B O 1
ATOM 3432 N N . GLU B 1 112 ? 0.311 19.703 26.922 1 98.69 112 GLU B N 1
ATOM 3433 C CA . GLU B 1 112 ? 0.527 20.984 27.578 1 98.69 112 GLU B CA 1
ATOM 3434 C C . GLU B 1 112 ? -0.079 22.125 26.781 1 98.69 112 GLU B C 1
ATOM 3436 O O . GLU B 1 112 ? -0.718 23.016 27.344 1 98.69 112 GLU B O 1
ATOM 3441 N N . LEU B 1 113 ? 0.144 22.078 25.516 1 98.88 113 LEU B N 1
ATOM 3442 C CA . LEU B 1 113 ? -0.385 23.141 24.656 1 98.88 113 LEU B CA 1
ATOM 3443 C C . LEU B 1 113 ? -1.909 23.156 24.688 1 98.88 113 LEU B C 1
ATOM 3445 O O . LEU B 1 113 ? -2.516 24.219 24.828 1 98.88 113 LEU B O 1
ATOM 3449 N N . ILE B 1 114 ? -2.502 22 24.562 1 98.88 114 ILE B N 1
ATOM 3450 C CA . ILE B 1 114 ? -3.957 21.891 24.562 1 98.88 114 ILE B CA 1
ATOM 3451 C C . ILE B 1 114 ? -4.52 22.359 25.891 1 98.88 114 ILE B C 1
ATOM 3453 O O . ILE B 1 114 ? -5.492 23.109 25.938 1 98.88 114 ILE B O 1
ATOM 3457 N N . SER B 1 115 ? -3.922 21.938 26.984 1 98.81 115 SER B N 1
ATOM 3458 C CA . SER B 1 115 ? -4.355 22.359 28.312 1 98.81 115 SER B CA 1
ATOM 3459 C C . SER B 1 115 ? -4.293 23.875 28.469 1 98.81 115 SER B C 1
ATOM 3461 O O . SER B 1 115 ? -5.23 24.484 28.984 1 98.81 115 SER B O 1
ATOM 3463 N N . THR B 1 116 ? -3.207 24.453 28.031 1 98.81 116 THR B N 1
ATOM 3464 C CA . THR B 1 116 ? -3.025 25.906 28.125 1 98.81 116 THR B CA 1
ATOM 3465 C C . THR B 1 116 ? -4.078 26.641 27.297 1 98.81 116 THR B C 1
ATOM 3467 O O . THR B 1 116 ? -4.68 27.594 27.766 1 98.81 116 THR B O 1
ATOM 3470 N N . ALA B 1 117 ? -4.297 26.188 26.094 1 98.88 117 ALA B N 1
ATOM 3471 C CA . ALA B 1 117 ? -5.301 26.812 25.234 1 98.88 117 ALA B CA 1
ATOM 3472 C C . ALA B 1 117 ? -6.684 26.75 25.875 1 98.88 117 ALA B C 1
ATOM 3474 O O . ALA B 1 117 ? -7.43 27.734 25.828 1 98.88 117 ALA B O 1
ATOM 3475 N N . ARG B 1 118 ? -7.008 25.641 26.438 1 98.62 118 ARG B N 1
ATOM 3476 C CA . ARG B 1 118 ? -8.312 25.469 27.078 1 98.62 118 ARG B CA 1
ATOM 3477 C C . ARG B 1 118 ? -8.453 26.359 28.297 1 98.62 118 ARG B C 1
ATOM 3479 O O . ARG B 1 118 ? -9.492 26.984 28.5 1 98.62 118 ARG B O 1
ATOM 3486 N N . GLU B 1 119 ? -7.465 26.359 29.094 1 98.5 119 GLU B N 1
ATOM 3487 C CA . GLU B 1 119 ? -7.473 27.219 30.281 1 98.5 119 GLU B CA 1
ATOM 3488 C C . GLU B 1 119 ? -7.695 28.672 29.922 1 98.5 119 GLU B C 1
ATOM 3490 O O . GLU B 1 119 ? -8.445 29.391 30.594 1 98.5 119 GLU B O 1
ATOM 3495 N N . LYS B 1 120 ? -7.117 29.109 28.875 1 98.44 120 LYS B N 1
ATOM 3496 C CA . LYS B 1 120 ? -7.18 30.516 28.453 1 98.44 120 LYS B CA 1
ATOM 3497 C C . LYS B 1 120 ? -8.367 30.75 27.531 1 98.44 120 LYS B C 1
ATOM 3499 O O . LYS B 1 120 ? -8.617 31.891 27.125 1 98.44 120 LYS B O 1
ATOM 3504 N N . LYS B 1 121 ? -9.047 29.656 27.188 1 98.5 121 LYS B N 1
ATOM 3505 C CA . LYS B 1 121 ? -10.188 29.703 26.281 1 98.5 121 LYS B CA 1
ATOM 3506 C C . LYS B 1 121 ? -9.789 30.281 24.922 1 98.5 121 LYS B C 1
ATOM 3508 O O . LYS B 1 121 ? -10.477 31.156 24.391 1 98.5 121 LYS B O 1
ATOM 3513 N N . LEU B 1 122 ? -8.68 29.844 24.406 1 98.81 122 LEU B N 1
ATOM 3514 C CA . LEU B 1 122 ? -8.164 30.312 23.125 1 98.81 122 LEU B CA 1
ATOM 3515 C C . LEU B 1 122 ? -8.234 29.219 22.078 1 98.81 122 LEU B C 1
ATOM 3517 O O . LEU B 1 122 ? -8.211 28.031 22.406 1 98.81 122 LEU B O 1
ATOM 3521 N N . PHE B 1 123 ? -8.336 29.609 20.797 1 98.81 123 PHE B N 1
ATOM 3522 C CA . PHE B 1 123 ? -8.359 28.703 19.656 1 98.81 123 PHE B CA 1
ATOM 3523 C C . PHE B 1 123 ? -6.969 28.125 19.406 1 98.81 123 PHE B C 1
ATOM 3525 O O . PHE B 1 123 ? -5.969 28.844 19.484 1 98.81 123 PHE B O 1
ATOM 3532 N N . LEU B 1 124 ? -6.902 26.828 19.156 1 98.94 124 LEU B N 1
ATOM 3533 C CA . LEU B 1 124 ? -5.688 26.109 18.781 1 98.94 124 LEU B CA 1
ATOM 3534 C C . LEU B 1 124 ? -5.98 25.062 17.719 1 98.94 124 LEU B C 1
ATOM 3536 O O . LEU B 1 124 ? -6.984 24.344 17.797 1 98.94 124 LEU B O 1
ATOM 3540 N N . MET B 1 125 ? -5.125 25.016 16.688 1 98.94 125 MET B N 1
ATOM 3541 C CA . MET B 1 125 ? -5.332 24.047 15.609 1 98.94 125 MET B CA 1
ATOM 3542 C C . MET B 1 125 ? -4 23.641 14.984 1 98.94 125 MET B C 1
ATOM 3544 O O . MET B 1 125 ? -3.096 24.453 14.836 1 98.94 125 MET B O 1
ATOM 3548 N N . GLU B 1 126 ? -3.895 22.328 14.703 1 98.88 126 GLU B N 1
ATOM 3549 C CA . GLU B 1 126 ? -2.777 21.844 13.898 1 98.88 126 GLU B CA 1
ATOM 3550 C C . GLU B 1 126 ? -2.918 22.281 12.445 1 98.88 126 GLU B C 1
ATOM 3552 O O . GLU B 1 126 ? -3.996 22.156 11.859 1 98.88 126 GLU B O 1
ATOM 3557 N N . ALA B 1 127 ? -1.84 22.797 11.906 1 98.75 127 ALA B N 1
ATOM 3558 C CA . ALA B 1 127 ? -1.839 23.188 10.5 1 98.75 127 ALA B CA 1
ATOM 3559 C C . ALA B 1 127 ? -1.58 22 9.594 1 98.75 127 ALA B C 1
ATOM 3561 O O . ALA B 1 127 ? -0.472 21.828 9.078 1 98.75 127 ALA B O 1
ATOM 3562 N N . MET B 1 128 ? -2.57 21.219 9.375 1 98.44 128 MET B N 1
ATOM 3563 C CA . MET B 1 128 ? -2.58 20.141 8.406 1 98.44 128 MET B CA 1
ATOM 3564 C C . MET B 1 128 ? -3.293 20.547 7.125 1 98.44 128 MET B C 1
ATOM 3566 O O . MET B 1 128 ? -4.406 20.094 6.855 1 98.44 128 MET B O 1
ATOM 3570 N N . TRP B 1 129 ? -2.611 21.25 6.312 1 98.31 129 TRP B N 1
ATOM 3571 C CA . TRP B 1 129 ? -3.201 21.984 5.199 1 98.31 129 TRP B CA 1
ATOM 3572 C C . TRP B 1 129 ? -3.93 21.031 4.246 1 98.31 129 TRP B C 1
ATOM 3574 O O . TRP B 1 129 ? -4.992 21.375 3.723 1 98.31 129 TRP B O 1
ATOM 3584 N N . SER B 1 130 ? -3.479 19.797 4.121 1 98.06 130 SER B N 1
ATOM 3585 C CA . SER B 1 130 ? -4.012 18.859 3.146 1 98.06 130 SER B CA 1
ATOM 3586 C C . SER B 1 130 ? -5.457 18.484 3.469 1 98.06 130 SER B C 1
ATOM 3588 O O . SER B 1 130 ? -6.246 18.203 2.566 1 98.06 130 SER B O 1
ATOM 3590 N N . ARG B 1 131 ? -5.816 18.562 4.762 1 98.12 131 ARG B N 1
ATOM 3591 C CA . ARG B 1 131 ? -7.164 18.219 5.207 1 98.12 131 ARG B CA 1
ATOM 3592 C C . ARG B 1 131 ? -8.195 19.172 4.605 1 98.12 131 ARG B C 1
ATOM 3594 O O . ARG B 1 131 ? -9.383 18.859 4.562 1 98.12 131 ARG B O 1
ATOM 3601 N N . PHE B 1 132 ? -7.746 20.297 4.105 1 98.19 132 PHE B N 1
ATOM 3602 C CA . PHE B 1 132 ? -8.68 21.359 3.748 1 98.19 132 PHE B CA 1
ATOM 3603 C C . PHE B 1 132 ? -8.773 21.516 2.234 1 98.19 132 PHE B C 1
ATOM 3605 O O . PHE B 1 132 ? -9.531 22.344 1.735 1 98.19 132 PHE B O 1
ATOM 3612 N N . LEU B 1 133 ? -8.039 20.703 1.519 1 98.31 133 LEU B N 1
ATOM 3613 C CA . LEU B 1 133 ? -8.109 20.734 0.062 1 98.31 133 LEU B CA 1
ATOM 3614 C C . LEU B 1 133 ? -9.477 20.25 -0.425 1 98.31 133 LEU B C 1
ATOM 3616 O O . LEU B 1 133 ? -10.062 19.328 0.161 1 98.31 133 LEU B O 1
ATOM 3620 N N . LYS B 1 134 ? -9.898 20.828 -1.477 1 97.5 134 LYS B N 1
ATOM 3621 C CA . LYS B 1 134 ? -11.227 20.547 -2.008 1 97.5 134 LYS B CA 1
ATOM 3622 C C . LYS B 1 134 ? -11.406 19.047 -2.264 1 97.5 134 LYS B C 1
ATOM 3624 O O . LYS B 1 134 ? -12.398 18.453 -1.843 1 97.5 134 LYS B O 1
ATOM 3629 N N . PRO B 1 135 ? -10.453 18.344 -2.92 1 98.62 135 PRO B N 1
ATOM 3630 C CA . PRO B 1 135 ? -10.648 16.906 -3.145 1 98.62 135 PRO B CA 1
ATOM 3631 C C . PRO B 1 135 ? -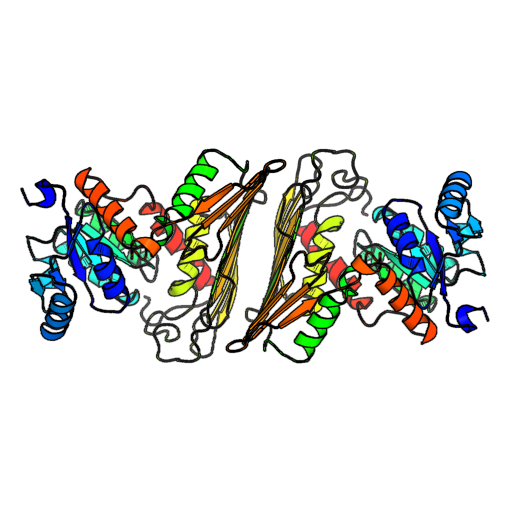10.758 16.125 -1.843 1 98.62 135 PRO B C 1
ATOM 3633 O O . PRO B 1 135 ? -11.539 15.172 -1.759 1 98.62 135 PRO B O 1
ATOM 3636 N N . ILE B 1 136 ? -10.039 16.5 -0.853 1 98.75 136 ILE B N 1
ATOM 3637 C CA . ILE B 1 136 ? -10.078 15.789 0.42 1 98.75 136 ILE B CA 1
ATOM 3638 C C . ILE B 1 136 ? -11.414 16.031 1.109 1 98.75 136 ILE B C 1
ATOM 3640 O O . ILE B 1 136 ? -11.977 15.133 1.737 1 98.75 136 ILE B O 1
ATOM 3644 N N . GLY B 1 137 ? -11.898 17.312 1.025 1 98.44 137 GLY B N 1
ATOM 3645 C CA . GLY B 1 137 ? -13.25 17.578 1.494 1 98.44 137 GLY B CA 1
ATOM 3646 C C . GLY B 1 137 ? -14.297 16.703 0.827 1 98.44 137 GLY B C 1
ATOM 3647 O O . GLY B 1 137 ? -15.195 16.172 1.491 1 98.44 137 GLY B O 1
ATOM 3648 N N . GLN B 1 138 ? -14.156 16.547 -0.472 1 98.69 138 GLN B N 1
ATOM 3649 C CA . GLN B 1 138 ? -15.086 15.695 -1.217 1 98.69 138 GLN B CA 1
ATOM 3650 C C . GLN B 1 138 ? -14.984 14.242 -0.766 1 98.69 138 GLN B C 1
ATOM 3652 O O . GLN B 1 138 ? -16 13.547 -0.667 1 98.69 138 GLN B O 1
ATOM 3657 N N . VAL B 1 139 ? -13.82 13.781 -0.52 1 98.88 139 VAL B N 1
ATOM 3658 C CA . VAL B 1 139 ? -13.602 12.43 -0.025 1 98.88 139 VAL B CA 1
ATOM 3659 C C . VAL B 1 139 ? -14.367 12.219 1.279 1 98.88 139 VAL B C 1
ATOM 3661 O O . VAL B 1 139 ? -15.07 11.219 1.443 1 98.88 139 VAL B O 1
ATOM 3664 N N . ARG B 1 140 ? -14.242 13.148 2.227 1 98.75 140 ARG B N 1
ATOM 3665 C CA . ARG B 1 140 ? -14.961 13.039 3.488 1 98.75 140 ARG B CA 1
ATOM 3666 C C . ARG B 1 140 ? -16.469 12.984 3.252 1 98.75 140 ARG B C 1
ATOM 3668 O O . ARG B 1 140 ? -17.188 12.25 3.938 1 98.75 140 ARG B O 1
ATOM 3675 N N . GLN B 1 141 ? -16.922 13.789 2.264 1 98.75 141 GLN B N 1
ATOM 3676 C CA . GLN B 1 141 ? -18.328 13.773 1.931 1 98.75 141 GLN B CA 1
ATOM 3677 C C . GLN B 1 141 ? -18.766 12.406 1.394 1 98.75 141 GLN B C 1
ATOM 3679 O O . GLN B 1 141 ? -19.781 11.859 1.809 1 98.75 141 GLN B O 1
ATOM 3684 N N . TRP B 1 142 ? -17.969 11.852 0.463 1 98.88 142 TRP B N 1
ATOM 3685 C CA . TRP B 1 142 ? -18.281 10.531 -0.088 1 98.88 142 TRP B CA 1
ATOM 3686 C C . TRP B 1 142 ? -18.344 9.484 1.016 1 98.88 142 TRP B C 1
ATOM 3688 O O . TRP B 1 142 ? -19.203 8.609 0.998 1 98.88 142 TRP B O 1
ATOM 3698 N N . LEU B 1 143 ? -17.453 9.539 1.97 1 98.81 143 LEU B N 1
ATOM 3699 C CA . LEU B 1 143 ? -17.406 8.594 3.074 1 98.81 143 LEU B CA 1
ATOM 3700 C C . LEU B 1 143 ? -18.625 8.75 3.979 1 98.81 143 LEU B C 1
ATOM 3702 O O . LEU B 1 143 ? -19.234 7.754 4.391 1 98.81 143 LEU B O 1
ATOM 3706 N N . SER B 1 144 ? -18.984 9.992 4.301 1 98.5 144 SER B N 1
ATOM 3707 C CA . SER B 1 144 ? -20.141 10.25 5.156 1 98.5 144 SER B CA 1
ATOM 3708 C C . SER B 1 144 ? -21.422 9.75 4.512 1 98.5 144 SER B C 1
ATOM 3710 O O . SER B 1 144 ? -22.344 9.336 5.207 1 98.5 144 SER B O 1
ATOM 3712 N N . GLU B 1 145 ? -21.406 9.773 3.178 1 98.56 145 GLU B N 1
ATOM 3713 C CA . GLU B 1 145 ? -22.562 9.312 2.422 1 98.56 145 GLU B CA 1
ATOM 3714 C C . GLU B 1 145 ? -22.5 7.816 2.146 1 98.56 145 GLU B C 1
ATOM 3716 O O . GLU B 1 145 ? -23.375 7.262 1.476 1 98.56 145 GLU B O 1
ATOM 3721 N N . GLU B 1 146 ? -21.453 7.168 2.598 1 98.5 146 GLU B N 1
ATOM 3722 C CA . GLU B 1 146 ? -21.234 5.73 2.465 1 98.5 146 GLU B CA 1
ATOM 3723 C C . GLU B 1 146 ? -21.266 5.301 1.002 1 98.5 146 GLU B C 1
ATOM 3725 O O . GLU B 1 146 ? -21.828 4.266 0.662 1 98.5 146 GLU B O 1
ATOM 3730 N N . LYS B 1 147 ? -20.625 6.172 0.156 1 98.56 147 LYS B N 1
ATOM 3731 C CA . LYS B 1 147 ? -20.641 5.91 -1.281 1 98.56 147 LYS B CA 1
ATOM 3732 C C . LYS B 1 147 ? -19.891 4.625 -1.615 1 98.56 147 LYS B C 1
ATOM 3734 O O . LYS B 1 147 ? -20.172 3.982 -2.629 1 98.56 147 LYS B O 1
ATOM 3739 N N . ILE B 1 148 ? -18.984 4.195 -0.763 1 98.69 148 ILE B N 1
ATOM 3740 C CA . ILE B 1 148 ? -18.219 2.984 -1.046 1 98.69 148 ILE B CA 1
ATOM 3741 C C . ILE B 1 148 ? -18.547 1.915 -0.005 1 98.69 148 ILE B C 1
ATOM 3743 O O . ILE B 1 148 ? -17.766 0.98 0.197 1 98.69 148 ILE B O 1
ATOM 3747 N N . GLY B 1 149 ? -19.578 2.033 0.662 1 98.25 149 GLY B N 1
ATOM 3748 C CA . GLY B 1 149 ? -19.953 1.074 1.689 1 98.25 149 GLY B CA 1
ATOM 3749 C C . GLY B 1 149 ? -19.078 1.151 2.926 1 98.25 149 GLY B C 1
ATOM 3750 O O . GLY B 1 149 ? -18.641 2.234 3.312 1 98.25 149 GLY B O 1
ATOM 3751 N N . GLU B 1 150 ? -18.938 0.006 3.6 1 98 150 GLU B N 1
ATOM 3752 C CA . GLU B 1 150 ? -18.094 -0.051 4.789 1 98 150 GLU B CA 1
ATOM 3753 C C . GLU B 1 150 ? -16.609 0.008 4.422 1 98 150 GLU B C 1
ATOM 3755 O O . GLU B 1 150 ? -16.125 -0.821 3.648 1 98 150 GLU B O 1
ATOM 3760 N N . VAL B 1 151 ? -15.922 0.99 4.969 1 98.81 151 VAL B N 1
ATOM 3761 C CA . VAL B 1 151 ? -14.5 1.12 4.691 1 98.81 151 VAL B CA 1
ATOM 3762 C C . VAL B 1 151 ? -13.734 -0.009 5.379 1 98.81 151 VAL B C 1
ATOM 3764 O O . VAL B 1 151 ? -13.945 -0.278 6.562 1 98.81 151 VAL B O 1
ATOM 3767 N N . ARG B 1 152 ? -12.789 -0.646 4.59 1 98.75 152 ARG B N 1
ATOM 3768 C CA . ARG B 1 152 ? -12.078 -1.805 5.109 1 98.75 152 ARG B CA 1
ATOM 3769 C C . ARG B 1 152 ? -10.57 -1.558 5.125 1 98.75 152 ARG B C 1
ATOM 3771 O O . ARG B 1 152 ? -9.891 -1.896 6.094 1 98.75 152 ARG B O 1
ATOM 3778 N N . VAL B 1 153 ? -10.078 -0.984 4.09 1 98.88 153 VAL B N 1
ATOM 3779 C CA . VAL B 1 153 ? -8.633 -0.821 3.961 1 98.88 153 VAL B CA 1
ATOM 3780 C C . VAL B 1 153 ? -8.312 0.607 3.525 1 98.88 153 VAL B C 1
ATOM 3782 O O . VAL B 1 153 ? -8.922 1.132 2.594 1 98.88 153 VAL B O 1
ATOM 3785 N N . VAL B 1 154 ? -7.402 1.242 4.215 1 98.94 154 VAL B N 1
ATOM 3786 C CA . VAL B 1 154 ? -6.836 2.537 3.846 1 98.94 154 VAL B CA 1
ATOM 3787 C C . VAL B 1 154 ? -5.348 2.383 3.541 1 98.94 154 VAL B C 1
ATOM 3789 O O . VAL B 1 154 ? -4.617 1.742 4.297 1 98.94 154 VAL B O 1
ATOM 3792 N N . LYS B 1 155 ? -4.906 2.801 2.406 1 98.88 155 LYS B N 1
ATOM 3793 C CA . LYS B 1 155 ? -3.496 2.863 2.039 1 98.88 155 LYS B CA 1
ATOM 3794 C C . LYS B 1 155 ? -3.061 4.301 1.774 1 98.88 155 LYS B C 1
ATOM 3796 O O . LYS B 1 155 ? -3.785 5.07 1.138 1 98.88 155 LYS B O 1
ATOM 3801 N N . ALA B 1 156 ? -1.964 4.676 2.307 1 98.94 156 ALA B N 1
ATOM 3802 C CA . ALA B 1 156 ? -1.417 6.008 2.053 1 98.94 156 ALA B CA 1
ATOM 3803 C C . ALA B 1 156 ? 0.098 6.023 2.236 1 98.94 156 ALA B C 1
ATOM 3805 O O . ALA B 1 156 ? 0.632 5.312 3.092 1 98.94 156 ALA B O 1
ATOM 3806 N N . GLU B 1 157 ? 0.776 6.809 1.434 1 98.81 157 GLU B N 1
ATOM 3807 C CA . GLU B 1 157 ? 2.232 6.883 1.502 1 98.81 157 GLU B CA 1
ATOM 3808 C C . GLU B 1 157 ? 2.732 8.281 1.146 1 98.81 157 GLU B C 1
ATOM 3810 O O . GLU B 1 157 ? 2.115 8.977 0.34 1 98.81 157 GLU B O 1
ATOM 3815 N N . PHE B 1 158 ? 3.762 8.641 1.771 1 98.88 158 PHE B N 1
ATOM 3816 C CA . PHE B 1 158 ? 4.461 9.875 1.409 1 98.88 158 PHE B CA 1
ATOM 3817 C C . PHE B 1 158 ? 5.965 9.711 1.587 1 98.88 158 PHE B C 1
ATOM 3819 O O . PHE B 1 158 ? 6.445 9.516 2.705 1 98.88 158 PHE B O 1
ATOM 3826 N N . GLY B 1 159 ? 6.641 9.852 0.499 1 98.06 159 GLY B N 1
ATOM 3827 C CA . GLY B 1 159 ? 8.086 9.742 0.544 1 98.06 159 GLY B CA 1
ATOM 3828 C C . GLY B 1 159 ? 8.773 10.383 -0.645 1 98.06 159 GLY B C 1
ATOM 3829 O O . GLY B 1 159 ? 8.18 10.508 -1.718 1 98.06 159 GLY B O 1
ATOM 3830 N N . PHE B 1 160 ? 9.93 10.852 -0.428 1 97.38 160 PHE B N 1
ATOM 3831 C CA . PHE B 1 160 ? 10.82 11.453 -1.409 1 97.38 160 PHE B CA 1
ATOM 3832 C C . PHE B 1 160 ? 12.281 11.203 -1.042 1 97.38 160 PHE B C 1
ATOM 3834 O O . PHE B 1 160 ? 12.578 10.766 0.071 1 97.38 160 PHE B O 1
ATOM 3841 N N . ASP B 1 161 ? 13.148 11.422 -1.992 1 97.06 161 ASP B N 1
ATOM 3842 C CA . ASP B 1 161 ? 14.578 11.336 -1.728 1 97.06 161 ASP B CA 1
ATOM 3843 C C . ASP B 1 161 ? 15.203 12.727 -1.607 1 97.06 161 ASP B C 1
ATOM 3845 O O . ASP B 1 161 ? 15.469 13.383 -2.617 1 97.06 161 ASP B O 1
ATOM 3849 N N . ALA B 1 162 ? 15.531 13.078 -0.399 1 96.06 162 ALA B N 1
ATOM 3850 C CA . ALA B 1 162 ? 16.094 14.406 -0.138 1 96.06 162 ALA B CA 1
ATOM 3851 C C . ALA B 1 162 ? 17.609 14.406 -0.272 1 96.06 162 ALA B C 1
ATOM 3853 O O . ALA B 1 162 ? 18.25 15.438 -0.1 1 96.06 162 ALA B O 1
ATOM 3854 N N . GLY B 1 163 ? 18.141 13.273 -0.57 1 95.5 163 GLY B N 1
ATOM 3855 C CA . GLY B 1 163 ? 19.594 13.164 -0.605 1 95.5 163 GLY B CA 1
ATOM 3856 C C . GLY B 1 163 ? 20.219 13.078 0.774 1 95.5 163 GLY B C 1
ATOM 3857 O O . GLY B 1 163 ? 19.516 12.844 1.765 1 95.5 163 GLY B O 1
ATOM 3858 N N . TRP B 1 164 ? 21.547 13.133 0.798 1 96.19 164 TRP B N 1
ATOM 3859 C CA . TRP B 1 164 ? 22.297 12.961 2.037 1 96.19 164 TRP B CA 1
ATOM 3860 C C . TRP B 1 164 ? 22.734 14.312 2.602 1 96.19 164 TRP B C 1
ATOM 3862 O O . TRP B 1 164 ? 23.547 15.008 1.995 1 96.19 164 TRP B O 1
ATOM 3872 N N . ASN B 1 165 ? 22.156 14.695 3.627 1 97.62 165 ASN B N 1
ATOM 3873 C CA . ASN B 1 165 ? 22.516 15.883 4.391 1 97.62 165 ASN B CA 1
ATOM 3874 C C . ASN B 1 165 ? 22.344 15.664 5.891 1 97.62 165 ASN B C 1
ATOM 3876 O O . ASN B 1 165 ? 21.344 16.094 6.469 1 97.62 165 ASN B O 1
ATOM 3880 N N . PRO B 1 166 ? 23.297 15.047 6.527 1 97.56 166 PRO B N 1
ATOM 3881 C CA . PRO B 1 166 ? 23.156 14.625 7.922 1 97.56 166 PRO B CA 1
ATOM 3882 C C . PRO B 1 166 ? 22.969 15.805 8.875 1 97.56 166 PRO B C 1
ATOM 3884 O O . PRO B 1 166 ? 22.484 15.625 10 1 97.56 166 PRO B O 1
ATOM 3887 N N . GLU B 1 167 ? 23.328 16.969 8.461 1 97.12 167 GLU B N 1
ATOM 3888 C CA . GLU B 1 167 ? 23.172 18.141 9.312 1 97.12 167 GLU B CA 1
ATOM 3889 C C . GLU B 1 167 ? 21.844 18.844 9.062 1 97.12 167 GLU B C 1
ATOM 3891 O O . GLU B 1 167 ? 21.469 19.75 9.805 1 97.12 167 GLU B O 1
ATOM 3896 N N . GLY B 1 168 ? 21.141 18.375 8.07 1 96.38 168 GLY B N 1
ATOM 3897 C CA . GLY B 1 168 ? 19.875 19 7.676 1 96.38 168 GLY B CA 1
ATOM 3898 C C . GLY B 1 168 ? 18.703 18.562 8.516 1 96.38 168 GLY B C 1
ATOM 3899 O O . GLY B 1 168 ? 18.766 17.516 9.18 1 96.38 168 GLY B O 1
ATOM 3900 N N . ARG B 1 169 ? 17.641 19.312 8.445 1 95.06 169 ARG B N 1
ATOM 3901 C CA . ARG B 1 169 ? 16.469 19.156 9.297 1 95.06 169 ARG B CA 1
ATOM 3902 C C . ARG B 1 169 ? 15.859 17.766 9.148 1 95.06 169 ARG B C 1
ATOM 3904 O O . ARG B 1 169 ? 15.203 17.266 10.062 1 95.06 169 ARG B O 1
ATOM 3911 N N . LEU B 1 170 ? 16.125 17.109 8.039 1 97.44 170 LEU B N 1
ATOM 3912 C CA . LEU B 1 170 ? 15.445 15.844 7.77 1 97.44 170 LEU B CA 1
ATOM 3913 C C . LEU B 1 170 ? 16.234 14.664 8.328 1 97.44 170 LEU B C 1
ATOM 3915 O O . LEU B 1 170 ? 15.68 13.578 8.5 1 97.44 170 LEU B O 1
ATOM 3919 N N . LEU B 1 171 ? 17.547 14.938 8.602 1 98.25 171 LEU B N 1
ATOM 3920 C CA . LEU B 1 171 ? 18.344 13.789 8.992 1 98.25 171 LEU B CA 1
ATOM 3921 C C . LEU B 1 171 ? 19.031 14.031 10.336 1 98.25 171 LEU B C 1
ATOM 3923 O O . LEU B 1 171 ? 19.547 13.102 10.945 1 98.25 171 LEU B O 1
ATOM 3927 N N . ASN B 1 172 ? 19 15.227 10.836 1 98 172 ASN B N 1
ATOM 3928 C CA . ASN B 1 172 ? 19.688 15.578 12.07 1 98 172 ASN B CA 1
ATOM 3929 C C . ASN B 1 172 ? 18.828 15.305 13.297 1 98 172 ASN B C 1
ATOM 3931 O O . ASN B 1 172 ? 17.797 15.961 13.5 1 98 172 ASN B O 1
ATOM 3935 N N . PRO B 1 173 ? 19.219 14.414 14.148 1 97.44 173 PRO B N 1
ATOM 3936 C CA . PRO B 1 173 ? 18.406 14.109 15.328 1 97.44 173 PRO B CA 1
ATOM 3937 C C . PRO B 1 173 ? 18.266 15.297 16.281 1 97.44 173 PRO B C 1
ATOM 3939 O O . PRO B 1 173 ? 17.266 15.422 16.984 1 97.44 173 PRO B O 1
ATOM 3942 N N . GLU B 1 174 ? 19.172 16.188 16.281 1 96.5 174 GLU B N 1
ATOM 3943 C CA . GLU B 1 174 ? 19.141 17.375 17.125 1 96.5 174 GLU B CA 1
ATOM 3944 C C . GLU B 1 174 ? 18.031 18.328 16.703 1 96.5 174 GLU B C 1
ATOM 3946 O O . GLU B 1 174 ? 17.625 19.219 17.453 1 96.5 174 GLU B O 1
ATOM 3951 N N . LEU B 1 175 ? 17.562 18.125 15.508 1 96.06 175 LEU B N 1
ATOM 3952 C CA . LEU B 1 175 ? 16.516 18.984 14.961 1 96.06 175 LEU B CA 1
ATOM 3953 C C . LEU B 1 175 ? 15.211 18.219 14.797 1 96.06 175 LEU B C 1
ATOM 3955 O O . LEU B 1 175 ? 14.305 18.672 14.102 1 96.06 175 LEU B O 1
ATOM 3959 N N . GLY B 1 176 ? 15.148 17.031 15.406 1 96.75 176 GLY B N 1
ATOM 3960 C CA . GLY B 1 176 ? 13.961 16.219 15.281 1 96.75 176 GLY B CA 1
ATOM 3961 C C . GLY B 1 176 ? 13.844 15.531 13.93 1 96.75 176 GLY B C 1
ATOM 3962 O O . GLY B 1 176 ? 12.742 15.281 13.445 1 96.75 176 GLY B O 1
ATOM 3963 N N . GLY B 1 177 ? 14.984 15.289 13.328 1 97.25 177 GLY B N 1
ATOM 3964 C CA . GLY B 1 177 ? 15 14.703 12 1 97.25 177 GLY B CA 1
ATOM 3965 C C . GLY B 1 177 ? 14.383 13.32 11.953 1 97.25 177 GLY B C 1
ATOM 3966 O O . GLY B 1 177 ? 14.156 12.695 12.992 1 97.25 177 GLY B O 1
ATOM 3967 N N . GLY B 1 178 ? 14.172 12.852 10.625 1 98.19 178 GLY B N 1
ATOM 3968 C CA . GLY B 1 178 ? 13.523 11.578 10.367 1 98.19 178 GLY B CA 1
ATOM 3969 C C . GLY B 1 178 ? 12.281 11.711 9.508 1 98.19 178 GLY B C 1
ATOM 3970 O O . GLY B 1 178 ? 11.719 12.805 9.375 1 98.19 178 GLY B O 1
ATOM 3971 N N . ALA B 1 179 ? 11.836 10.578 9.039 1 98.69 179 ALA B N 1
ATOM 3972 C CA . ALA B 1 179 ? 10.719 10.555 8.102 1 98.69 179 ALA B CA 1
ATOM 3973 C C . ALA B 1 179 ? 9.383 10.641 8.836 1 98.69 179 ALA B C 1
ATOM 3975 O O . ALA B 1 179 ? 8.453 11.305 8.367 1 98.69 179 ALA B O 1
ATOM 3976 N N . LEU B 1 180 ? 9.219 10.039 9.992 1 98.75 180 LEU B N 1
ATOM 3977 C CA . LEU B 1 180 ? 7.918 9.836 10.625 1 98.75 180 LEU B CA 1
ATOM 3978 C C . LEU B 1 180 ? 7.27 11.172 10.969 1 98.75 180 LEU B C 1
ATOM 3980 O O . LEU B 1 180 ? 6.133 11.438 10.57 1 98.75 180 LEU B O 1
ATOM 3984 N N . LEU B 1 181 ? 7.988 12.07 11.633 1 98.38 181 LEU B N 1
ATOM 3985 C CA . LEU B 1 181 ? 7.395 13.328 12.07 1 98.38 181 LEU B CA 1
ATOM 3986 C C . LEU B 1 181 ? 7.207 14.281 10.891 1 98.38 181 LEU B C 1
ATOM 3988 O O . LEU B 1 181 ? 6.191 14.977 10.805 1 98.38 181 LEU B O 1
ATOM 3992 N N . ASP B 1 182 ? 8.133 14.281 9.992 1 96.81 182 ASP B N 1
ATOM 3993 C CA . ASP B 1 182 ? 8.086 15.234 8.883 1 96.81 182 ASP B CA 1
ATOM 3994 C C . ASP B 1 182 ? 7.141 14.75 7.785 1 96.81 182 ASP B C 1
ATOM 3996 O O . ASP B 1 182 ? 6.215 15.469 7.398 1 96.81 182 ASP B O 1
ATOM 4000 N N . ALA B 1 183 ? 7.402 13.547 7.305 1 97.56 183 ALA B N 1
ATOM 4001 C CA . ALA B 1 183 ? 6.66 13.008 6.164 1 97.56 183 ALA B CA 1
ATOM 4002 C C . ALA B 1 183 ? 5.543 12.078 6.629 1 97.56 183 ALA B C 1
ATOM 4004 O O . ALA B 1 183 ? 4.418 12.164 6.133 1 97.56 183 ALA B O 1
ATOM 4005 N N . GLY B 1 184 ? 5.82 11.297 7.617 1 98.44 184 GLY B N 1
ATOM 4006 C CA . GLY B 1 184 ? 4.91 10.258 8.07 1 98.44 184 GLY B CA 1
ATOM 4007 C C . GLY B 1 184 ? 3.65 10.805 8.711 1 98.44 184 GLY B C 1
ATOM 4008 O O . GLY B 1 184 ? 2.617 10.133 8.734 1 98.44 184 GLY B O 1
ATOM 4009 N N . ILE B 1 185 ? 3.689 12.016 9.195 1 98.69 185 ILE B N 1
ATOM 4010 C CA . ILE B 1 185 ? 2.535 12.648 9.828 1 98.69 185 ILE B CA 1
ATOM 4011 C C . ILE B 1 185 ? 1.376 12.711 8.828 1 98.69 185 ILE B C 1
ATOM 4013 O O . ILE B 1 185 ? 0.21 12.617 9.219 1 98.69 185 ILE B O 1
ATOM 4017 N N . TYR B 1 186 ? 1.649 12.789 7.535 1 98.75 186 TYR B N 1
ATOM 4018 C CA . TYR B 1 186 ? 0.614 12.953 6.523 1 98.75 186 TYR B CA 1
ATOM 4019 C C . TYR B 1 186 ? -0.172 11.664 6.324 1 98.75 186 TYR B C 1
ATOM 4021 O O . TYR B 1 186 ? -1.392 11.641 6.5 1 98.75 186 TYR B O 1
ATOM 4029 N N . PRO B 1 187 ? 0.491 10.531 6.031 1 98.88 187 PRO B N 1
ATOM 4030 C CA . PRO B 1 187 ? -0.309 9.312 5.887 1 98.8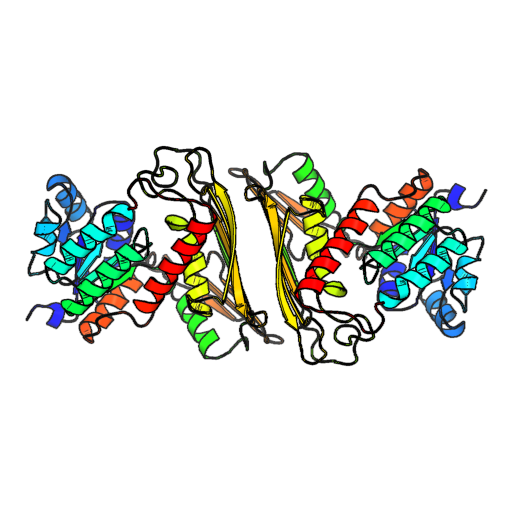8 187 PRO B CA 1
ATOM 4031 C C . PRO B 1 187 ? -0.98 8.891 7.191 1 98.88 187 PRO B C 1
ATOM 4033 O O . PRO B 1 187 ? -2.084 8.336 7.176 1 98.88 187 PRO B O 1
ATOM 4036 N N . VAL B 1 188 ? -0.361 9.141 8.32 1 98.94 188 VAL B N 1
ATOM 4037 C CA . VAL B 1 188 ? -0.975 8.789 9.602 1 98.94 188 VAL B CA 1
ATOM 4038 C C . VAL B 1 188 ? -2.221 9.648 9.82 1 98.94 188 VAL B C 1
ATOM 4040 O O . VAL B 1 188 ? -3.266 9.133 10.234 1 98.94 188 VAL B O 1
ATOM 4043 N N . SER B 1 189 ? -2.076 10.945 9.555 1 98.88 189 SER B N 1
ATOM 4044 C CA . SER B 1 189 ? -3.219 11.844 9.68 1 98.88 189 SER B CA 1
ATOM 4045 C C . SER B 1 189 ? -4.336 11.453 8.719 1 98.88 189 SER B C 1
ATOM 4047 O O . SER B 1 189 ? -5.516 11.531 9.062 1 98.88 189 SER B O 1
ATOM 4049 N N . PHE B 1 190 ? -3.984 11.023 7.562 1 98.88 190 PHE B N 1
ATOM 4050 C CA . PHE B 1 190 ? -4.969 10.594 6.578 1 98.88 190 PHE B CA 1
ATOM 4051 C C . PHE B 1 190 ? -5.734 9.375 7.078 1 98.88 190 PHE B C 1
ATOM 4053 O O . PHE B 1 190 ? -6.965 9.336 7.008 1 98.88 190 PHE B O 1
ATOM 4060 N N . ALA B 1 191 ? -5.008 8.414 7.555 1 98.94 191 ALA B N 1
ATOM 4061 C CA . ALA B 1 191 ? -5.648 7.23 8.125 1 98.94 191 ALA B CA 1
ATOM 4062 C C . ALA B 1 191 ? -6.574 7.609 9.273 1 98.94 191 ALA B C 1
ATOM 4064 O O . ALA B 1 191 ? -7.676 7.07 9.398 1 98.94 191 ALA B O 1
ATOM 4065 N N . SER B 1 192 ? -6.125 8.523 10.117 1 98.88 192 SER B N 1
ATOM 4066 C CA . SER B 1 192 ? -6.918 8.984 11.25 1 98.88 192 SER B CA 1
ATOM 4067 C C . SER B 1 192 ? -8.219 9.641 10.781 1 98.88 192 SER B C 1
ATOM 4069 O O . SER B 1 192 ? -9.258 9.477 11.414 1 98.88 192 SER B O 1
ATOM 4071 N N . MET B 1 193 ? -8.133 10.391 9.695 1 98.75 193 MET B N 1
ATOM 4072 C CA . MET B 1 193 ? -9.32 11.039 9.141 1 98.75 193 MET B CA 1
ATOM 4073 C C . MET B 1 193 ? -10.398 10.008 8.82 1 98.75 193 MET B C 1
ATOM 4075 O O . MET B 1 193 ? -11.586 10.297 8.945 1 98.75 193 MET B O 1
ATOM 4079 N N . VAL B 1 194 ? -9.961 8.812 8.453 1 98.81 194 VAL B N 1
ATOM 4080 C CA . VAL B 1 194 ? -10.891 7.801 7.965 1 98.81 194 VAL B CA 1
ATOM 4081 C C . VAL B 1 194 ? -11.328 6.898 9.117 1 98.81 194 VAL B C 1
ATOM 4083 O O . VAL B 1 194 ? -12.523 6.676 9.32 1 98.81 194 VAL B O 1
ATOM 4086 N N . PHE B 1 195 ? -10.336 6.441 9.969 1 98.69 195 PHE B N 1
ATOM 4087 C CA . PHE B 1 195 ? -10.633 5.406 10.953 1 98.69 195 PHE B CA 1
ATOM 4088 C C . PHE B 1 195 ? -10.531 5.965 12.367 1 98.69 195 PHE B C 1
ATOM 4090 O O . PHE B 1 195 ? -10.945 5.312 13.328 1 98.69 195 PHE B O 1
ATOM 4097 N N . GLY B 1 196 ? -9.984 7.172 12.539 1 98.5 196 GLY B N 1
ATOM 4098 C CA . GLY B 1 196 ? -9.68 7.703 13.859 1 98.5 196 GLY B CA 1
ATOM 4099 C C . GLY B 1 196 ? -8.25 7.438 14.289 1 98.5 196 GLY B C 1
ATOM 4100 O O . GLY B 1 196 ? -7.527 6.688 13.633 1 98.5 196 GLY B O 1
ATOM 4101 N N . PRO B 1 197 ? -7.84 7.996 15.344 1 98.56 197 PRO B N 1
ATOM 4102 C CA . PRO B 1 197 ? -6.43 7.973 15.727 1 98.56 197 PRO B CA 1
ATOM 4103 C C . PRO B 1 197 ? -6.105 6.855 16.719 1 98.56 197 PRO B C 1
ATOM 4105 O O . PRO B 1 197 ? -5 6.816 17.266 1 98.56 197 PRO B O 1
ATOM 4108 N N . ASN B 1 198 ? -7.078 5.973 17 1 98.62 198 ASN B N 1
ATOM 4109 C CA . ASN B 1 198 ? -6.871 4.973 18.047 1 98.62 198 ASN B CA 1
ATOM 4110 C C . ASN B 1 198 ? -7.016 3.555 17.5 1 98.62 198 ASN B C 1
ATOM 4112 O O . ASN B 1 198 ? -7.988 2.861 17.797 1 98.62 198 ASN B O 1
ATOM 4116 N N . PRO B 1 199 ? -6.051 3.037 16.781 1 98.81 199 PRO B N 1
ATOM 4117 C CA . PRO B 1 199 ? -6.102 1.639 16.344 1 98.81 199 PRO B CA 1
ATOM 4118 C C . PRO B 1 199 ? -5.969 0.658 17.516 1 98.81 199 PRO B C 1
ATOM 4120 O O . PRO B 1 199 ? -5.422 1.009 18.562 1 98.81 199 PRO B O 1
ATOM 4123 N N . ASP B 1 200 ? -6.418 -0.56 17.312 1 98.56 200 ASP B N 1
ATOM 4124 C CA . ASP B 1 200 ? -6.309 -1.617 18.312 1 98.56 200 ASP B CA 1
ATOM 4125 C C . ASP B 1 200 ? -4.875 -2.141 18.406 1 98.56 200 ASP B C 1
ATOM 4127 O O . ASP B 1 200 ? -4.402 -2.477 19.484 1 98.56 200 ASP B O 1
ATOM 4131 N N . ASN B 1 201 ? -4.223 -2.301 17.281 1 98.44 201 ASN B N 1
ATOM 4132 C CA . ASN B 1 201 ? -2.84 -2.758 17.203 1 98.44 201 ASN B CA 1
ATOM 4133 C C . ASN B 1 201 ? -2.029 -1.926 16.219 1 98.44 201 ASN B C 1
ATOM 4135 O O . ASN B 1 201 ? -2.578 -1.405 15.242 1 98.44 201 ASN B O 1
ATOM 4139 N N . VAL B 1 202 ? -0.773 -1.765 16.547 1 98.75 202 VAL B N 1
ATOM 4140 C CA . VAL B 1 202 ? 0.173 -1.042 15.703 1 98.75 202 VAL B CA 1
ATOM 4141 C C . VAL B 1 202 ? 1.409 -1.904 15.461 1 98.75 202 VAL B C 1
ATOM 4143 O O . VAL B 1 202 ? 2.105 -2.287 16.406 1 98.75 202 VAL B O 1
ATOM 4146 N N . TRP B 1 203 ? 1.64 -2.275 14.211 1 98.5 203 TRP B N 1
ATOM 4147 C CA . TRP B 1 203 ? 2.889 -2.924 13.82 1 98.5 203 TRP B CA 1
ATOM 4148 C C . TRP B 1 203 ? 3.693 -2.035 12.883 1 98.5 203 TRP B C 1
ATOM 4150 O O . TRP B 1 203 ? 3.125 -1.356 12.016 1 98.5 203 TRP B O 1
ATOM 4160 N N . THR B 1 204 ? 4.965 -1.968 13.094 1 98 204 THR B N 1
ATOM 4161 C CA . THR B 1 204 ? 5.777 -1.05 12.305 1 98 204 THR B CA 1
ATOM 4162 C C . THR B 1 204 ? 7.203 -1.568 12.172 1 98 204 THR B C 1
ATOM 4164 O O . THR B 1 204 ? 7.66 -2.367 12.992 1 98 204 THR B O 1
ATOM 4167 N N . THR B 1 205 ? 7.836 -1.197 11.055 1 97.62 205 THR B N 1
ATOM 4168 C CA . THR B 1 205 ? 9.273 -1.369 10.836 1 97.62 205 THR B CA 1
ATOM 4169 C C . THR B 1 205 ? 9.883 -0.101 10.25 1 97.62 205 THR B C 1
ATOM 4171 O O . THR B 1 205 ? 9.18 0.712 9.648 1 97.62 205 THR B O 1
ATOM 4174 N N . ALA B 1 206 ? 11.211 0.073 10.516 1 98.44 206 ALA B N 1
ATOM 4175 C CA . ALA B 1 206 ? 11.891 1.25 9.977 1 98.44 206 ALA B CA 1
ATOM 4176 C C . ALA B 1 206 ? 13.344 0.94 9.641 1 98.44 206 ALA B C 1
ATOM 4178 O O . ALA B 1 206 ? 13.898 -0.061 10.109 1 98.44 206 ALA B O 1
ATOM 4179 N N . HIS B 1 207 ? 13.836 1.676 8.734 1 98.62 207 HIS B N 1
ATOM 4180 C CA . HIS B 1 207 ? 15.273 1.782 8.547 1 98.62 207 HIS B CA 1
ATOM 4181 C C . HIS B 1 207 ? 15.836 3.023 9.234 1 98.62 207 HIS B C 1
ATOM 4183 O O . HIS B 1 207 ? 15.555 4.148 8.812 1 98.62 207 HIS B O 1
ATOM 4189 N N . LEU B 1 208 ? 16.594 2.834 10.305 1 98.31 208 LEU B N 1
ATOM 4190 C CA . LEU B 1 208 ? 17.312 3.926 10.938 1 98.31 208 LEU B CA 1
ATOM 4191 C C . LEU B 1 208 ? 18.672 4.125 10.273 1 98.31 208 LEU B C 1
ATOM 4193 O O . LEU B 1 208 ? 19.516 3.213 10.266 1 98.31 208 LEU B O 1
ATOM 4197 N N . GLY B 1 209 ? 18.875 5.27 9.695 1 97.31 209 GLY B N 1
ATOM 4198 C CA . GLY B 1 209 ? 20.078 5.543 8.945 1 97.31 209 GLY B CA 1
ATOM 4199 C C . GLY B 1 209 ? 21.281 5.848 9.836 1 97.31 209 GLY B C 1
ATOM 4200 O O . GLY B 1 209 ? 21.234 5.582 11.039 1 97.31 209 GLY B O 1
ATOM 4201 N N . GLU B 1 210 ? 22.281 6.402 9.227 1 97.31 210 GLU B N 1
ATOM 4202 C CA . GLU B 1 210 ? 23.562 6.637 9.891 1 97.31 210 GLU B CA 1
ATOM 4203 C C . GLU B 1 210 ? 23.438 7.68 10.992 1 97.31 210 GLU B C 1
ATOM 4205 O O . GLU B 1 210 ? 24.156 7.633 11.984 1 97.31 210 GLU B O 1
ATOM 4210 N N . THR B 1 211 ? 22.5 8.609 10.828 1 98 211 THR B N 1
ATOM 4211 C CA . THR B 1 211 ? 22.359 9.68 11.805 1 98 211 THR B CA 1
ATOM 4212 C C . THR B 1 211 ? 21.531 9.211 13 1 98 211 THR B C 1
ATOM 4214 O O . THR B 1 211 ? 21.406 9.93 13.992 1 98 211 THR B O 1
ATOM 4217 N N . GLY B 1 212 ? 20.938 8.078 12.844 1 97.75 212 GLY B N 1
ATOM 4218 C CA . GLY B 1 212 ? 20.156 7.512 13.938 1 97.75 212 GLY B CA 1
ATOM 4219 C C . GLY B 1 212 ? 18.672 7.773 13.812 1 97.75 212 GLY B C 1
ATOM 4220 O O . GLY B 1 212 ? 17.875 7.293 14.625 1 97.75 212 GLY B O 1
ATOM 4221 N N . VAL B 1 213 ? 18.297 8.484 12.781 1 98.38 213 VAL B N 1
ATOM 4222 C CA . VAL B 1 213 ? 16.875 8.75 12.609 1 98.38 213 VAL B CA 1
ATOM 4223 C C . VAL B 1 213 ? 16.297 7.836 11.523 1 98.38 213 VAL B C 1
ATOM 4225 O O . VAL B 1 213 ? 17.047 7.203 10.781 1 98.38 213 VAL B O 1
ATOM 4228 N N . ASP B 1 214 ? 14.992 7.727 11.492 1 98.69 214 ASP B N 1
ATOM 4229 C CA . ASP B 1 214 ? 14.312 6.895 10.508 1 98.69 214 ASP B CA 1
ATOM 4230 C C . ASP B 1 214 ? 14.359 7.539 9.125 1 98.69 214 ASP B C 1
ATOM 4232 O O . ASP B 1 214 ? 13.836 8.641 8.93 1 98.69 214 ASP B O 1
ATOM 4236 N N . GLU B 1 215 ? 14.891 6.832 8.172 1 98.62 215 GLU B N 1
ATOM 4237 C CA . GLU B 1 215 ? 14.93 7.34 6.805 1 98.62 215 GLU B CA 1
ATOM 4238 C C . GLU B 1 215 ? 13.703 6.898 6.02 1 98.62 215 GLU B C 1
ATOM 4240 O O . GLU B 1 215 ? 13.266 7.59 5.094 1 98.62 215 GLU B O 1
ATOM 4245 N N . HIS B 1 216 ? 13.18 5.719 6.34 1 98.69 216 HIS B N 1
ATOM 4246 C CA . HIS B 1 216 ? 11.875 5.273 5.855 1 98.69 216 HIS B CA 1
ATOM 4247 C C . HIS B 1 216 ? 11.25 4.262 6.812 1 98.69 216 HIS B C 1
ATOM 4249 O O . HIS B 1 216 ? 11.93 3.727 7.691 1 98.69 216 HIS B O 1
ATOM 4255 N N . PHE B 1 217 ? 9.945 4.062 6.672 1 98.81 217 PHE B N 1
ATOM 4256 C CA . PHE B 1 217 ? 9.242 3.16 7.574 1 98.81 217 PHE B CA 1
ATOM 4257 C C . PHE B 1 217 ? 8.008 2.572 6.902 1 98.81 217 PHE B C 1
ATOM 4259 O O . PHE B 1 217 ? 7.574 3.053 5.852 1 98.81 217 PHE B O 1
ATOM 4266 N N . THR B 1 218 ? 7.492 1.522 7.445 1 98.81 218 THR B N 1
ATOM 4267 C CA . THR B 1 218 ? 6.199 0.912 7.152 1 98.81 218 THR B CA 1
ATOM 4268 C C . THR B 1 218 ? 5.379 0.75 8.43 1 98.81 218 THR B C 1
ATOM 4270 O O . THR B 1 218 ? 5.906 0.343 9.469 1 98.81 218 THR B O 1
ATOM 4273 N N . ILE B 1 219 ? 4.102 1.171 8.359 1 98.88 219 ILE B N 1
ATOM 4274 C CA . ILE B 1 219 ? 3.191 1.04 9.492 1 98.88 219 ILE B CA 1
ATOM 4275 C C . ILE B 1 219 ? 1.942 0.271 9.062 1 98.88 219 ILE B C 1
ATOM 4277 O O . ILE B 1 219 ? 1.381 0.532 8 1 98.88 219 ILE B O 1
ATOM 4281 N N . LEU B 1 220 ? 1.534 -0.7 9.828 1 98.88 220 LEU B N 1
ATOM 4282 C CA . LEU B 1 220 ? 0.23 -1.347 9.742 1 98.88 220 LEU B CA 1
ATOM 4283 C C . LEU B 1 220 ? -0.606 -1.062 10.984 1 98.88 220 LEU B C 1
ATOM 4285 O O . LEU B 1 220 ? -0.229 -1.446 12.094 1 98.88 220 LEU B O 1
ATOM 4289 N N . LEU B 1 221 ? -1.675 -0.304 10.773 1 98.94 221 LEU B N 1
ATOM 4290 C CA . LEU B 1 221 ? -2.639 -0.041 11.836 1 98.94 221 LEU B CA 1
ATOM 4291 C C . LEU B 1 221 ? -3.832 -0.985 11.734 1 98.94 221 LEU B C 1
ATOM 4293 O O . LEU B 1 221 ? -4.438 -1.115 10.672 1 98.94 221 LEU B O 1
ATOM 4297 N N . ASP B 1 222 ? -4.156 -1.617 12.812 1 98.75 222 ASP B N 1
ATOM 4298 C CA . ASP B 1 222 ? -5.277 -2.547 12.891 1 98.75 222 ASP B CA 1
ATOM 4299 C C . ASP B 1 222 ? -6.422 -1.963 13.719 1 98.75 222 ASP B C 1
ATOM 4301 O O . ASP B 1 222 ? -6.246 -1.666 14.898 1 98.75 222 ASP B O 1
ATOM 4305 N N . TYR B 1 223 ? -7.598 -1.819 13.117 1 98.69 223 TYR B N 1
ATOM 4306 C CA . TYR B 1 223 ? -8.758 -1.267 13.797 1 98.69 223 TYR B CA 1
ATOM 4307 C C . TYR B 1 223 ? -9.797 -2.352 14.086 1 98.69 223 TYR B C 1
ATOM 4309 O O . TYR B 1 223 ? -10.961 -2.053 14.359 1 98.69 223 TYR B O 1
ATOM 4317 N N . GLY B 1 224 ? -9.445 -3.576 13.898 1 97.31 224 GLY B N 1
ATOM 4318 C CA . GLY B 1 224 ? -10.305 -4.715 14.188 1 97.31 224 GLY B CA 1
ATOM 4319 C C . GLY B 1 224 ? -11.125 -5.16 12.992 1 97.31 224 GLY B C 1
ATOM 4320 O O . GLY B 1 224 ? -11.5 -4.34 12.148 1 97.31 224 GLY B O 1
ATOM 4321 N N . GLN B 1 225 ? -11.32 -6.453 12.859 1 93.81 225 GLN B N 1
ATOM 4322 C CA . GLN B 1 225 ? -12.219 -7.078 11.891 1 93.81 225 GLN B CA 1
ATOM 4323 C C . GLN B 1 225 ? -11.781 -6.781 10.461 1 93.81 225 GLN B C 1
ATOM 4325 O O . GLN B 1 225 ? -12.617 -6.508 9.594 1 93.81 225 GLN B O 1
ATOM 4330 N N . GLY B 1 226 ? -10.555 -6.699 10.289 1 96.5 226 GLY B N 1
ATOM 4331 C CA . GLY B 1 226 ? -10.023 -6.543 8.945 1 96.5 226 GLY B CA 1
ATOM 4332 C C . GLY B 1 226 ? -9.945 -5.098 8.5 1 96.5 226 GLY B C 1
ATOM 4333 O O . GLY B 1 226 ? -9.578 -4.812 7.359 1 96.5 226 GLY B O 1
ATOM 4334 N N . ARG B 1 227 ? -10.383 -4.145 9.383 1 98.56 227 ARG B N 1
ATOM 4335 C CA . ARG B 1 227 ? -10.172 -2.729 9.094 1 98.56 227 ARG B CA 1
ATOM 4336 C C . ARG B 1 227 ? -8.727 -2.322 9.375 1 98.56 227 ARG B C 1
ATOM 4338 O O . ARG B 1 227 ? -8.266 -2.398 10.523 1 98.56 227 ARG B O 1
ATOM 4345 N N . THR B 1 228 ? -8.047 -1.897 8.297 1 98.75 228 THR B N 1
ATOM 4346 C CA . THR B 1 228 ? -6.613 -1.667 8.461 1 98.75 228 THR B CA 1
ATOM 4347 C C . THR B 1 228 ? -6.172 -0.433 7.68 1 98.75 228 THR B C 1
ATOM 4349 O O . THR B 1 228 ? -6.824 -0.033 6.715 1 98.75 228 THR B O 1
ATOM 4352 N N . ALA B 1 229 ? -5.141 0.214 8.133 1 98.94 229 ALA B N 1
ATOM 4353 C CA . ALA B 1 229 ? -4.402 1.215 7.367 1 98.94 229 ALA B CA 1
ATOM 4354 C C . ALA B 1 229 ? -2.959 0.778 7.145 1 98.94 229 ALA B C 1
ATOM 4356 O O . ALA B 1 229 ? -2.26 0.418 8.094 1 98.94 229 ALA B O 1
ATOM 4357 N N . SER B 1 230 ? -2.568 0.691 5.938 1 98.88 230 SER B N 1
ATOM 4358 C CA . SER B 1 230 ? -1.19 0.415 5.543 1 98.88 230 SER B CA 1
ATOM 4359 C C . SER B 1 230 ? -0.483 1.683 5.078 1 98.88 230 SER B C 1
ATOM 4361 O O . SER B 1 230 ? -0.834 2.252 4.043 1 98.88 230 SER B O 1
ATOM 4363 N N . LEU B 1 231 ? 0.534 2.072 5.801 1 98.94 231 LEU B N 1
ATOM 4364 C CA . LEU B 1 231 ? 1.126 3.391 5.594 1 98.94 231 LEU B CA 1
ATOM 4365 C C . LEU B 1 231 ? 2.631 3.283 5.375 1 98.94 231 LEU B C 1
ATOM 4367 O O . LEU B 1 231 ? 3.295 2.455 6.004 1 98.94 231 LEU B O 1
ATOM 4371 N N . HIS B 1 232 ? 3.148 4.156 4.496 1 98.88 232 HIS B N 1
ATOM 4372 C CA . HIS B 1 232 ? 4.578 4.23 4.223 1 98.88 232 HIS B CA 1
ATOM 4373 C C . HIS B 1 232 ? 5.062 5.676 4.219 1 98.88 232 HIS B C 1
ATOM 4375 O O . HIS B 1 232 ? 4.309 6.586 3.865 1 98.88 232 HIS B O 1
ATOM 4381 N N . GLY B 1 233 ? 6.25 5.855 4.59 1 98.62 233 GLY B N 1
ATOM 4382 C CA . GLY B 1 233 ? 6.898 7.156 4.508 1 98.62 233 GLY B CA 1
ATOM 4383 C C . GLY B 1 233 ? 8.406 7.066 4.375 1 98.62 233 GLY B C 1
ATOM 4384 O O . GLY B 1 233 ? 9.008 6.043 4.711 1 98.62 233 GLY B O 1
ATOM 4385 N N . GLY B 1 234 ? 8.992 8.102 3.85 1 98.56 234 GLY B N 1
ATOM 4386 C CA . GLY B 1 234 ? 10.438 8.125 3.684 1 98.56 234 GLY B CA 1
ATOM 4387 C C . GLY B 1 234 ? 10.969 9.484 3.289 1 98.56 234 GLY B C 1
ATOM 4388 O O . GLY B 1 234 ? 10.32 10.219 2.537 1 98.56 234 GLY B O 1
ATOM 4389 N N . VAL B 1 235 ? 12.188 9.789 3.779 1 98.5 235 VAL B N 1
ATOM 4390 C CA . VAL B 1 235 ? 12.844 11.023 3.369 1 98.5 235 VAL B CA 1
ATOM 4391 C C . VAL B 1 235 ? 14.039 10.695 2.475 1 98.5 235 VAL B C 1
ATOM 4393 O O . VAL B 1 235 ? 14.641 11.594 1.884 1 98.5 235 VAL B O 1
ATOM 4396 N N . ARG B 1 236 ? 14.344 9.406 2.385 1 97.69 236 ARG B N 1
ATOM 4397 C CA . ARG B 1 236 ? 15.398 8.945 1.496 1 97.69 236 ARG B CA 1
ATOM 4398 C C . ARG B 1 236 ? 14.922 7.789 0.623 1 97.69 236 ARG B C 1
ATOM 4400 O O . ARG B 1 236 ? 15.711 6.93 0.228 1 97.69 236 ARG B O 1
ATOM 4407 N N . LEU B 1 237 ? 13.648 7.695 0.442 1 98 237 LEU B N 1
ATOM 4408 C CA . LEU B 1 237 ? 13 6.684 -0.388 1 98 237 LEU B CA 1
ATOM 4409 C C . LEU B 1 237 ? 11.797 7.273 -1.122 1 98 237 LEU B C 1
ATOM 4411 O O . LEU B 1 237 ? 10.883 7.809 -0.493 1 98 237 LEU B O 1
ATOM 4415 N N . GLU B 1 238 ? 11.75 7.09 -2.365 1 97.5 238 GLU B N 1
ATOM 4416 C CA . GLU B 1 238 ? 10.719 7.719 -3.188 1 97.5 238 GLU B CA 1
ATOM 4417 C C . GLU B 1 238 ? 9.461 6.852 -3.262 1 97.5 238 GLU B C 1
ATOM 4419 O O . GLU B 1 238 ? 9.555 5.637 -3.439 1 97.5 238 GLU B O 1
ATOM 4424 N N . PHE B 1 239 ? 8.297 7.441 -3.111 1 97.88 239 PHE B N 1
ATOM 4425 C CA . PHE B 1 239 ? 6.992 6.832 -3.322 1 97.88 239 PHE B CA 1
ATOM 4426 C C . PHE B 1 239 ? 6.172 7.645 -4.32 1 97.88 239 PHE B C 1
ATOM 4428 O O . PHE B 1 239 ? 6.457 8.82 -4.551 1 97.88 239 PHE B O 1
ATOM 4435 N N . PRO B 1 240 ? 5.113 7.027 -4.91 1 97.25 240 PRO B N 1
ATOM 4436 C CA . PRO B 1 240 ? 4.199 7.77 -5.777 1 97.25 240 PRO B CA 1
ATOM 4437 C C . PRO B 1 240 ? 3.312 8.742 -5 1 97.25 240 PRO B C 1
ATOM 4439 O O . PRO B 1 240 ? 2.748 9.672 -5.586 1 97.25 240 PRO B O 1
ATOM 4442 N N . ASN B 1 241 ? 3.133 8.477 -3.74 1 98.62 241 ASN B N 1
ATOM 4443 C CA . ASN B 1 241 ? 2.438 9.359 -2.814 1 98.62 241 ASN B CA 1
ATOM 4444 C C . ASN B 1 241 ? 0.933 9.359 -3.062 1 98.62 241 ASN B C 1
ATOM 4446 O O . ASN B 1 241 ? 0.284 10.406 -2.965 1 98.62 241 ASN B O 1
ATOM 4450 N N . ASP B 1 242 ? 0.375 8.195 -3.336 1 98.5 242 ASP B N 1
ATOM 4451 C CA . ASP B 1 242 ? -1.065 8.023 -3.502 1 98.5 242 ASP B CA 1
ATOM 4452 C C . ASP B 1 242 ? -1.729 7.641 -2.182 1 98.5 242 ASP B C 1
ATOM 4454 O O . ASP B 1 242 ? -1.054 7.211 -1.243 1 98.5 242 ASP B O 1
ATOM 4458 N N . ALA B 1 243 ? -2.998 7.816 -2.186 1 98.88 243 ALA B N 1
ATOM 4459 C CA . ALA B 1 243 ? -3.848 7.23 -1.15 1 98.88 243 ALA B CA 1
ATOM 4460 C C . ALA B 1 243 ? -5.031 6.492 -1.765 1 98.88 243 ALA B C 1
ATOM 4462 O O . ALA B 1 243 ? -5.52 6.867 -2.834 1 98.88 243 ALA B O 1
ATOM 4463 N N . TYR B 1 244 ? -5.418 5.434 -1.115 1 98.94 244 TYR B N 1
ATOM 4464 C CA . TYR B 1 244 ? -6.594 4.652 -1.477 1 98.94 244 TYR B CA 1
ATOM 4465 C C . TYR B 1 244 ? -7.449 4.355 -0.251 1 98.94 244 TYR B C 1
ATOM 4467 O O . TYR B 1 244 ? -6.922 4.078 0.829 1 98.94 244 TYR B O 1
ATOM 4475 N N . ILE B 1 245 ? -8.719 4.434 -0.424 1 98.94 245 ILE B N 1
ATOM 4476 C CA . ILE B 1 245 ? -9.695 3.963 0.558 1 98.94 245 ILE B CA 1
ATOM 4477 C C . ILE B 1 245 ? -10.594 2.9 -0.073 1 98.94 245 ILE B C 1
ATOM 4479 O O . ILE B 1 245 ? -11.305 3.172 -1.044 1 98.94 245 ILE B O 1
ATOM 4483 N N . HIS B 1 246 ? -10.539 1.708 0.454 1 98.88 246 HIS B N 1
ATOM 4484 C CA . HIS B 1 246 ? -11.312 0.601 -0.094 1 98.88 246 HIS B CA 1
ATOM 4485 C C . HIS B 1 246 ? -12.492 0.25 0.812 1 98.88 246 HIS B C 1
ATOM 4487 O O . HIS B 1 246 ? -12.312 0.034 2.014 1 98.88 246 HIS B O 1
ATOM 4493 N N . GLY B 1 247 ? -13.648 0.192 0.202 1 98.69 247 GLY B N 1
ATOM 4494 C CA . GLY B 1 247 ? -14.852 -0.221 0.903 1 98.69 247 GLY B CA 1
ATOM 4495 C C . GLY B 1 247 ? -15.602 -1.336 0.196 1 98.69 247 GLY B C 1
ATOM 4496 O O . GLY B 1 247 ? -15.203 -1.768 -0.888 1 98.69 247 GLY B O 1
ATOM 4497 N N . THR B 1 248 ? -16.656 -1.802 0.762 1 97.81 248 THR B N 1
ATOM 4498 C CA . THR B 1 248 ? -17.375 -2.996 0.339 1 97.81 248 THR B CA 1
ATOM 4499 C C . THR B 1 248 ? -18.109 -2.752 -0.981 1 97.81 248 THR B C 1
ATOM 4501 O O . THR B 1 248 ? -18.547 -3.697 -1.634 1 97.81 248 THR B O 1
ATOM 4504 N N . LYS B 1 249 ? -18.203 -1.489 -1.426 1 98 249 LYS B N 1
ATOM 4505 C CA . LYS B 1 249 ? -18.938 -1.205 -2.65 1 98 249 LYS B CA 1
ATOM 4506 C C . LYS B 1 249 ? -18.062 -0.506 -3.68 1 98 249 LYS B C 1
ATOM 4508 O O . LYS B 1 249 ? -18.531 -0.101 -4.742 1 98 249 LYS B O 1
ATOM 4513 N N . GLY B 1 250 ? -16.828 -0.31 -3.373 1 98.19 250 GLY B N 1
ATOM 4514 C CA . GLY B 1 250 ? -15.922 0.413 -4.254 1 98.19 250 GLY B CA 1
ATOM 4515 C C . GLY B 1 250 ? -14.711 0.983 -3.537 1 98.19 250 GLY B C 1
ATOM 4516 O O . GLY B 1 250 ? -14.344 0.512 -2.459 1 98.19 250 GLY B O 1
ATOM 4517 N N . TYR B 1 251 ? -14.023 1.942 -4.18 1 98.81 251 TYR B N 1
ATOM 4518 C CA . TYR B 1 251 ? -12.852 2.557 -3.559 1 98.81 251 TYR B CA 1
ATOM 4519 C C . TYR B 1 251 ? -12.656 3.984 -4.055 1 98.81 251 TYR B C 1
ATOM 4521 O O . TYR B 1 251 ? -13.297 4.402 -5.023 1 98.81 251 TYR B O 1
ATOM 4529 N N . ILE B 1 252 ? -11.883 4.711 -3.34 1 98.94 252 ILE B N 1
ATOM 4530 C CA . ILE B 1 252 ? -11.492 6.078 -3.68 1 98.94 252 ILE B CA 1
ATOM 4531 C C . ILE B 1 252 ? -9.984 6.141 -3.91 1 98.94 252 ILE B C 1
ATOM 4533 O O . ILE B 1 252 ? -9.203 5.566 -3.143 1 98.94 252 ILE B O 1
ATOM 4537 N N . HIS B 1 253 ? -9.625 6.727 -5.008 1 98.94 253 HIS B N 1
ATOM 4538 C CA . HIS B 1 253 ? -8.219 6.953 -5.328 1 98.94 253 HIS B CA 1
ATOM 4539 C C . HIS B 1 253 ? -7.883 8.438 -5.301 1 98.94 253 HIS B C 1
ATOM 4541 O O . HIS B 1 253 ? -8.586 9.25 -5.91 1 98.94 253 HIS B O 1
ATOM 4547 N N . ILE B 1 254 ? -6.812 8.805 -4.574 1 98.94 254 ILE B N 1
ATOM 4548 C CA . ILE B 1 254 ? -6.344 10.188 -4.484 1 98.94 254 ILE B CA 1
ATOM 4549 C C . ILE B 1 254 ? -4.863 10.25 -4.855 1 98.94 254 ILE B C 1
ATOM 4551 O O . ILE B 1 254 ? -3.994 10.109 -3.992 1 98.94 254 ILE B O 1
ATOM 4555 N N . PRO B 1 255 ? -4.543 10.57 -6.121 1 98.5 255 PRO B N 1
ATOM 4556 C CA . PRO B 1 255 ? -3.133 10.711 -6.496 1 98.5 255 PRO B CA 1
ATOM 4557 C C . PRO B 1 255 ? -2.445 11.875 -5.789 1 98.5 255 PRO B C 1
ATOM 4559 O O . PRO B 1 255 ? -3.059 12.922 -5.582 1 98.5 255 PRO B O 1
ATOM 4562 N N . GLN B 1 256 ? -1.189 11.648 -5.395 1 97.81 256 GLN B N 1
ATOM 4563 C CA . GLN B 1 256 ? -0.465 12.719 -4.715 1 97.81 256 GLN B CA 1
ATOM 4564 C C . GLN B 1 256 ? -1.327 13.367 -3.637 1 97.81 256 GLN B C 1
ATOM 4566 O O . GLN B 1 256 ? -1.487 14.586 -3.617 1 97.81 256 GLN B O 1
ATOM 4571 N N . PHE B 1 257 ? -1.786 12.539 -2.699 1 98.44 257 PHE B N 1
ATOM 4572 C CA . PHE B 1 257 ? -2.924 12.891 -1.855 1 98.44 257 PHE B CA 1
ATOM 4573 C C . PHE B 1 257 ? -2.6 14.094 -0.984 1 98.44 257 PHE B C 1
ATOM 4575 O O . PHE B 1 257 ? -3.5 14.836 -0.586 1 98.44 257 PHE B O 1
ATOM 4582 N N . LEU B 1 258 ? -1.322 14.32 -0.68 1 97.62 258 LEU B N 1
ATOM 4583 C CA . LEU B 1 258 ? -0.923 15.469 0.126 1 97.62 258 LEU B CA 1
ATOM 4584 C C . LEU B 1 258 ? -1.196 16.766 -0.613 1 97.62 258 LEU B C 1
ATOM 4586 O O . LEU B 1 258 ? -1.453 17.797 0.013 1 97.62 258 LEU B O 1
ATOM 4590 N N . PHE B 1 259 ? -1.065 16.703 -1.903 1 97.25 259 PHE B N 1
ATOM 4591 C CA . PHE B 1 259 ? -1.287 17.828 -2.793 1 97.25 259 PHE B CA 1
ATOM 4592 C C . PHE B 1 259 ? -2.512 17.609 -3.67 1 97.25 259 PHE B C 1
ATOM 4594 O O . PHE B 1 259 ? -2.543 18.031 -4.824 1 97.25 259 PHE B O 1
ATOM 4601 N N . ALA B 1 260 ? -3.428 17.016 -3.145 1 98.25 260 ALA B N 1
ATOM 4602 C CA . ALA B 1 260 ? -4.527 16.469 -3.936 1 98.25 260 ALA B CA 1
ATOM 4603 C C . ALA B 1 260 ? -5.133 17.531 -4.848 1 98.25 260 ALA B C 1
ATOM 4605 O O . ALA B 1 260 ? -5.664 18.531 -4.371 1 98.25 260 ALA B O 1
ATOM 4606 N N . LYS B 1 261 ? -5.016 17.234 -6.117 1 97.88 261 LYS B N 1
ATOM 4607 C CA . LYS B 1 261 ? -5.668 18.062 -7.125 1 97.88 261 LYS B CA 1
ATOM 4608 C C . LYS B 1 261 ? -6.926 17.391 -7.664 1 97.88 261 LYS B C 1
ATOM 4610 O O . LYS B 1 261 ? -7.746 18.031 -8.328 1 97.88 261 LYS B O 1
ATOM 4615 N N . GLU B 1 262 ? -6.98 16.156 -7.379 1 98.56 262 GLU B N 1
ATOM 4616 C CA . GLU B 1 262 ? -8.148 15.391 -7.797 1 98.56 262 GLU B CA 1
ATOM 4617 C C . GLU B 1 262 ? -8.383 14.203 -6.871 1 98.56 262 GLU B C 1
ATOM 4619 O O . GLU B 1 262 ? -7.484 13.805 -6.125 1 98.56 262 GLU B O 1
ATOM 4624 N N . ALA B 1 263 ? -9.516 13.688 -6.84 1 98.88 263 ALA B N 1
ATOM 4625 C CA . ALA B 1 263 ? -9.938 12.43 -6.23 1 98.88 263 ALA B CA 1
ATOM 4626 C C . ALA B 1 263 ? -10.953 11.711 -7.109 1 98.88 263 ALA B C 1
ATOM 4628 O O . ALA B 1 263 ? -11.812 12.352 -7.73 1 98.88 263 ALA B O 1
ATOM 4629 N N . THR B 1 264 ? -10.828 10.422 -7.215 1 98.94 264 THR B N 1
ATOM 4630 C CA . THR B 1 264 ? -11.734 9.648 -8.055 1 98.94 264 THR B CA 1
ATOM 4631 C C . THR B 1 264 ? -12.477 8.602 -7.227 1 98.94 264 THR B C 1
ATOM 4633 O O . THR B 1 264 ? -11.859 7.836 -6.488 1 98.94 264 THR B O 1
ATOM 4636 N N . LEU B 1 265 ? -13.797 8.625 -7.367 1 98.88 265 LEU B N 1
ATOM 4637 C CA . LEU B 1 265 ? -14.695 7.668 -6.742 1 98.88 265 LEU B CA 1
ATOM 4638 C C . LEU B 1 265 ? -15.016 6.523 -7.699 1 98.88 265 LEU B C 1
ATOM 4640 O O . LEU B 1 265 ? -15.531 6.75 -8.797 1 98.88 265 LEU B O 1
ATOM 4644 N N . HIS B 1 266 ? -14.672 5.336 -7.324 1 98.75 266 HIS B N 1
ATOM 4645 C CA . HIS B 1 266 ? -15.008 4.125 -8.062 1 98.75 266 HIS B CA 1
ATOM 4646 C C . HIS B 1 266 ? -16.047 3.299 -7.316 1 98.75 266 HIS B C 1
ATOM 4648 O O . HIS B 1 266 ? -15.742 2.682 -6.293 1 98.75 266 HIS B O 1
ATOM 4654 N N . VAL B 1 267 ? -17.25 3.301 -7.82 1 98.06 267 VAL B N 1
ATOM 4655 C CA . VAL B 1 267 ? -18.312 2.469 -7.266 1 98.06 267 VAL B CA 1
ATOM 4656 C C . VAL B 1 267 ? -18.625 1.322 -8.227 1 98.06 267 VAL B C 1
ATOM 4658 O O . VAL B 1 267 ? -18.734 1.531 -9.438 1 98.06 267 VAL B O 1
ATOM 4661 N N . SER B 1 268 ? -18.75 0.159 -7.711 1 95 268 SER B N 1
ATOM 4662 C CA . SER B 1 268 ? -19 -1.023 -8.531 1 95 268 SER B CA 1
ATOM 4663 C C . SER B 1 268 ? -20.203 -0.819 -9.445 1 95 268 SER B C 1
ATOM 4665 O O . SER B 1 268 ? -21.281 -0.409 -8.984 1 95 268 SER B O 1
ATOM 4667 N N . GLY B 1 269 ? -19.984 -1.163 -10.688 1 94.31 269 GLY B N 1
ATOM 4668 C CA . GLY B 1 269 ? -21.062 -1.098 -11.672 1 94.31 269 GLY B CA 1
ATOM 4669 C C . GLY B 1 269 ? -21.359 0.315 -12.133 1 94.31 269 GLY B C 1
ATOM 4670 O O . GLY B 1 269 ? -22.312 0.539 -12.891 1 94.31 269 GLY B O 1
ATOM 4671 N N . GLN B 1 270 ? -20.609 1.315 -11.641 1 97.12 270 GLN B N 1
ATOM 4672 C CA . GLN B 1 270 ? -20.828 2.709 -12.016 1 97.12 270 GLN B CA 1
ATOM 4673 C C . GLN B 1 270 ? -19.578 3.299 -12.688 1 97.12 270 GLN B C 1
ATOM 4675 O O . GLN B 1 270 ? -18.484 2.787 -12.516 1 97.12 270 GLN B O 1
ATOM 4680 N N . GLU B 1 271 ? -19.844 4.254 -13.453 1 98.06 271 GLU B N 1
ATOM 4681 C CA . GLU B 1 271 ? -18.719 5.004 -14.008 1 98.06 271 GLU B CA 1
ATOM 4682 C C . GLU B 1 271 ? -18 5.797 -12.922 1 98.06 271 GLU B C 1
ATOM 4684 O O . GLU B 1 271 ? -18.625 6.363 -12.031 1 98.06 271 GLU B O 1
ATOM 4689 N N . PRO B 1 272 ? -16.719 5.82 -13.008 1 98.56 272 PRO B N 1
ATOM 4690 C CA . PRO B 1 272 ? -15.984 6.605 -12.023 1 98.56 272 PRO B CA 1
ATOM 4691 C C . PRO B 1 272 ? -16.344 8.086 -12.055 1 98.56 272 PRO B C 1
ATOM 4693 O O . PRO B 1 272 ? -16.641 8.633 -13.117 1 98.56 272 PRO B O 1
ATOM 4696 N N . VAL B 1 273 ? -16.328 8.703 -10.875 1 98.69 273 VAL B N 1
ATOM 4697 C CA . VAL B 1 273 ? -16.547 10.133 -10.734 1 98.69 273 VAL B CA 1
ATOM 4698 C C . VAL B 1 273 ? -15.281 10.812 -10.234 1 98.69 273 VAL B C 1
ATOM 4700 O O . VAL B 1 273 ? -14.766 10.469 -9.164 1 98.69 273 VAL B O 1
ATOM 4703 N N . THR B 1 274 ? -14.82 11.758 -10.984 1 98.75 274 THR B N 1
ATOM 4704 C CA . THR B 1 274 ? -13.617 12.484 -10.594 1 98.75 274 THR B CA 1
ATOM 4705 C C . THR B 1 274 ? -13.945 13.93 -10.242 1 98.75 274 THR B C 1
ATOM 4707 O O . THR B 1 274 ? -14.672 14.602 -10.977 1 98.75 274 THR B O 1
ATOM 4710 N N . VAL B 1 275 ? -13.43 14.352 -9.078 1 98.56 275 VAL B N 1
ATOM 4711 C CA . VAL B 1 275 ? -13.492 15.758 -8.703 1 98.56 275 VAL B CA 1
ATOM 4712 C C . VAL B 1 275 ? -12.109 16.391 -8.82 1 98.56 275 VAL B C 1
ATOM 4714 O O . VAL B 1 275 ? -11.102 15.766 -8.492 1 98.56 275 VAL B O 1
ATOM 4717 N N . THR B 1 276 ? -12.086 17.578 -9.281 1 97.5 276 THR B N 1
ATOM 4718 C CA . THR B 1 276 ? -10.82 18.281 -9.453 1 97.5 276 THR B CA 1
ATOM 4719 C C . THR B 1 276 ? -10.828 19.594 -8.68 1 97.5 276 THR B C 1
ATOM 4721 O O . THR B 1 276 ? -11.891 20.094 -8.289 1 97.5 276 THR B O 1
ATOM 4724 N N . ASP B 1 277 ? -9.602 19.891 -8.375 1 94.06 277 ASP B N 1
ATOM 4725 C CA . ASP B 1 277 ? -9.328 21.172 -7.723 1 94.06 277 ASP B CA 1
ATOM 4726 C C . ASP B 1 277 ? -8.859 22.219 -8.734 1 94.06 277 ASP B C 1
ATOM 4728 O O . ASP B 1 277 ? -8.211 21.891 -9.727 1 94.06 277 ASP B O 1
ATOM 4732 N N . ASP B 1 278 ? -9.266 23.516 -8.641 1 92.38 278 ASP B N 1
ATOM 4733 C CA . ASP B 1 278 ? -8.859 24.562 -9.57 1 92.38 278 ASP B CA 1
ATOM 4734 C C . ASP B 1 278 ? -7.945 25.578 -8.883 1 92.38 278 ASP B C 1
ATOM 4736 O O . ASP B 1 278 ? -7.746 26.688 -9.391 1 92.38 278 ASP B O 1
ATOM 4740 N N . ARG B 1 279 ? -7.379 25.219 -7.812 1 93.88 279 ARG B N 1
ATOM 4741 C CA . ARG B 1 279 ? -6.648 26.203 -7.027 1 93.88 279 ARG B CA 1
ATOM 4742 C C . ARG B 1 279 ? -5.426 26.719 -7.785 1 93.88 279 ARG B C 1
ATOM 4744 O O . ARG B 1 279 ? -5.094 27.891 -7.711 1 93.88 279 ARG B O 1
ATOM 4751 N N . GLU B 1 280 ? -4.812 25.844 -8.539 1 91.81 280 GLU B N 1
ATOM 4752 C CA . GLU B 1 280 ? -3.613 26.266 -9.258 1 91.81 280 GLU B CA 1
ATOM 4753 C C . GLU B 1 280 ? -3.93 27.359 -10.281 1 91.81 280 GLU B C 1
ATOM 4755 O O . GLU B 1 280 ? -3.135 28.281 -10.477 1 91.81 280 GLU B O 1
ATOM 4760 N N . ASP B 1 281 ? -5.027 27.219 -10.906 1 93.31 281 ASP B N 1
ATOM 4761 C CA . ASP B 1 281 ? -5.473 28.234 -11.852 1 93.31 281 ASP B CA 1
ATOM 4762 C C . ASP B 1 281 ? -5.66 29.578 -11.164 1 93.31 281 ASP B C 1
ATOM 4764 O O . ASP B 1 281 ? -5.543 30.641 -11.797 1 93.31 281 ASP B O 1
ATOM 4768 N N . ARG B 1 282 ? -5.859 29.5 -9.859 1 93.38 282 ARG B N 1
ATOM 4769 C CA . ARG B 1 282 ? -6.125 30.719 -9.086 1 93.38 282 ARG B CA 1
ATOM 4770 C C . ARG B 1 282 ? -4.867 31.188 -8.367 1 93.38 282 ARG B C 1
ATOM 4772 O O . ARG B 1 282 ? -4.914 32.156 -7.598 1 93.38 282 ARG B O 1
ATOM 4779 N N . GLY B 1 283 ? -3.785 30.469 -8.586 1 94.12 283 GLY B N 1
ATOM 4780 C CA . GLY B 1 283 ? -2.529 30.828 -7.945 1 94.12 283 GLY B CA 1
ATOM 4781 C C . GLY B 1 283 ? -2.492 30.484 -6.465 1 94.12 283 GLY B C 1
ATOM 4782 O O . GLY B 1 283 ? -1.749 31.109 -5.699 1 94.12 283 GLY B O 1
ATOM 4783 N N . ILE B 1 284 ? -3.332 29.594 -6.016 1 95.81 284 ILE B N 1
ATOM 4784 C CA . ILE B 1 284 ? -3.428 29.188 -4.617 1 95.81 284 ILE B CA 1
ATOM 4785 C C . ILE B 1 284 ? -2.732 27.844 -4.418 1 95.81 284 ILE B C 1
ATOM 4787 O O . ILE B 1 284 ? -2.986 26.891 -5.16 1 95.81 284 ILE B O 1
ATOM 4791 N N . LYS B 1 285 ? -1.913 27.734 -3.412 1 96.12 285 LYS B N 1
ATOM 4792 C CA . LYS B 1 285 ? -1.254 26.469 -3.1 1 96.12 285 LYS B CA 1
ATOM 4793 C C . LYS B 1 285 ? -2.15 25.578 -2.244 1 96.12 285 LYS B C 1
ATOM 4795 O O . LYS B 1 285 ? -2.18 24.359 -2.428 1 96.12 285 LYS B O 1
ATOM 4800 N N . GLY B 1 286 ? -2.82 26.172 -1.37 1 97.44 286 GLY B N 1
ATOM 4801 C CA . GLY B 1 286 ? -3.746 25.406 -0.555 1 97.44 286 GLY B CA 1
ATOM 4802 C C . GLY B 1 286 ? -3.752 25.828 0.902 1 97.44 286 GLY B C 1
ATOM 4803 O O . GLY B 1 286 ? -4.676 25.484 1.647 1 97.44 286 GLY B O 1
ATOM 4804 N N . TYR B 1 287 ? -2.818 26.625 1.327 1 98.06 287 TYR B N 1
ATOM 4805 C CA . TYR B 1 287 ? -2.686 27.031 2.723 1 98.06 287 TYR B CA 1
ATOM 4806 C C . TYR B 1 287 ? -3.777 28.031 3.109 1 98.06 287 TYR B C 1
ATOM 4808 O O . TYR B 1 287 ? -4.094 28.172 4.293 1 98.06 287 TYR B O 1
ATOM 4816 N N . ALA B 1 288 ? -4.383 28.719 2.158 1 97.75 288 ALA B N 1
ATOM 4817 C CA . ALA B 1 288 ? -5.445 29.688 2.416 1 97.75 288 ALA B CA 1
ATOM 4818 C C . ALA B 1 288 ? -6.656 29.016 3.061 1 97.75 288 ALA B C 1
ATOM 4820 O O . ALA B 1 288 ? -7.363 29.625 3.861 1 97.75 288 ALA B O 1
ATOM 4821 N N . TYR B 1 289 ? -6.812 27.734 2.736 1 97.94 289 TYR B N 1
ATOM 4822 C CA . TYR B 1 289 ? -8.023 27.047 3.172 1 97.94 289 TYR B CA 1
ATOM 4823 C C . TYR B 1 289 ? -7.988 26.766 4.668 1 97.94 289 TYR B C 1
ATOM 4825 O O . TYR B 1 289 ? -9.016 26.844 5.344 1 97.94 289 TYR B O 1
ATOM 4833 N N . GLU B 1 290 ? -6.812 26.422 5.18 1 98.56 290 GLU B N 1
ATOM 4834 C CA . GLU B 1 290 ? -6.738 26.234 6.625 1 98.56 290 GLU B CA 1
ATOM 4835 C C . GLU B 1 290 ? -6.832 27.562 7.363 1 98.56 290 GLU B C 1
ATOM 4837 O O . GLU B 1 290 ? -7.387 27.641 8.461 1 98.56 290 GLU B O 1
ATOM 4842 N N . ALA B 1 291 ? -6.316 28.625 6.781 1 98.44 291 ALA B N 1
ATOM 4843 C CA . ALA B 1 291 ? -6.504 29.953 7.367 1 98.44 291 ALA B CA 1
ATOM 4844 C C . ALA B 1 291 ? -7.984 30.312 7.426 1 98.44 291 ALA B C 1
ATOM 4846 O O . ALA B 1 291 ? -8.461 30.844 8.43 1 98.44 291 ALA B O 1
ATOM 4847 N N . GLU B 1 292 ? -8.68 30 6.367 1 98.06 292 GLU B N 1
ATOM 4848 C CA . GLU B 1 292 ? -10.109 30.281 6.312 1 98.06 292 GLU B CA 1
ATOM 4849 C C . GLU B 1 292 ? -10.867 29.5 7.383 1 98.06 292 GLU B C 1
ATOM 4851 O O . GLU B 1 292 ? -11.82 30.016 7.973 1 98.06 292 GLU B O 1
ATOM 4856 N N . GLU B 1 293 ? -10.422 28.297 7.555 1 98.25 293 GLU B N 1
ATOM 4857 C CA . GLU B 1 293 ? -11.047 27.5 8.609 1 98.25 293 GLU B CA 1
ATOM 4858 C C . GLU B 1 293 ? -10.859 28.156 9.977 1 98.25 293 GLU B C 1
ATOM 4860 O O . GLU B 1 293 ? -11.797 28.219 10.773 1 98.25 293 GLU B O 1
ATOM 4865 N N . VAL B 1 294 ? -9.688 28.578 10.297 1 98.56 294 VAL B N 1
ATOM 4866 C CA . VAL B 1 294 ? -9.422 29.281 11.555 1 98.56 294 VAL B CA 1
ATOM 4867 C C . VAL B 1 294 ? -10.305 30.516 11.656 1 98.56 294 VAL B C 1
ATOM 4869 O O . VAL B 1 294 ? -10.938 30.75 12.688 1 98.56 294 VAL B O 1
ATOM 4872 N N . GLY B 1 295 ? -10.352 31.297 10.562 1 98.06 295 GLY B N 1
ATOM 4873 C CA . GLY B 1 295 ? -11.188 32.469 10.555 1 98.06 295 GLY B CA 1
ATOM 4874 C C . GLY B 1 295 ? -12.648 32.188 10.828 1 98.06 295 GLY B C 1
ATOM 4875 O O . GLY B 1 295 ? -13.281 32.844 11.641 1 98.06 295 GLY B O 1
ATOM 4876 N N . ARG B 1 296 ? -13.164 31.188 10.172 1 97.5 296 ARG B N 1
ATOM 4877 C CA . ARG B 1 296 ? -14.555 30.781 10.391 1 97.5 296 ARG B CA 1
ATOM 4878 C C . ARG B 1 296 ? -14.797 30.391 11.836 1 97.5 296 ARG B C 1
ATOM 4880 O O . ARG B 1 296 ? -15.789 30.797 12.445 1 97.5 296 ARG B O 1
ATOM 4887 N N . ALA B 1 297 ? -13.898 29.578 12.359 1 97.88 297 ALA B N 1
ATOM 4888 C CA . ALA B 1 297 ? -14.031 29.141 13.742 1 97.88 297 ALA B CA 1
ATOM 4889 C C . ALA B 1 297 ? -14.039 30.328 14.703 1 97.88 297 ALA B C 1
ATOM 4891 O O . ALA B 1 297 ? -14.906 30.422 15.578 1 97.88 297 ALA B O 1
ATOM 4892 N N . LEU B 1 298 ? -13.133 31.219 14.5 1 97.56 298 LEU B N 1
ATOM 4893 C CA . LEU B 1 298 ? -13.008 32.375 15.383 1 97.56 298 LEU B CA 1
ATOM 4894 C C . LEU B 1 298 ? -14.25 33.25 15.297 1 97.56 298 LEU B C 1
ATOM 4896 O O . LEU B 1 298 ? -14.766 33.719 16.312 1 97.56 298 LEU B O 1
ATOM 4900 N N . LEU B 1 299 ? -14.695 33.438 14.109 1 95.81 299 LEU B N 1
ATOM 4901 C CA . LEU B 1 299 ? -15.859 34.312 13.898 1 95.81 299 LEU B CA 1
ATOM 4902 C C . LEU B 1 299 ? -17.109 33.656 14.492 1 95.81 299 LEU B C 1
ATOM 4904 O O . LEU B 1 299 ? -18.031 34.375 14.914 1 95.81 299 LEU B O 1
ATOM 4908 N N . GLU B 1 300 ? -17.094 32.375 14.609 1 96.19 300 GLU B N 1
ATOM 4909 C CA . GLU B 1 300 ? -18.234 31.625 15.18 1 96.19 300 GLU B CA 1
ATOM 4910 C C . GLU B 1 300 ? -18.031 31.391 16.672 1 96.19 300 GLU B C 1
ATOM 4912 O O . GLU B 1 300 ? -18.906 30.812 17.328 1 96.19 300 GLU B O 1
ATOM 4917 N N . GLY B 1 301 ? -16.875 31.75 17.188 1 96.5 301 GLY B N 1
ATOM 4918 C CA . GLY B 1 301 ? -16.609 31.609 18.609 1 96.5 301 GLY B CA 1
ATOM 4919 C C . GLY B 1 301 ? -16.125 30.219 19 1 96.5 301 GLY B C 1
ATOM 4920 O O . GLY B 1 301 ? -16.141 29.859 20.172 1 96.5 301 GLY B O 1
ATOM 4921 N N . ARG B 1 302 ? -15.727 29.438 18.016 1 97.5 302 ARG B N 1
ATOM 4922 C CA . ARG B 1 302 ? -15.211 28.109 18.281 1 97.5 302 ARG B CA 1
ATOM 4923 C C . ARG B 1 302 ? -13.75 28.156 18.719 1 97.5 302 ARG B C 1
ATOM 4925 O O . ARG B 1 302 ? -13.016 29.078 18.328 1 97.5 302 ARG B O 1
ATOM 4932 N N . ARG B 1 303 ? -13.344 27.219 19.531 1 97.75 303 ARG B N 1
ATOM 4933 C CA . ARG B 1 303 ? -11.984 27.188 20.062 1 97.75 303 ARG B CA 1
ATOM 4934 C C . ARG B 1 303 ? -11.148 26.109 19.391 1 97.75 303 ARG B C 1
ATOM 4936 O O . ARG B 1 303 ? -9.953 25.984 19.656 1 97.75 303 ARG B O 1
ATOM 4943 N N . GLU B 1 304 ? -11.734 25.297 18.547 1 98.06 304 GLU B N 1
ATOM 4944 C CA . GLU B 1 304 ? -11.039 24.297 17.75 1 98.06 304 GLU B CA 1
ATOM 4945 C C . GLU B 1 304 ? -11.766 24.047 16.422 1 98.06 304 GLU B C 1
ATOM 4947 O O . GLU B 1 304 ? -12.914 24.469 16.25 1 98.06 304 GLU B O 1
ATOM 4952 N N . SER B 1 305 ? -11.102 23.469 15.547 1 97.69 305 SER B N 1
ATOM 4953 C CA . SER B 1 305 ? -11.688 23.125 14.258 1 97.69 305 SER B CA 1
ATOM 4954 C C . SER B 1 305 ? -12.469 21.828 14.336 1 97.69 305 SER B C 1
ATOM 4956 O O . SER B 1 305 ? -12.07 20.891 15.039 1 97.69 305 SER B O 1
ATOM 4958 N N . GLY B 1 306 ? -13.562 21.75 13.602 1 95.31 306 GLY B N 1
ATOM 4959 C CA . GLY B 1 306 ? -14.305 20.516 13.469 1 95.31 306 GLY B CA 1
ATOM 4960 C C . GLY B 1 306 ? -13.703 19.562 12.445 1 95.31 306 GLY B C 1
ATOM 4961 O O . GLY B 1 306 ? -14.031 18.375 12.414 1 95.31 306 GLY B O 1
ATOM 4962 N N . VAL B 1 307 ? -12.82 20.047 11.602 1 97.38 307 VAL B N 1
ATOM 4963 C CA . VAL B 1 307 ? -12.195 19.25 10.547 1 97.38 307 VAL B CA 1
ATOM 4964 C C . VAL B 1 307 ? -11.055 18.422 11.133 1 97.38 307 VAL B C 1
ATOM 4966 O O . VAL B 1 307 ? -10.891 17.25 10.781 1 97.38 307 VAL B O 1
ATOM 4969 N N . ILE B 1 308 ? -10.266 18.984 12.016 1 98.19 308 ILE B N 1
ATOM 4970 C CA . ILE B 1 308 ? -9.234 18.281 12.766 1 98.19 308 ILE B CA 1
ATOM 4971 C C . ILE B 1 308 ? -9.242 18.75 14.219 1 98.19 308 ILE B C 1
ATOM 4973 O O . ILE B 1 308 ? -8.672 19.797 14.547 1 98.19 308 ILE B O 1
ATOM 4977 N N . SER B 1 309 ? -9.859 18.031 15.047 1 98.56 309 SER B N 1
ATOM 4978 C CA . SER B 1 309 ? -10.047 18.406 16.453 1 98.56 309 SER B CA 1
ATOM 4979 C C . SER B 1 309 ? -8.758 18.234 17.234 1 98.56 309 SER B C 1
ATOM 4981 O O . SER B 1 309 ? -7.852 17.5 16.812 1 98.56 309 SER B O 1
ATOM 4983 N N . LEU B 1 310 ? -8.68 18.906 18.312 1 98.81 310 LEU B N 1
ATOM 4984 C CA . LEU B 1 310 ? -7.535 18.75 19.203 1 98.81 310 LEU B CA 1
ATOM 4985 C C . LEU B 1 310 ? -7.422 17.328 19.719 1 98.81 310 LEU B C 1
ATOM 4987 O O . LEU B 1 310 ? -6.316 16.797 19.875 1 98.81 310 LEU B O 1
ATOM 4991 N N . ALA B 1 311 ? -8.531 16.688 19.922 1 98.69 311 ALA B N 1
ATOM 4992 C CA . ALA B 1 311 ? -8.531 15.289 20.359 1 98.69 311 ALA B CA 1
ATOM 4993 C C . ALA B 1 311 ? -7.91 14.391 19.297 1 98.69 311 ALA B C 1
ATOM 4995 O O . ALA B 1 311 ? -7.152 13.469 19.609 1 98.69 311 ALA B O 1
ATOM 4996 N N . GLU B 1 312 ? -8.273 14.617 18.062 1 98.69 312 GLU B N 1
ATOM 4997 C CA . GLU B 1 312 ? -7.691 13.82 16.984 1 98.69 312 GLU B CA 1
ATOM 4998 C C . GLU B 1 312 ? -6.188 14.062 16.875 1 98.69 312 GLU B C 1
ATOM 5000 O O . GLU B 1 312 ? -5.41 13.109 16.75 1 98.69 312 GLU B O 1
ATOM 5005 N N . SER B 1 313 ? -5.793 15.352 16.906 1 98.88 313 SER B N 1
ATOM 5006 C CA . SER B 1 313 ? -4.371 15.672 16.859 1 98.88 313 SER B CA 1
ATOM 5007 C C . SER B 1 313 ? -3.613 15 18 1 98.88 313 SER B C 1
ATOM 5009 O O . SER B 1 313 ? -2.508 14.492 17.797 1 98.88 313 SER B O 1
ATOM 5011 N N . MET B 1 314 ? -4.219 15.023 19.141 1 98.88 314 MET B N 1
ATOM 5012 C CA . MET B 1 314 ? -3.607 14.383 20.297 1 98.88 314 MET B CA 1
ATOM 5013 C C . MET B 1 314 ? -3.451 12.883 20.078 1 98.88 314 MET B C 1
ATOM 5015 O O . MET B 1 314 ? -2.395 12.312 20.359 1 98.88 314 MET B O 1
ATOM 5019 N N . GLY B 1 315 ? -4.516 12.242 19.578 1 98.88 315 GLY B N 1
ATOM 5020 C CA . GLY B 1 315 ? -4.445 10.828 19.266 1 98.88 315 GLY B CA 1
ATOM 5021 C C . GLY B 1 315 ? -3.379 10.5 18.234 1 98.88 315 GLY B C 1
ATOM 5022 O O . GLY B 1 315 ? -2.664 9.508 18.359 1 98.88 315 GLY B O 1
ATOM 5023 N N . ILE B 1 316 ? -3.279 11.32 17.234 1 98.88 316 ILE B N 1
ATOM 5024 C CA . ILE B 1 316 ? -2.277 11.141 16.188 1 98.88 316 ILE B CA 1
ATOM 5025 C C . ILE B 1 316 ? -0.878 11.227 16.797 1 98.88 316 ILE B C 1
ATOM 5027 O O . ILE B 1 316 ? -0.018 10.391 16.5 1 98.88 316 ILE B O 1
ATOM 5031 N N . MET B 1 317 ? -0.639 12.258 17.641 1 98.81 317 MET B N 1
ATOM 5032 C CA . MET B 1 317 ? 0.676 12.422 18.25 1 98.81 317 MET B CA 1
ATOM 5033 C C . MET B 1 317 ? 1.02 11.219 19.125 1 98.81 317 MET B C 1
ATOM 5035 O O . MET B 1 317 ? 2.16 10.75 19.125 1 98.81 317 MET B O 1
ATOM 5039 N N . ARG B 1 318 ? 0.05 10.711 19.875 1 98.88 318 ARG B N 1
ATOM 5040 C CA . ARG B 1 318 ? 0.271 9.523 20.688 1 98.88 318 ARG B CA 1
ATOM 5041 C C . ARG B 1 318 ? 0.619 8.312 19.828 1 98.88 318 ARG B C 1
ATOM 5043 O O . ARG B 1 318 ? 1.465 7.5 20.188 1 98.88 318 ARG B O 1
ATOM 5050 N N . LEU B 1 319 ? -0.046 8.188 18.734 1 98.88 319 LEU B N 1
ATOM 5051 C CA . LEU B 1 319 ? 0.238 7.109 17.781 1 98.88 319 LEU B CA 1
ATOM 5052 C C . LEU B 1 319 ? 1.663 7.215 17.25 1 98.88 319 LEU B C 1
ATOM 5054 O O . LEU B 1 319 ? 2.377 6.211 17.172 1 98.88 319 LEU B O 1
ATOM 5058 N N . LEU B 1 320 ? 2.1 8.406 16.906 1 98.81 320 LEU B N 1
ATOM 5059 C CA . LEU B 1 320 ? 3.461 8.609 16.422 1 98.81 320 LEU B CA 1
ATOM 5060 C C . LEU B 1 320 ? 4.477 8.258 17.516 1 98.81 320 LEU B C 1
ATOM 5062 O O . LEU B 1 320 ? 5.52 7.668 17.219 1 98.81 320 LEU B O 1
ATOM 5066 N N . ASP B 1 321 ? 4.141 8.656 18.75 1 98.62 321 ASP B N 1
ATOM 5067 C CA . ASP B 1 321 ? 5.004 8.289 19.859 1 98.62 321 ASP B CA 1
ATOM 5068 C C . ASP B 1 321 ? 5.145 6.773 19.969 1 98.62 321 ASP B C 1
ATOM 5070 O O . ASP B 1 321 ? 6.25 6.258 20.141 1 98.62 321 ASP B O 1
ATOM 5074 N N . ASN B 1 322 ? 4.035 6.105 19.875 1 98.75 322 ASN B N 1
ATOM 5075 C CA . ASN B 1 322 ? 4.039 4.648 19.938 1 98.75 322 ASN B CA 1
ATOM 5076 C C . ASN B 1 322 ? 4.914 4.047 18.844 1 98.75 322 ASN B C 1
ATOM 5078 O O . ASN B 1 322 ? 5.719 3.152 19.109 1 98.75 322 ASN B O 1
ATOM 5082 N N . VAL B 1 323 ? 4.805 4.512 17.656 1 98.75 323 VAL B N 1
ATOM 5083 C CA . VAL B 1 323 ? 5.559 4.02 16.5 1 98.75 323 VAL B CA 1
ATOM 5084 C C . VAL B 1 323 ? 7.055 4.23 16.734 1 98.75 323 VAL B C 1
ATOM 5086 O O . VAL B 1 323 ? 7.844 3.293 16.609 1 98.75 323 VAL B O 1
ATOM 5089 N N . ARG B 1 324 ? 7.477 5.398 17.141 1 98.25 324 ARG B N 1
ATOM 5090 C CA . ARG B 1 324 ? 8.883 5.695 17.391 1 98.25 324 ARG B CA 1
ATOM 5091 C C . ARG B 1 324 ? 9.438 4.832 18.516 1 98.25 324 ARG B C 1
ATOM 5093 O O . ARG B 1 324 ? 10.586 4.375 18.453 1 98.25 324 ARG B O 1
ATOM 5100 N N . ALA B 1 325 ? 8.625 4.695 19.547 1 98.12 325 ALA B N 1
ATOM 5101 C CA . ALA B 1 325 ? 9.062 3.902 20.688 1 98.12 325 ALA B CA 1
ATOM 5102 C C . ALA B 1 325 ? 9.43 2.48 20.266 1 98.12 325 ALA B C 1
ATOM 5104 O O . ALA B 1 325 ? 10.375 1.893 20.797 1 98.12 325 ALA B O 1
ATOM 5105 N N . GLN B 1 326 ? 8.742 1.945 19.281 1 97.94 326 GLN B N 1
ATOM 5106 C CA . GLN B 1 326 ? 8.992 0.588 18.812 1 97.94 326 GLN B CA 1
ATOM 5107 C C . GLN B 1 326 ? 10.344 0.489 18.109 1 97.94 326 GLN B C 1
ATOM 5109 O O . GLN B 1 326 ? 10.922 -0.596 18.016 1 97.94 326 GLN B O 1
ATOM 5114 N N . TRP B 1 327 ? 10.805 1.613 17.625 1 97.69 327 TRP B N 1
ATOM 5115 C CA . TRP B 1 327 ? 12.094 1.645 16.938 1 97.69 327 TRP B CA 1
ATOM 5116 C C . TRP B 1 327 ? 13.219 1.982 17.906 1 97.69 327 TRP B C 1
ATOM 5118 O O . TRP B 1 327 ? 14.391 1.977 17.531 1 97.69 327 TRP B O 1
ATOM 5128 N N . GLY B 1 328 ? 12.875 2.455 19.094 1 97.06 328 GLY B N 1
ATOM 5129 C CA . GLY B 1 328 ? 13.852 2.977 20.031 1 97.06 328 GLY B CA 1
ATOM 5130 C C . GLY B 1 328 ? 14.367 4.352 19.656 1 97.06 328 GLY B C 1
ATOM 5131 O O . GLY B 1 328 ? 15.484 4.727 20.031 1 97.06 328 GLY B O 1
ATOM 5132 N N . LEU B 1 329 ? 13.602 5.051 18.859 1 97.38 329 LEU B N 1
ATOM 5133 C CA . LEU B 1 329 ? 14.031 6.375 18.422 1 97.38 329 LEU B CA 1
ATOM 5134 C C . LEU B 1 329 ? 13.602 7.445 19.422 1 97.38 329 LEU B C 1
ATOM 5136 O O . LEU B 1 329 ? 12.406 7.676 19.625 1 97.38 329 LEU B O 1
ATOM 5140 N N . LYS B 1 330 ? 14.555 8.094 20.047 1 96.31 330 LYS B N 1
ATOM 5141 C CA . LYS B 1 330 ? 14.383 9.211 20.969 1 96.31 330 LYS B CA 1
ATOM 5142 C C . LYS B 1 330 ? 15.305 10.367 20.609 1 96.31 330 LYS B C 1
ATOM 5144 O O . LYS B 1 330 ? 16.484 10.172 20.344 1 96.31 330 LYS B O 1
ATOM 5149 N N . TYR B 1 331 ? 14.719 11.5 20.594 1 96.75 331 TYR B N 1
ATOM 5150 C CA . TYR B 1 331 ? 15.531 12.656 20.266 1 96.75 331 TYR B CA 1
ATOM 5151 C C . TYR B 1 331 ? 16.344 13.117 21.469 1 96.75 331 TYR B C 1
ATOM 5153 O O . TYR B 1 331 ? 15.914 12.961 22.609 1 96.75 331 TYR B O 1
ATOM 5161 N N . PRO B 1 332 ? 17.453 13.75 21.203 1 95.25 332 PRO B N 1
ATOM 5162 C CA . PRO B 1 332 ? 18.328 14.172 22.297 1 95.25 332 PRO B CA 1
ATOM 5163 C C . PRO B 1 332 ? 17.672 15.188 23.219 1 95.25 332 PRO B C 1
ATOM 5165 O O . PRO B 1 332 ? 18 15.234 24.422 1 95.25 332 PRO B O 1
ATOM 5168 N N . PHE B 1 333 ? 16.766 15.898 22.734 1 92.94 333 PHE B N 1
ATOM 5169 C CA . PHE B 1 333 ? 16.188 16.984 23.516 1 92.94 333 PHE B CA 1
ATOM 5170 C C . PHE B 1 333 ? 14.93 16.516 24.234 1 92.94 333 PHE B C 1
ATOM 5172 O O . PHE B 1 333 ? 14.328 17.281 24.984 1 92.94 333 PHE B O 1
ATOM 5179 N N . GLU B 1 334 ? 14.516 15.281 23.875 1 90.81 334 GLU B N 1
ATOM 5180 C CA . GLU B 1 334 ? 13.32 14.758 24.516 1 90.81 334 GLU B CA 1
ATOM 5181 C C . GLU B 1 334 ? 13.625 14.281 25.938 1 90.81 334 GLU B C 1
ATOM 5183 O O . GLU B 1 334 ? 14.688 13.719 26.188 1 90.81 334 GLU B O 1
ATOM 5188 N N . LYS B 1 335 ? 12.836 14.719 26.938 1 73.12 335 LYS B N 1
ATOM 5189 C CA . LYS B 1 335 ? 12.984 14.289 28.328 1 73.12 335 LYS B CA 1
ATOM 5190 C C . LYS B 1 335 ? 12.242 12.992 28.594 1 73.12 335 LYS B C 1
ATOM 5192 O O . LYS B 1 335 ? 11.219 12.711 27.953 1 73.12 335 LYS B O 1
#

InterPro domains:
  IPR000683 Gfo/Idh/MocA-like oxidoreductase, N-terminal [PF01408] (9-125)
  IPR036291 NAD(P)-binding domain superfamily [SSF51735] (4-160)
  IPR050984 Gfo/Idh/MocA domain-containing protein [PTHR22604] (6-334)
  IPR055170 GFO/IDH/MocA-like oxidoreductase domain [PF22725] (138-252)

Foldseek 3Di:
DAPLVVQAAEEEEEDQDDVSVQLLLQQVVFPHYHYAEYEDCAQVSQVVSCVVRVHPYGDNHLLVVLQDPRHAEYEYDDQQQCLLVSLVSNVVSVHAYEYEFPNHLFLVSLVVSVVSLVVSVAAYEYQLLLLQAPQNVVVLVCVVVCVQPAWQEKEWEEEDAPDDDCPDCQNDLQNSHAWCRPPVLNLQLVLCLRQNLDAPDKDKDFDQDPNRYGQKMWIWGHRDDRRIYTYITGHRDDDQGKMKIHHPFFIKIAGVSSQGQKIWTGGPPDDIDMDGHCVVVVVHRRSSRVVNQSSVCVSVSHRYGPSQGSVRSSSSSNSSVVRCVVVVDDGPVHD/DAPLVVQAAEEEEEDQDDVSVQLLLQQVVFPHYHYAEYEDCAQVSQVVSCVVRVHPYYDNHLLVVLQDPRHAEYEYDDFQQCLLVSLVSNVVSVHAYEYEFPNHLFLVSLVVSVVSLVVSVAAYEYQLLLLQAPQNVVVLVCVVVCVQPAWQEKEWEEEDAPDDDCPDCQNDLQNSHAWCRPPVLNLQLVLCLRQNLDAPDKDKDFDQDPNRYGQKMWIWGHRDDRRIYTYITGHRDDDQGKMKIHHPFFIKIAGNSSQGQKIWTGGPPDDIDMDGHCVVVVVHSRSSRVVNQVSVCVSVSHRYGPSQGSVRSSSSSNSSVVRCVVVVDDGPVHD

Nearest PDB structures (foldseek):
  2o48-assembly1_X  TM=9.298E-01  e=6.153E-36  Macaca fascicularis
  4had-assembly1_C  TM=9.102E-01  e=2.208E-26  Rhizobium etli CFN 42
  4had-assembly1_D  TM=9.083E-01  e=1.280E-25  Rhizobium etli CFN 42
  5yaq-assembly1_D  TM=8.435E-01  e=2.351E-22  Paracoccus laeviglucosivorans
  5uib-assembly1_A  TM=8.421E-01  e=2.352E-21  Rhizobium rhizogenes K84

Sequence (670 aa):
MSEAANGIIKWGILGTGWIAEQFAADLKHASNGELYAIGSRTEESARKFADKFGAPVAHGSYEALAADAEVDAIYVATPHPFHKENVLTALSGGKAVLCEKPFTVNAHELEELISTAREKKLFLMEAMWSRFLKPIGQVRQWLSEEKIGEVRVVKAEFGFDAGWNPEGRLLNPELGGGALLDAGIYPVSFASMVFGPNPDNVWTTAHLGETGVDEHFTILLDYGQGRTASLHGGVRLEFPNDAYIHGTKGYIHIPQFLFAKEATLHVSGQEPVTVTDDREDRGIKGYAYEAEEVGRALLEGRRESGVISLAESMGIMRLLDNVRAQWGLKYPFEKMSEAANGIIKWGILGTGWIAEQFAADLKHASNGELYAIGSRTEESARKFADKFGAPVAHGSYEALAADAEVDAIYVATPHPFHKENVLTALSGGKAVLCEKPFTVNAHELEELISTAREKKLFLMEAMWSRFLKPIGQVRQWLSEEKIGEVRVVKAEFGFDAGWNPEGRLLNPELGGGALLDAGIYPVSFASMVFGPNPDNVWTTAHLGETGVDEHFTILLDYGQGRTASLHGGVRLEFPNDAYIHGTKGYIHIPQFLFAKEATLHVSGQEPVTVTDDREDRGIKGYAYEAEEVGRALLEGRRESGVISLAESMGIMRLLDNVRAQWGLKYPFEK

Radius of gyration: 29.56 Å; Cα contacts (8 Å, |Δi|>4): 1625; chains: 2; bounding box: 46×91×61 Å

Organism: Saccharibacillus brassicae (NCBI:txid2583377)

Solvent-accessible surface area (backbone atoms only — not comparable to full-atom values): 33145 Å² total; per-residue (Å²): 134,62,66,61,71,78,60,37,34,29,30,26,34,38,34,81,42,70,67,29,52,53,38,57,67,15,29,77,71,23,90,23,38,40,68,37,32,22,13,20,86,35,47,66,62,8,40,54,53,13,62,74,74,63,26,86,35,57,21,42,27,59,63,56,42,22,60,36,84,76,44,48,31,33,38,39,35,59,62,39,79,47,30,55,63,52,51,49,45,30,47,74,43,70,23,27,38,38,30,39,60,39,59,36,83,38,37,70,54,41,51,52,52,52,51,51,29,57,75,70,69,32,33,48,35,66,44,56,40,46,69,51,29,64,25,47,46,49,50,54,50,41,57,76,68,41,61,25,46,60,74,33,41,34,37,24,32,29,28,36,64,73,68,92,48,62,84,35,64,60,29,15,37,88,55,62,20,17,10,54,57,72,36,24,42,54,32,53,49,51,43,23,74,76,76,44,42,74,54,77,43,79,47,72,47,44,26,61,45,93,63,60,22,35,33,28,40,41,38,41,35,30,60,58,77,36,24,33,32,45,33,34,21,10,41,51,31,55,52,84,21,39,29,37,40,26,13,65,36,20,33,36,44,22,59,38,41,74,67,34,45,33,29,34,42,37,34,73,98,50,78,68,47,74,45,73,49,66,42,67,86,70,71,38,87,44,46,20,43,44,52,34,50,53,32,53,27,52,75,70,69,41,48,48,43,90,90,57,34,63,67,48,54,48,30,44,33,44,47,51,45,53,56,33,56,76,72,68,55,74,47,78,84,62,130,135,65,64,60,72,78,62,39,36,30,29,26,34,37,34,83,41,72,67,29,51,53,39,57,66,15,28,76,71,24,89,25,38,41,69,36,33,22,10,19,87,37,47,67,62,8,39,54,53,11,63,74,73,61,26,85,34,56,21,42,27,60,64,56,42,22,60,35,85,75,44,48,31,34,39,40,34,59,63,39,80,48,30,54,64,53,50,49,47,31,47,73,43,70,23,27,38,39,30,38,62,39,61,36,83,39,36,71,56,40,51,52,52,53,52,52,30,56,76,70,70,32,31,47,36,66,42,57,40,46,68,50,29,63,26,48,46,50,49,54,50,41,57,75,67,41,61,24,46,61,74,31,41,34,37,25,31,30,28,36,65,74,66,92,46,63,84,34,62,59,29,15,37,88,54,62,21,17,10,54,57,70,37,25,45,53,31,52,49,53,44,23,74,75,77,43,43,74,56,77,42,81,47,73,48,45,24,62,45,94,63,60,21,36,31,29,40,42,37,42,35,32,60,55,77,36,24,34,31,46,33,35,22,9,41,49,30,55,52,83,20,39,29,37,42,26,13,64,39,21,33,35,44,22,59,37,42,74,67,34,45,32,28,34,41,38,31,72,99,49,78,67,47,74,45,72,49,65,43,65,85,70,70,39,86,45,46,20,44,44,52,35,49,53,32,51,27,53,75,71,68,41,46,49,44,89,88,56,33,65,69,50,52,47,30,42,33,43,47,50,44,53,56,35,55,77,72,68,55,74,46,80,83,61,129

Secondary structure (DSSP, 8-state):
--GGGGT-EEEEEE--SHHHHHHHHHHTT-TTEEEEEEE-SSHHHHHHHHHHHT-SEEESSHHHHHH-TT--EEEE-S-GGGHHHHHHHHHHTT-EEEEESSS-SSHHHHHHHHHHHHHTT--EEEE-GGGGSHHHHHHHHHHHTTTT-SEEEEEEEEE-B----TTSTTT-GGGT-SHIIIIIHHHHHHHHHHH-S--SEEEEEEEE-TTSSEEEEEEEEE-STT-EEEEEEESBS-----EEEEETTEEEEETTGGG-SEEEEEETTS--EEEE--TGGGT--SHHHHHHHHHHHHHHT-SS-SSS-HHHHHHHHHHHHHHHHHHT---TT--/--GGGGT-EEEEEE--SHHHHHHHHHHTT-TTEEEEEEE-SSHHHHHHHHHHHT-SEEESSHHHHHH-TT--EEEE-S-GGGHHHHHHHHHHTT-EEEEESSS-SSHHHHHHHHHHHHHTT--EEEE-GGGGSHHHHHHHHHHHTTTT-SEEEEEEEEE-B----TTSTTT-GGGT-SHIIIIIHHHHHHHHHHH-S--SEEEEEEEE-TTSSEEEEEEEEE-STT-EEEEEEESBS-----EEEEETTEEEEETTGGG-SEEEEEETTS--EEEE--TGGGT--SHHHHHHHHHHHHHHT-SS-SSS-HHHHHHHHHHHHHHHHHHT---TT--